Protein AF-K3WS68-F1 (afdb_monomer)

pLDDT: mean 76.58, std 15.99, range [30.11, 94.38]

Mean predicted aligned error: 13.26 Å

Structure (mmCIF, N/CA/C/O backbone):
data_AF-K3WS68-F1
#
_entry.id   AF-K3WS68-F1
#
loop_
_atom_site.group_PDB
_atom_site.id
_atom_site.type_symbol
_atom_site.label_atom_id
_atom_site.label_alt_id
_atom_site.label_comp_id
_atom_site.label_asym_id
_atom_site.label_entity_id
_atom_site.label_seq_id
_atom_site.pdbx_PDB_ins_code
_atom_site.Cartn_x
_atom_site.Cartn_y
_atom_site.Cartn_z
_atom_site.occupancy
_atom_site.B_iso_or_equiv
_atom_site.auth_seq_id
_atom_site.auth_comp_id
_atom_site.auth_asym_id
_atom_site.auth_atom_id
_atom_site.pdbx_PDB_model_num
ATOM 1 N N . MET A 1 1 ? -5.870 -8.074 -9.583 1.00 37.16 1 MET A N 1
ATOM 2 C CA . MET A 1 1 ? -4.848 -7.449 -8.715 1.00 37.16 1 MET A CA 1
ATOM 3 C C . MET A 1 1 ? -4.338 -6.207 -9.434 1.00 37.16 1 MET A C 1
ATOM 5 O O . MET A 1 1 ? -3.743 -6.355 -10.492 1.00 37.16 1 MET A O 1
ATOM 9 N N . PHE A 1 2 ? -4.653 -5.006 -8.940 1.00 44.06 2 PHE A N 1
ATOM 10 C CA . PHE A 1 2 ? -4.086 -3.763 -9.475 1.00 44.06 2 PHE A CA 1
ATOM 11 C C . PHE A 1 2 ? -2.670 -3.628 -8.925 1.00 44.06 2 PHE A C 1
ATOM 13 O O . PHE A 1 2 ? -2.483 -3.604 -7.710 1.00 44.06 2 PHE A O 1
ATOM 20 N N . ALA A 1 3 ? -1.675 -3.610 -9.802 1.00 52.62 3 ALA A N 1
ATOM 21 C CA . ALA A 1 3 ? -0.307 -3.339 -9.399 1.00 52.62 3 ALA A CA 1
ATOM 22 C C . ALA A 1 3 ? -0.098 -1.827 -9.492 1.00 52.62 3 ALA A C 1
ATOM 24 O O . ALA A 1 3 ? 0.071 -1.280 -10.582 1.00 52.62 3 ALA A O 1
ATOM 25 N N . THR A 1 4 ? -0.181 -1.165 -8.338 1.00 63.59 4 THR A N 1
ATOM 26 C CA . THR A 1 4 ? 0.080 0.269 -8.224 1.00 63.59 4 THR A CA 1
ATOM 27 C C . THR A 1 4 ? 1.484 0.472 -7.676 1.00 63.59 4 THR A C 1
ATOM 29 O O . THR A 1 4 ? 1.759 0.124 -6.527 1.00 63.59 4 THR A O 1
ATOM 32 N N . GLN A 1 5 ? 2.376 1.030 -8.487 1.00 73.75 5 GLN A N 1
ATOM 33 C CA . GLN A 1 5 ? 3.670 1.523 -8.017 1.00 73.75 5 GLN A CA 1
ATOM 34 C C . GLN A 1 5 ? 3.455 2.919 -7.423 1.00 73.75 5 GLN A C 1
ATOM 36 O O . GLN A 1 5 ? 2.676 3.701 -7.965 1.00 73.75 5 GLN A O 1
ATOM 41 N N . ILE A 1 6 ? 4.115 3.239 -6.310 1.00 73.00 6 ILE A N 1
ATOM 42 C CA . ILE A 1 6 ? 4.054 4.579 -5.715 1.00 73.00 6 ILE A CA 1
ATOM 43 C C . ILE A 1 6 ? 5.477 5.108 -5.612 1.00 73.00 6 ILE A C 1
ATOM 45 O O . ILE A 1 6 ? 6.272 4.570 -4.843 1.00 73.00 6 ILE A O 1
ATOM 49 N N . LEU A 1 7 ? 5.789 6.143 -6.381 1.00 70.38 7 LEU A N 1
ATOM 50 C CA . LEU A 1 7 ? 7.114 6.754 -6.446 1.00 70.38 7 LEU A CA 1
ATOM 51 C C . LEU A 1 7 ? 7.110 8.150 -5.846 1.00 70.38 7 LEU A C 1
ATOM 53 O O . LEU A 1 7 ? 6.064 8.784 -5.750 1.00 70.38 7 LEU A O 1
ATOM 57 N N . LEU A 1 8 ? 8.298 8.626 -5.497 1.00 68.38 8 LEU A N 1
ATOM 58 C CA . LEU A 1 8 ? 8.531 10.004 -5.096 1.00 68.38 8 LEU A CA 1
ATOM 59 C C . LEU A 1 8 ? 8.994 10.777 -6.332 1.00 68.38 8 LEU A C 1
ATOM 61 O O . LEU A 1 8 ? 9.987 10.416 -6.965 1.00 68.38 8 LEU A O 1
ATOM 65 N N . GLY A 1 9 ? 8.223 11.788 -6.714 1.00 58.88 9 GLY A N 1
ATOM 66 C CA . GLY A 1 9 ? 8.662 12.808 -7.655 1.00 58.88 9 GLY A CA 1
ATOM 67 C C . GLY A 1 9 ? 9.441 13.865 -6.889 1.00 58.88 9 GLY A C 1
ATOM 68 O O . GLY A 1 9 ? 9.140 14.099 -5.721 1.00 58.88 9 GLY A O 1
ATOM 69 N N . GLY A 1 10 ? 10.437 14.475 -7.533 1.00 62.03 10 GLY A N 1
ATOM 70 C CA . GLY A 1 10 ? 11.243 15.542 -6.936 1.00 62.03 10 GLY A CA 1
ATOM 71 C C . GLY A 1 10 ? 10.425 16.677 -6.300 1.00 62.03 10 GLY A C 1
ATOM 72 O O . GLY A 1 10 ? 9.201 16.746 -6.425 1.00 62.03 10 GLY A O 1
ATOM 73 N N . GLN A 1 11 ? 11.123 17.570 -5.599 1.00 59.84 11 GLN A N 1
ATOM 74 C CA . GLN A 1 11 ? 10.493 18.688 -4.897 1.00 59.84 11 GLN A CA 1
ATOM 75 C C . GLN A 1 11 ? 9.782 19.618 -5.887 1.00 59.84 11 GLN A C 1
ATOM 77 O O . GLN A 1 11 ? 10.331 19.950 -6.930 1.00 59.84 11 GLN A O 1
ATOM 82 N N . GLU A 1 12 ? 8.581 20.072 -5.545 1.00 55.69 12 GLU A N 1
ATOM 83 C CA . GLU A 1 12 ? 7.895 21.177 -6.222 1.00 55.69 12 GLU A CA 1
ATOM 84 C C . GLU A 1 12 ? 7.383 22.158 -5.168 1.00 55.69 12 GLU A C 1
ATOM 86 O O . GLU A 1 12 ? 7.020 21.749 -4.071 1.00 55.69 12 GLU A O 1
ATOM 91 N N . GLY A 1 13 ? 7.292 23.450 -5.501 1.00 45.94 13 GLY A N 1
ATOM 92 C CA . GLY A 1 13 ? 6.734 24.461 -4.591 1.00 45.94 13 GLY A CA 1
ATOM 93 C C . GLY A 1 13 ? 5.248 24.256 -4.244 1.00 45.94 13 GLY A C 1
ATOM 94 O O . GLY A 1 13 ? 4.726 24.953 -3.379 1.00 45.94 13 GLY A O 1
ATOM 95 N N . ILE A 1 14 ? 4.561 23.320 -4.915 1.00 51.06 14 ILE A N 1
ATOM 96 C CA . ILE A 1 14 ? 3.153 22.962 -4.703 1.00 51.06 14 ILE A CA 1
ATOM 97 C C . ILE A 1 14 ? 3.016 21.435 -4.830 1.00 51.06 14 ILE A C 1
ATOM 99 O O . ILE A 1 14 ? 3.461 20.854 -5.818 1.00 51.06 14 ILE A O 1
ATOM 103 N N . SER A 1 15 ? 2.378 20.774 -3.859 1.00 56.78 15 SER A N 1
ATOM 104 C CA . SER A 1 15 ? 2.188 19.315 -3.833 1.00 56.78 15 SER A CA 1
ATOM 105 C C . SER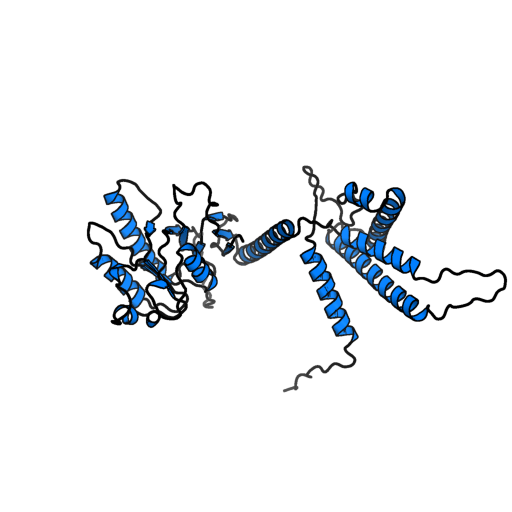 A 1 15 ? 1.276 18.846 -4.985 1.00 56.78 15 SER A C 1
ATOM 107 O O . SER A 1 15 ? 0.052 18.820 -4.852 1.00 56.78 15 SER A O 1
ATOM 109 N N . SER A 1 16 ? 1.854 18.476 -6.137 1.00 66.62 16 SER A N 1
ATOM 110 C CA . SER A 1 16 ? 1.117 18.032 -7.332 1.00 66.62 16 SER A CA 1
ATOM 111 C C . SER A 1 16 ? 1.351 16.538 -7.637 1.00 66.62 16 SER A C 1
ATOM 113 O O . SER A 1 16 ? 2.186 16.127 -8.438 1.00 66.62 16 SER A O 1
ATOM 115 N N . SER A 1 17 ? 0.625 15.655 -6.945 1.00 75.94 17 SER A N 1
ATOM 116 C CA . SER A 1 17 ? 0.714 14.212 -7.230 1.00 75.94 17 SER A CA 1
ATOM 117 C C . SER A 1 17 ? 0.011 13.865 -8.549 1.00 75.94 17 SER A C 1
ATOM 119 O O . SER A 1 17 ? -1.086 14.353 -8.820 1.00 75.94 17 SER A O 1
ATOM 121 N N . CYS A 1 18 ? 0.609 12.993 -9.361 1.00 82.88 18 CYS A N 1
ATOM 122 C CA . CYS A 1 18 ? 0.101 12.622 -10.685 1.00 82.88 18 CYS A CA 1
ATOM 123 C C . CYS A 1 18 ? 0.060 11.101 -10.885 1.00 82.88 18 CYS A C 1
ATOM 125 O O . CYS A 1 18 ? 0.855 10.351 -10.322 1.00 82.88 18 CYS A O 1
ATOM 127 N N . VAL A 1 19 ? -0.903 10.629 -11.682 1.00 86.00 19 VAL A N 1
ATOM 128 C CA . VAL A 1 19 ? -1.087 9.202 -11.985 1.00 86.00 19 VAL A CA 1
ATOM 129 C C . VAL A 1 19 ? -0.712 8.943 -13.436 1.00 86.00 19 VAL A C 1
ATOM 131 O O . VAL A 1 19 ? -1.253 9.569 -14.345 1.00 86.00 19 VAL A O 1
ATOM 134 N N . PHE A 1 20 ? 0.168 7.974 -13.647 1.00 86.19 20 PHE A N 1
ATOM 135 C CA . PHE A 1 20 ? 0.628 7.527 -14.953 1.00 86.19 20 PHE A CA 1
ATOM 136 C C . PHE A 1 20 ? 0.116 6.119 -15.245 1.00 86.19 20 PHE A C 1
ATOM 138 O O . PHE A 1 20 ? 0.034 5.271 -14.356 1.00 86.19 20 PHE A O 1
ATOM 145 N N . ASP A 1 21 ? -0.204 5.854 -16.508 1.00 86.62 21 ASP A N 1
ATOM 146 C CA . ASP A 1 21 ? -0.466 4.492 -16.972 1.00 86.62 21 ASP A CA 1
ATOM 147 C C . ASP A 1 21 ? 0.852 3.737 -17.182 1.00 86.62 21 ASP A C 1
ATOM 149 O O . ASP A 1 21 ? 1.782 4.259 -17.796 1.00 86.62 21 ASP A O 1
ATOM 153 N N . GLY A 1 22 ? 0.914 2.488 -16.734 1.00 86.75 22 GLY A N 1
ATOM 154 C CA . GLY A 1 22 ? 2.111 1.655 -16.802 1.00 86.75 22 GLY A CA 1
ATOM 155 C C . GLY A 1 22 ? 3.005 1.797 -15.572 1.00 86.75 22 GLY A C 1
ATOM 156 O O . GLY A 1 22 ? 2.519 2.070 -14.477 1.00 86.75 22 GLY A O 1
ATOM 157 N N . THR A 1 23 ? 4.297 1.559 -15.775 1.00 89.25 23 THR A N 1
ATOM 158 C CA . THR A 1 23 ? 5.371 1.638 -14.779 1.00 89.25 23 THR A CA 1
ATOM 159 C C . THR A 1 23 ? 6.251 2.845 -15.090 1.00 89.25 23 THR A C 1
ATOM 161 O O . THR A 1 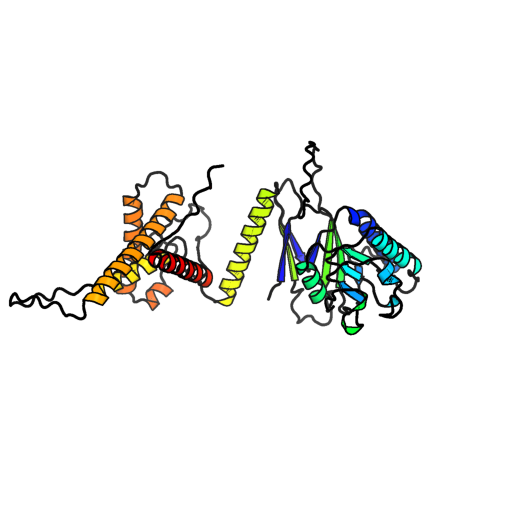23 ? 6.549 3.105 -16.256 1.00 89.25 23 THR A O 1
ATOM 164 N N . LEU A 1 24 ? 6.680 3.574 -14.061 1.00 89.06 24 LEU A N 1
ATOM 165 C CA . LEU A 1 24 ? 7.717 4.598 -14.180 1.00 89.06 24 LEU A CA 1
ATOM 166 C C . LEU A 1 24 ? 9.016 4.049 -13.601 1.00 89.06 24 LEU A C 1
ATOM 168 O O . LEU A 1 24 ? 9.012 3.465 -12.520 1.00 89.06 24 LEU A O 1
ATOM 172 N N . ILE A 1 25 ? 10.116 4.259 -14.309 1.00 89.38 25 ILE A N 1
ATOM 173 C CA . ILE A 1 25 ? 11.450 3.842 -13.881 1.00 89.38 25 ILE A CA 1
ATOM 174 C C . ILE A 1 25 ? 12.256 5.116 -13.618 1.00 89.38 25 ILE A C 1
ATOM 176 O O . ILE A 1 25 ? 12.418 5.913 -14.549 1.00 89.38 25 ILE A O 1
ATOM 180 N N . PRO A 1 26 ? 12.732 5.355 -12.385 1.00 87.00 26 PRO A N 1
ATOM 181 C CA . PRO A 1 26 ? 13.629 6.467 -12.100 1.00 87.00 26 PRO A CA 1
ATOM 182 C C . PRO A 1 26 ? 14.943 6.264 -12.848 1.00 87.00 26 PRO A C 1
ATOM 184 O O . PRO A 1 26 ? 15.580 5.222 -12.702 1.00 87.00 26 PRO A O 1
ATOM 187 N N . ILE A 1 27 ? 15.373 7.261 -13.617 1.00 85.75 27 ILE A N 1
ATOM 188 C CA . ILE A 1 27 ? 16.669 7.201 -14.291 1.00 85.75 27 ILE A CA 1
ATOM 189 C C . ILE A 1 27 ? 17.728 7.820 -13.378 1.00 85.75 27 ILE A C 1
ATOM 191 O O . ILE A 1 27 ? 17.552 8.945 -12.898 1.00 85.75 27 ILE A O 1
ATOM 195 N N . ALA A 1 28 ? 18.821 7.094 -13.141 1.00 82.62 28 ALA A N 1
ATOM 196 C CA . ALA A 1 28 ? 19.980 7.597 -12.407 1.00 82.62 28 ALA A CA 1
ATOM 197 C C . ALA A 1 28 ? 20.682 8.718 -13.188 1.00 82.62 28 ALA A C 1
ATOM 199 O O . ALA A 1 28 ? 20.805 8.629 -14.411 1.00 82.62 28 ALA A O 1
ATOM 200 N N . SER A 1 29 ? 21.162 9.755 -12.492 1.00 80.50 29 SER A N 1
ATOM 201 C CA . SER A 1 29 ? 21.749 10.960 -13.105 1.00 80.50 29 SER A CA 1
ATOM 202 C C . SER A 1 29 ? 22.878 10.655 -14.094 1.00 80.50 29 SER A C 1
ATOM 204 O O . SER A 1 29 ? 22.953 11.264 -15.157 1.00 80.50 29 SER A O 1
ATOM 206 N N . GLU A 1 30 ? 23.706 9.655 -13.793 1.00 80.69 30 GLU A N 1
ATOM 207 C CA . GLU A 1 30 ? 24.793 9.165 -14.655 1.00 80.69 30 GLU A CA 1
ATOM 208 C C . GLU A 1 30 ? 24.321 8.608 -16.008 1.00 80.69 30 GLU A C 1
ATOM 210 O O . GLU A 1 30 ? 25.048 8.669 -16.995 1.00 80.69 30 GLU A O 1
ATOM 215 N N . SER A 1 31 ? 23.079 8.124 -16.087 1.00 81.56 31 SER A N 1
ATOM 216 C CA . SER A 1 31 ? 22.480 7.574 -17.309 1.00 81.56 31 SER A CA 1
ATOM 217 C C . SER A 1 31 ? 21.611 8.581 -18.077 1.00 81.56 31 SER A C 1
ATOM 219 O O . SER A 1 31 ? 21.130 8.263 -19.168 1.00 81.56 31 SER A O 1
ATOM 221 N N . HIS A 1 32 ? 21.392 9.797 -17.549 1.00 84.56 32 HIS A N 1
ATOM 222 C CA . HIS A 1 32 ? 20.471 10.788 -18.137 1.00 84.56 32 HIS A CA 1
ATOM 223 C C . HIS A 1 32 ? 20.852 11.175 -19.565 1.00 84.56 32 HIS A C 1
ATOM 225 O O . HIS A 1 32 ? 20.001 11.147 -20.454 1.00 84.56 32 HIS A O 1
ATOM 231 N N . SER A 1 33 ? 22.115 11.542 -19.791 1.00 83.06 33 SER A N 1
ATOM 232 C CA . SER A 1 33 ? 22.595 12.034 -21.089 1.00 83.06 33 SER A CA 1
ATOM 233 C C . SER A 1 33 ? 22.521 10.954 -22.168 1.00 83.06 33 SER A C 1
ATOM 235 O O . SER A 1 33 ? 22.021 11.212 -23.265 1.00 83.06 33 SER A O 1
ATOM 237 N N . CYS A 1 34 ? 22.955 9.733 -21.845 1.00 82.44 34 CYS A N 1
ATOM 238 C CA . CYS A 1 34 ? 22.950 8.608 -22.772 1.00 82.44 34 CYS A CA 1
ATOM 239 C C . CYS A 1 34 ? 21.520 8.224 -23.172 1.00 82.44 34 CYS A C 1
ATOM 241 O O . CYS A 1 34 ? 21.208 8.183 -24.365 1.00 82.44 34 CYS A O 1
ATOM 243 N N . ILE A 1 35 ? 20.621 8.049 -22.196 1.00 83.94 35 ILE A N 1
ATOM 244 C CA . ILE A 1 35 ? 19.230 7.671 -22.471 1.00 83.94 35 ILE A CA 1
ATOM 245 C C . ILE A 1 35 ? 18.496 8.784 -23.232 1.00 83.94 35 ILE A C 1
ATOM 247 O O . ILE A 1 35 ? 17.834 8.489 -24.229 1.00 83.94 35 ILE A O 1
ATOM 251 N N . ARG A 1 36 ? 18.644 10.061 -22.839 1.00 85.50 36 ARG A N 1
ATOM 252 C CA . ARG A 1 36 ? 18.051 11.197 -23.573 1.00 85.50 36 ARG A CA 1
ATOM 253 C C . ARG A 1 36 ? 18.511 11.233 -25.025 1.00 85.50 36 ARG A C 1
ATOM 255 O O . ARG A 1 36 ? 17.670 11.344 -25.913 1.00 85.50 36 ARG A O 1
ATOM 262 N N . ARG A 1 37 ? 19.818 11.098 -25.273 1.00 83.69 37 ARG A N 1
ATOM 263 C CA . ARG A 1 37 ? 20.399 11.101 -26.623 1.00 83.69 37 ARG A CA 1
ATOM 264 C C . ARG A 1 37 ? 19.786 10.006 -27.496 1.00 83.69 37 ARG A C 1
ATOM 266 O O . ARG A 1 37 ? 19.328 10.303 -28.596 1.00 83.69 37 ARG A O 1
ATOM 273 N N . VAL A 1 38 ? 19.732 8.766 -27.003 1.00 80.12 38 VAL A N 1
ATOM 274 C CA . VAL A 1 38 ? 19.183 7.632 -27.768 1.00 80.12 38 VAL A CA 1
ATOM 275 C C . VAL A 1 38 ? 17.688 7.822 -28.044 1.00 80.12 38 VAL A C 1
ATOM 277 O O . VAL A 1 38 ? 17.249 7.610 -29.175 1.00 80.12 38 VAL A O 1
ATOM 280 N N . PHE A 1 39 ? 16.906 8.277 -27.057 1.00 83.06 39 PHE A N 1
ATOM 281 C CA . PHE A 1 39 ? 15.477 8.560 -27.241 1.00 83.06 39 PHE A CA 1
ATOM 282 C C . PHE A 1 39 ? 15.225 9.685 -28.246 1.00 83.06 39 PHE A C 1
ATOM 284 O O . PHE A 1 39 ? 14.412 9.517 -29.152 1.00 83.06 39 PHE A O 1
ATOM 291 N N . GLN A 1 40 ? 15.925 10.814 -28.124 1.00 82.62 40 GLN A N 1
ATOM 292 C CA . GLN A 1 40 ? 15.767 11.956 -29.029 1.00 82.62 40 GLN A CA 1
ATOM 293 C C . GLN A 1 40 ? 16.101 11.582 -30.476 1.00 82.62 40 GLN A C 1
ATOM 295 O O . GLN A 1 40 ? 15.359 11.953 -31.381 1.00 82.62 40 GLN A O 1
ATOM 300 N N . GLN A 1 41 ? 17.163 10.803 -30.697 1.00 79.62 41 GLN A N 1
ATOM 301 C CA . GLN A 1 41 ? 17.526 10.314 -32.030 1.00 79.62 41 GLN A CA 1
ATOM 302 C C . GLN A 1 41 ? 16.411 9.462 -32.654 1.00 79.62 41 GLN A C 1
ATOM 304 O O . GLN A 1 41 ? 16.047 9.671 -33.812 1.00 79.62 41 GLN A O 1
ATOM 309 N N . HIS A 1 42 ? 15.825 8.543 -31.883 1.00 77.62 42 HIS A N 1
ATOM 310 C CA . HIS A 1 42 ? 14.731 7.698 -32.366 1.00 77.62 42 HIS A CA 1
ATOM 311 C C . HIS A 1 42 ? 13.458 8.495 -32.646 1.00 77.62 42 HIS A C 1
ATOM 313 O O . HIS A 1 42 ? 12.832 8.299 -33.686 1.00 77.62 42 HIS A O 1
ATOM 319 N N . LEU A 1 43 ? 13.099 9.428 -31.762 1.00 78.75 43 LEU A N 1
ATOM 320 C CA . LEU A 1 43 ? 11.937 10.293 -31.957 1.00 78.75 43 LEU A CA 1
ATOM 321 C C . LEU A 1 43 ? 12.092 11.185 -33.194 1.00 78.75 43 LEU A C 1
ATOM 323 O O . LEU A 1 43 ? 11.152 11.312 -33.972 1.00 78.75 43 LEU A O 1
ATOM 327 N N . GLN A 1 44 ? 13.282 11.746 -33.432 1.00 79.38 44 GLN A N 1
ATOM 328 C CA . GLN A 1 44 ? 13.568 12.519 -34.647 1.00 79.38 44 GLN A CA 1
ATOM 329 C C . GLN A 1 44 ? 13.453 11.665 -35.915 1.00 79.38 44 GLN A C 1
ATOM 331 O O . GLN A 1 44 ? 12.953 12.138 -36.936 1.00 79.38 44 GLN A O 1
ATOM 336 N N . HIS A 1 45 ? 13.906 10.411 -35.872 1.00 76.12 45 HIS A N 1
ATOM 337 C CA . HIS A 1 45 ? 13.788 9.492 -37.001 1.00 76.12 45 HIS A CA 1
ATOM 338 C C . HIS A 1 45 ? 12.325 9.112 -37.289 1.00 76.12 45 HIS A C 1
ATOM 340 O O . HIS A 1 45 ? 11.887 9.164 -38.439 1.00 76.12 45 HIS A O 1
ATOM 346 N N . GLU A 1 46 ? 11.541 8.796 -36.257 1.00 72.88 46 GLU A N 1
ATOM 347 C CA . GLU A 1 46 ? 10.101 8.532 -36.386 1.00 72.88 46 GLU A CA 1
ATOM 348 C C . GLU A 1 46 ? 9.335 9.764 -36.885 1.00 72.88 46 GLU A C 1
ATOM 350 O O . GLU A 1 46 ? 8.491 9.646 -37.772 1.00 72.88 46 GLU A O 1
ATOM 355 N N . GLN A 1 47 ? 9.687 10.963 -36.412 1.00 76.00 47 GLN A N 1
ATOM 356 C CA . GLN A 1 47 ? 9.103 12.216 -36.892 1.00 76.00 47 GLN A CA 1
ATOM 357 C C . GLN A 1 47 ? 9.367 12.429 -38.390 1.00 76.00 47 GLN A C 1
ATOM 359 O O . GLN A 1 47 ? 8.458 12.824 -39.120 1.00 76.00 47 GLN A O 1
ATOM 364 N N . LYS A 1 48 ? 10.581 12.122 -38.870 1.00 75.81 48 LYS A N 1
ATOM 365 C CA . LYS A 1 48 ? 10.912 12.166 -40.306 1.00 75.81 48 LYS A CA 1
ATOM 366 C C . LYS A 1 48 ? 10.115 11.143 -41.121 1.00 75.81 48 LYS A C 1
ATOM 368 O O . LYS A 1 48 ? 9.746 11.443 -42.251 1.00 75.81 48 LYS A O 1
ATOM 373 N N . ARG A 1 49 ? 9.841 9.955 -40.569 1.00 70.94 49 ARG A N 1
ATOM 374 C CA . ARG A 1 49 ? 9.102 8.881 -41.260 1.00 70.94 49 ARG A CA 1
ATOM 375 C C . ARG A 1 49 ? 7.593 9.087 -41.288 1.00 70.94 49 ARG A C 1
ATOM 377 O O . ARG A 1 49 ? 6.973 8.812 -42.309 1.00 70.94 49 ARG A O 1
ATOM 384 N N . MET A 1 50 ? 6.995 9.506 -40.175 1.00 66.69 50 MET A N 1
ATOM 385 C CA . MET A 1 50 ? 5.537 9.569 -40.023 1.00 66.69 50 MET A CA 1
ATOM 386 C C . MET A 1 50 ? 4.962 10.980 -40.167 1.00 66.69 50 MET A C 1
ATOM 388 O O . MET A 1 50 ? 3.745 11.132 -40.211 1.00 66.69 50 MET A O 1
ATOM 392 N N . GLY A 1 51 ? 5.800 12.022 -40.225 1.00 66.50 51 GLY A N 1
ATOM 393 C CA . GLY A 1 51 ? 5.348 13.415 -40.328 1.00 66.50 51 GLY A CA 1
ATOM 394 C C . GLY A 1 51 ? 4.591 13.923 -39.092 1.00 66.50 51 GLY A C 1
ATOM 395 O O . GLY A 1 51 ? 4.067 15.033 -39.109 1.00 66.50 51 GLY A O 1
ATOM 396 N N . SER A 1 52 ? 4.536 13.132 -38.016 1.00 68.69 52 SER A N 1
ATOM 397 C CA . SER A 1 52 ? 3.861 13.453 -36.759 1.00 68.69 52 SER A CA 1
ATOM 398 C C . SER A 1 52 ? 4.842 13.421 -35.592 1.00 68.69 52 SER A C 1
ATOM 400 O O . SER A 1 52 ? 5.647 12.498 -35.482 1.00 68.69 52 SER A O 1
ATOM 402 N N . THR A 1 53 ? 4.734 14.381 -34.677 1.00 68.69 53 THR A N 1
ATOM 403 C CA . THR A 1 53 ? 5.432 14.354 -33.387 1.00 68.69 53 THR A CA 1
ATOM 404 C C . THR A 1 53 ? 4.767 13.342 -32.456 1.00 68.69 53 THR A C 1
ATOM 406 O O . THR A 1 53 ? 3.706 13.619 -31.895 1.00 68.69 53 THR A O 1
ATOM 409 N N . THR A 1 54 ? 5.368 12.164 -32.288 1.00 72.25 54 THR A N 1
ATOM 410 C CA . THR A 1 54 ? 4.955 11.188 -31.270 1.00 72.25 54 THR A CA 1
ATOM 411 C C . THR A 1 54 ? 5.826 11.341 -30.027 1.00 72.25 54 THR A C 1
ATOM 413 O O . THR A 1 54 ? 7.043 11.409 -30.124 1.00 72.25 54 THR A O 1
ATOM 416 N N . GLU A 1 55 ? 5.224 11.379 -28.837 1.00 81.06 55 GLU A N 1
ATOM 417 C CA . GLU A 1 55 ? 5.987 11.364 -27.572 1.00 81.06 55 GLU A CA 1
ATOM 418 C C . GLU A 1 55 ? 6.409 9.949 -27.155 1.00 81.06 55 GLU A C 1
ATOM 420 O O . GLU A 1 55 ? 7.294 9.775 -26.320 1.00 81.06 55 GLU A O 1
ATOM 425 N N . PHE A 1 56 ? 5.739 8.934 -27.703 1.00 84.44 56 PHE A N 1
ATOM 426 C CA . PHE A 1 56 ? 5.968 7.533 -27.381 1.00 84.44 56 PHE A CA 1
ATOM 427 C C . PHE A 1 56 ? 6.722 6.828 -28.498 1.00 84.44 56 PHE A C 1
ATOM 429 O O . PHE A 1 56 ? 6.466 7.036 -29.683 1.00 84.44 56 PHE A O 1
ATOM 436 N N . LEU A 1 57 ? 7.596 5.928 -28.071 1.00 85.38 57 LEU A N 1
ATOM 437 C CA . LEU A 1 57 ? 8.307 4.971 -28.889 1.00 85.38 57 LEU A CA 1
ATOM 438 C C . LEU A 1 57 ? 7.601 3.615 -28.794 1.00 85.38 57 LEU A C 1
ATOM 440 O O . LEU A 1 57 ? 7.491 3.043 -27.704 1.00 85.38 57 LEU A O 1
ATOM 444 N N . ASP A 1 58 ? 7.112 3.106 -29.922 1.00 85.31 58 ASP A N 1
ATOM 445 C CA . ASP A 1 58 ? 6.472 1.793 -30.005 1.00 85.31 58 ASP A CA 1
ATOM 446 C C . ASP A 1 58 ? 7.522 0.687 -30.181 1.00 85.31 58 ASP A C 1
ATOM 448 O O . ASP A 1 58 ? 8.144 0.554 -31.234 1.00 85.31 58 ASP A O 1
ATOM 452 N N . VAL A 1 59 ? 7.681 -0.166 -29.167 1.00 86.38 59 VAL A N 1
ATOM 453 C CA . VAL A 1 59 ? 8.624 -1.291 -29.184 1.00 86.38 59 VAL A CA 1
ATOM 454 C C . VAL A 1 59 ? 7.861 -2.599 -29.362 1.00 86.38 59 VAL A C 1
ATOM 456 O O . VAL A 1 59 ? 7.146 -3.065 -28.470 1.00 86.38 59 VAL A O 1
ATOM 459 N N . ARG A 1 60 ? 8.011 -3.207 -30.543 1.00 83.25 60 ARG A N 1
ATOM 460 C CA . ARG A 1 60 ? 7.317 -4.439 -30.959 1.00 83.25 60 ARG A CA 1
ATOM 461 C C . ARG A 1 60 ? 8.088 -5.697 -30.533 1.00 83.25 60 ARG A C 1
ATOM 463 O O . ARG A 1 60 ? 8.524 -6.476 -31.376 1.00 83.25 60 ARG A O 1
ATOM 470 N N . GLY A 1 61 ? 8.257 -5.874 -29.222 1.00 84.44 61 GLY A N 1
ATOM 471 C CA . GLY A 1 61 ? 8.969 -7.011 -28.621 1.00 84.44 61 GLY A CA 1
ATOM 472 C C . GLY A 1 61 ? 10.489 -6.833 -28.572 1.00 84.44 61 GLY A C 1
ATOM 473 O O . GLY A 1 61 ? 10.990 -5.732 -28.794 1.00 84.44 61 GLY A O 1
ATOM 474 N N . GLY A 1 62 ? 11.215 -7.909 -28.258 1.00 88.31 62 GLY A N 1
ATOM 475 C CA . GLY A 1 62 ? 12.673 -7.867 -28.101 1.00 88.31 62 GLY A CA 1
ATOM 476 C C . GLY A 1 62 ? 13.107 -7.299 -26.753 1.00 88.31 62 GLY A C 1
ATOM 477 O O . GLY A 1 62 ? 14.075 -6.548 -26.683 1.00 88.31 62 GLY A O 1
ATOM 478 N N . ILE A 1 63 ? 12.342 -7.567 -25.694 1.00 92.19 63 ILE A N 1
ATOM 479 C CA . ILE A 1 63 ? 12.544 -6.949 -24.379 1.00 92.19 63 ILE A CA 1
ATOM 480 C C . ILE A 1 63 ? 13.183 -7.965 -23.438 1.00 92.19 63 ILE A C 1
ATOM 482 O O . ILE A 1 63 ? 12.637 -9.045 -23.238 1.00 92.19 63 ILE A O 1
ATOM 486 N N . VAL A 1 64 ? 14.305 -7.612 -22.829 1.00 92.25 64 VAL A N 1
ATOM 487 C CA . VAL A 1 64 ? 15.064 -8.464 -21.911 1.00 92.25 64 VAL A CA 1
ATOM 488 C C . VAL A 1 64 ? 15.042 -7.853 -20.512 1.00 92.25 64 VAL A C 1
ATOM 490 O O . VAL A 1 64 ? 15.125 -6.633 -20.366 1.00 92.25 64 VAL A O 1
ATOM 493 N N . ALA A 1 65 ? 14.909 -8.697 -19.487 1.00 94.12 65 ALA A N 1
ATOM 494 C CA . ALA A 1 65 ? 14.918 -8.302 -18.081 1.00 94.12 65 ALA A CA 1
ATOM 495 C C . ALA A 1 65 ? 15.982 -9.108 -17.316 1.00 94.12 65 ALA A C 1
ATOM 497 O O . ALA A 1 65 ? 15.858 -10.327 -17.206 1.00 94.12 65 ALA A O 1
ATOM 498 N N . ILE A 1 66 ? 17.007 -8.431 -16.792 1.00 93.19 66 ILE A N 1
ATOM 499 C CA . ILE A 1 66 ? 18.169 -9.047 -16.136 1.00 93.19 66 ILE A CA 1
ATOM 500 C C . ILE A 1 66 ? 18.238 -8.606 -14.675 1.00 93.19 66 ILE A C 1
ATOM 502 O O . ILE A 1 66 ? 18.377 -7.422 -14.371 1.00 93.19 66 ILE A O 1
ATOM 506 N N . ASP A 1 67 ? 18.155 -9.568 -13.770 1.00 93.00 67 ASP A N 1
ATOM 507 C CA . ASP A 1 67 ? 18.323 -9.393 -12.331 1.00 93.00 67 ASP A CA 1
ATOM 508 C C . ASP A 1 67 ? 19.757 -9.753 -11.919 1.00 93.00 67 ASP A C 1
ATOM 510 O O . ASP A 1 67 ? 20.014 -10.752 -11.252 1.00 93.00 67 ASP A O 1
ATOM 514 N N . GLY A 1 68 ? 20.707 -8.959 -12.408 1.00 87.62 68 GLY A N 1
ATOM 515 C CA . GLY A 1 68 ? 22.137 -9.160 -12.206 1.00 87.62 68 GLY A CA 1
ATOM 516 C C . GLY A 1 68 ? 22.955 -8.075 -12.897 1.00 87.62 68 GLY A C 1
ATOM 517 O O . GLY A 1 68 ? 22.399 -7.203 -13.565 1.00 87.62 68 GLY A O 1
ATOM 518 N N . GLY A 1 69 ? 24.274 -8.101 -12.705 1.00 84.69 69 GLY A N 1
ATOM 519 C CA . GLY A 1 69 ? 25.181 -7.174 -13.383 1.00 84.69 69 GLY A CA 1
ATOM 520 C C . GLY A 1 69 ? 25.259 -7.458 -14.883 1.00 84.69 69 GLY A C 1
ATOM 521 O O . GLY A 1 69 ? 25.123 -8.606 -15.312 1.00 84.69 69 GLY A O 1
ATOM 522 N N . PHE A 1 70 ? 25.497 -6.417 -15.675 1.00 84.56 70 PHE A N 1
ATOM 523 C CA . PHE A 1 70 ? 25.543 -6.523 -17.129 1.00 84.56 70 PHE A CA 1
ATOM 524 C C . PHE A 1 70 ? 26.671 -5.674 -17.711 1.00 84.56 70 PHE A C 1
ATOM 526 O O . PHE A 1 70 ? 26.768 -4.478 -17.424 1.00 84.56 70 PHE A O 1
ATOM 533 N N . LYS A 1 71 ? 27.537 -6.302 -18.514 1.00 85.19 71 LYS A N 1
ATOM 534 C CA . LYS A 1 71 ? 28.764 -5.691 -19.037 1.00 85.19 71 LYS A CA 1
ATOM 535 C C . LYS A 1 71 ? 28.840 -5.765 -20.557 1.00 85.19 71 LYS A C 1
ATOM 537 O O . LYS A 1 71 ? 28.247 -6.629 -21.194 1.00 85.19 71 LYS A O 1
ATOM 542 N N . SER A 1 72 ? 29.658 -4.902 -21.149 1.00 76.56 72 SER A N 1
ATOM 543 C CA . SER A 1 72 ? 29.878 -4.830 -22.597 1.00 76.56 72 SER A CA 1
ATOM 544 C C . SER A 1 72 ? 30.368 -6.158 -23.176 1.00 76.56 72 SER A C 1
ATOM 546 O O . SER A 1 72 ? 29.898 -6.567 -24.230 1.00 76.56 72 SER A O 1
ATOM 548 N N . ALA A 1 73 ? 31.226 -6.881 -22.450 1.00 76.38 73 ALA A N 1
ATOM 549 C CA . ALA A 1 73 ? 31.712 -8.204 -22.842 1.00 76.38 73 ALA A CA 1
ATOM 550 C C . ALA A 1 73 ? 30.595 -9.256 -22.977 1.00 76.38 73 ALA A C 1
ATOM 552 O O . ALA A 1 73 ? 30.754 -10.224 -23.720 1.00 76.38 73 ALA A O 1
ATOM 553 N N . ASP A 1 74 ? 29.459 -9.073 -22.296 1.00 75.75 74 ASP A N 1
ATOM 554 C CA . ASP A 1 74 ? 28.321 -9.986 -22.410 1.00 75.75 74 ASP A CA 1
ATOM 555 C C . ASP A 1 74 ? 27.638 -9.871 -23.784 1.00 75.75 74 ASP A C 1
ATOM 557 O O . ASP A 1 74 ? 27.108 -10.859 -24.285 1.00 75.75 74 ASP A O 1
ATOM 561 N N . LEU A 1 75 ? 27.721 -8.710 -24.450 1.00 69.75 75 LEU A N 1
ATOM 562 C CA . LEU A 1 75 ? 27.210 -8.519 -25.816 1.00 69.75 75 LEU A CA 1
ATOM 563 C C . LEU A 1 75 ? 27.975 -9.327 -26.862 1.00 69.75 75 LEU A C 1
ATOM 565 O O . LEU A 1 75 ? 27.398 -9.727 -27.871 1.00 69.75 75 LEU A O 1
ATOM 569 N N . ASP A 1 76 ? 29.280 -9.479 -26.659 1.00 67.75 76 ASP A N 1
ATOM 570 C CA . ASP A 1 76 ? 30.180 -10.098 -27.631 1.00 67.75 76 ASP A CA 1
ATOM 571 C C . ASP A 1 76 ? 30.336 -11.607 -27.370 1.00 67.75 76 ASP A C 1
ATOM 573 O O . ASP A 1 76 ? 30.926 -12.331 -28.174 1.00 67.75 76 ASP A O 1
ATOM 577 N N . ALA A 1 77 ? 29.763 -12.109 -26.268 1.00 6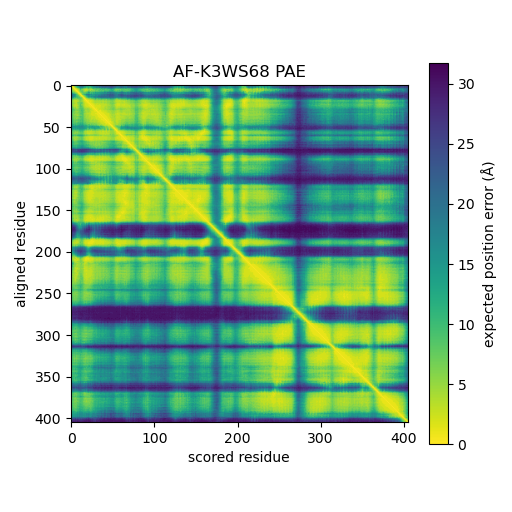2.47 77 ALA A N 1
ATOM 578 C CA . ALA A 1 77 ? 29.742 -13.522 -25.930 1.00 62.47 77 ALA A CA 1
ATOM 579 C C . ALA A 1 77 ? 28.913 -14.317 -26.959 1.00 62.47 77 ALA A C 1
ATOM 581 O O . ALA A 1 77 ? 27.681 -14.325 -26.957 1.00 62.47 77 ALA A O 1
ATOM 582 N N . HIS A 1 78 ? 29.617 -15.002 -27.860 1.00 48.75 78 HIS A N 1
ATOM 583 C CA . HIS A 1 78 ? 29.040 -15.874 -28.876 1.00 48.75 78 HIS A CA 1
ATOM 584 C C . HIS A 1 78 ? 28.237 -17.023 -28.251 1.00 48.75 78 HIS A C 1
ATOM 586 O O . HIS A 1 78 ? 28.782 -17.836 -27.509 1.00 48.75 78 HIS A O 1
ATOM 592 N N . GLY A 1 79 ? 26.954 -17.135 -28.609 1.00 53.72 79 GLY A N 1
ATOM 593 C CA . GLY A 1 79 ? 26.187 -18.366 -28.386 1.00 53.72 79 GLY A CA 1
ATOM 594 C C . GLY A 1 79 ? 24.704 -18.194 -28.086 1.00 53.72 79 GLY A C 1
ATOM 595 O O . GLY A 1 79 ? 23.963 -19.167 -28.184 1.00 53.72 79 GLY A O 1
ATOM 596 N N . VAL A 1 80 ? 24.236 -16.992 -27.748 1.00 50.22 80 VAL A N 1
ATOM 597 C CA . VAL A 1 80 ? 22.883 -16.844 -27.209 1.00 50.22 80 VAL A CA 1
ATOM 598 C C . VAL A 1 80 ? 22.171 -15.651 -27.840 1.00 50.22 80 VAL A C 1
ATOM 600 O O . VAL A 1 80 ? 22.502 -14.502 -27.585 1.00 50.22 80 VAL A O 1
ATOM 603 N N . THR A 1 81 ? 21.156 -15.958 -28.654 1.00 55.47 81 THR A N 1
ATOM 604 C CA . THR A 1 81 ? 20.175 -15.042 -29.272 1.00 55.47 81 THR A CA 1
ATOM 605 C C . THR A 1 81 ? 20.718 -14.015 -30.275 1.00 55.47 81 THR A C 1
ATOM 607 O O . THR A 1 81 ? 21.683 -13.296 -30.055 1.00 55.47 81 THR A O 1
ATOM 610 N N . ASN A 1 82 ? 20.064 -13.938 -31.436 1.00 61.97 82 ASN A N 1
ATOM 611 C CA . ASN A 1 82 ? 20.396 -12.976 -32.478 1.00 61.97 82 ASN A CA 1
ATOM 612 C C . ASN A 1 82 ? 20.113 -11.565 -31.931 1.00 61.97 82 ASN A C 1
ATOM 614 O O . ASN A 1 82 ? 18.942 -11.193 -31.833 1.00 61.97 82 ASN A O 1
ATOM 618 N N . LEU A 1 83 ? 21.152 -10.794 -31.569 1.00 64.06 83 LEU A N 1
ATOM 619 C CA . LEU A 1 83 ? 21.056 -9.403 -31.074 1.00 64.06 83 LEU A CA 1
ATOM 620 C C . LEU A 1 83 ? 20.132 -8.538 -31.946 1.00 64.06 83 LEU A C 1
ATOM 622 O O . LEU A 1 83 ? 19.496 -7.612 -31.460 1.00 64.06 83 LEU A O 1
ATOM 626 N N . ALA A 1 84 ? 19.990 -8.900 -33.223 1.00 65.31 84 ALA A N 1
ATOM 627 C CA . ALA A 1 84 ? 19.043 -8.319 -34.165 1.00 65.31 84 ALA A CA 1
ATOM 628 C C . ALA A 1 84 ? 17.565 -8.340 -33.720 1.00 65.31 84 ALA A C 1
ATOM 630 O O . ALA A 1 84 ? 16.758 -7.606 -34.286 1.00 65.31 84 ALA A O 1
ATOM 631 N N . THR A 1 85 ? 17.203 -9.195 -32.763 1.00 75.69 85 THR A N 1
ATOM 632 C CA . THR A 1 85 ? 15.839 -9.349 -32.231 1.00 75.69 85 THR A CA 1
ATOM 633 C C . THR A 1 85 ? 15.624 -8.634 -30.900 1.00 75.69 85 THR A C 1
ATOM 635 O O . THR A 1 85 ? 14.487 -8.565 -30.437 1.00 75.69 85 THR A O 1
ATOM 638 N N . ILE A 1 86 ? 16.690 -8.106 -30.292 1.00 82.69 86 ILE A N 1
ATOM 639 C CA . ILE A 1 86 ? 16.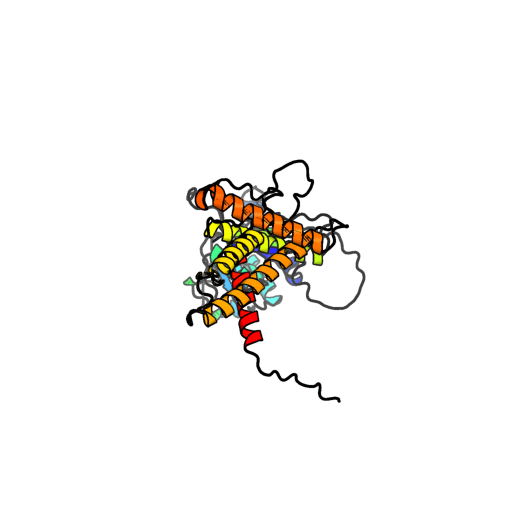655 -7.426 -28.999 1.00 82.69 86 ILE A CA 1
ATOM 640 C C . ILE A 1 86 ? 16.617 -5.921 -29.241 1.00 82.69 86 ILE A C 1
ATOM 642 O O . ILE A 1 86 ? 17.379 -5.370 -30.033 1.00 82.69 86 ILE A O 1
ATOM 646 N N . HIS A 1 87 ? 15.708 -5.263 -28.539 1.00 85.06 87 HIS A N 1
ATOM 647 C CA . HIS A 1 87 ? 15.519 -3.826 -28.573 1.00 85.06 87 HIS A CA 1
ATOM 648 C C . HIS A 1 87 ? 15.831 -3.243 -27.185 1.00 85.06 87 HIS A C 1
ATOM 650 O O . HIS A 1 87 ? 16.785 -2.496 -27.000 1.00 85.06 87 HIS A O 1
ATOM 656 N N . LEU A 1 88 ? 15.108 -3.650 -26.146 1.00 89.62 88 LEU A N 1
ATOM 657 C CA . LEU A 1 88 ? 15.291 -3.070 -24.814 1.00 89.62 88 LEU A CA 1
ATOM 658 C C . LEU A 1 88 ? 15.874 -4.084 -23.842 1.00 89.62 88 LEU A C 1
ATOM 660 O O . LEU A 1 88 ? 15.365 -5.196 -23.739 1.00 89.62 88 LEU A O 1
ATOM 664 N N . VAL A 1 89 ? 16.890 -3.675 -23.087 1.00 90.88 89 VAL A N 1
ATOM 665 C CA . VAL A 1 89 ? 17.473 -4.455 -21.994 1.00 90.88 89 VAL A CA 1
ATOM 666 C C . VAL A 1 89 ? 17.301 -3.669 -20.701 1.00 90.88 89 VAL A C 1
ATOM 668 O O . VAL A 1 89 ? 17.854 -2.586 -20.549 1.00 90.88 89 VAL A O 1
ATOM 671 N N . PHE A 1 90 ? 16.515 -4.204 -19.773 1.00 93.19 90 PHE A N 1
ATOM 672 C CA . PHE A 1 90 ? 16.321 -3.639 -18.441 1.00 93.19 90 PHE A CA 1
ATOM 673 C C . PHE A 1 90 ? 17.140 -4.433 -17.429 1.00 93.19 90 PHE A C 1
ATOM 675 O O . PHE A 1 90 ? 17.045 -5.661 -17.405 1.00 93.19 90 PHE A O 1
ATOM 682 N N . VAL A 1 91 ? 17.920 -3.750 -16.593 1.00 92.69 91 VAL A N 1
ATOM 683 C CA . VAL A 1 91 ? 18.895 -4.392 -15.698 1.00 92.69 91 VAL A CA 1
ATOM 684 C C . VAL A 1 91 ? 18.727 -3.876 -14.272 1.00 92.69 91 VAL A C 1
ATOM 686 O O . VAL A 1 91 ? 18.814 -2.674 -14.065 1.00 92.69 91 VAL A O 1
ATOM 689 N N . SER A 1 92 ? 18.488 -4.752 -13.289 1.00 90.44 92 SER A N 1
ATOM 690 C CA . SER A 1 92 ? 18.365 -4.357 -11.869 1.00 90.44 92 SER A CA 1
ATOM 691 C C . SER A 1 92 ? 19.693 -4.364 -11.092 1.00 90.44 92 SER A C 1
ATOM 693 O O . SER A 1 92 ? 19.699 -4.016 -9.910 1.00 90.44 92 SER A O 1
ATOM 695 N N . GLY A 1 93 ? 20.794 -4.784 -11.720 1.00 84.12 93 GLY A N 1
ATOM 696 C CA . GLY A 1 93 ? 22.145 -4.765 -11.153 1.00 84.12 93 GLY A CA 1
ATOM 697 C C . GLY A 1 93 ? 23.051 -3.705 -11.783 1.00 84.12 93 GLY A C 1
ATOM 698 O O . GLY A 1 93 ? 22.592 -2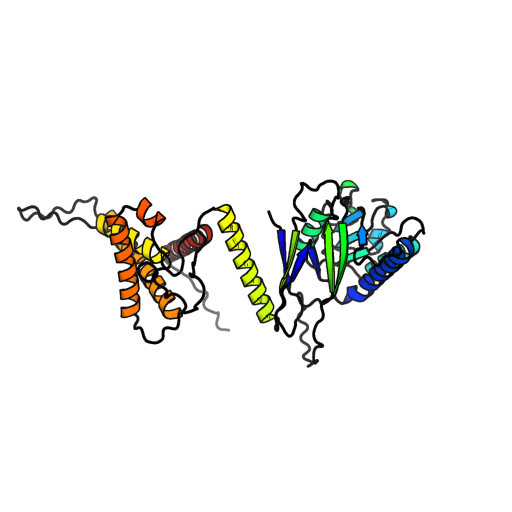.825 -12.512 1.00 84.12 93 GLY A O 1
ATOM 699 N N . ASP A 1 94 ? 24.349 -3.806 -11.501 1.00 83.88 94 ASP A N 1
ATOM 700 C CA . ASP A 1 94 ? 25.339 -2.837 -11.972 1.00 83.88 94 ASP A CA 1
ATOM 701 C C . ASP A 1 94 ? 25.481 -2.873 -13.500 1.00 83.88 94 ASP A C 1
ATOM 703 O O . ASP A 1 94 ? 25.734 -3.925 -14.097 1.00 83.88 94 ASP A O 1
ATOM 707 N N . VAL A 1 95 ? 25.363 -1.697 -14.117 1.00 85.19 95 VAL A N 1
ATOM 708 C CA . VAL A 1 95 ? 25.658 -1.462 -15.532 1.00 85.19 95 VAL A CA 1
ATOM 709 C C . VAL A 1 95 ? 26.704 -0.362 -15.602 1.00 85.19 95 VAL A C 1
ATOM 711 O O . VAL A 1 95 ? 26.462 0.754 -15.147 1.00 85.19 95 VAL A O 1
ATOM 714 N N . ASP A 1 96 ? 27.871 -0.662 -16.165 1.00 81.62 96 ASP A N 1
ATOM 715 C CA . ASP A 1 96 ? 28.910 0.352 -16.324 1.00 81.62 96 ASP A CA 1
ATOM 716 C C . ASP A 1 96 ? 28.604 1.315 -17.493 1.00 81.62 96 ASP A C 1
ATOM 718 O O . ASP A 1 96 ? 27.863 1.011 -18.435 1.00 81.62 96 ASP A O 1
ATOM 722 N N . ALA A 1 97 ? 29.190 2.515 -17.436 1.00 79.56 97 ALA A N 1
ATOM 723 C CA . ALA A 1 97 ? 28.988 3.542 -18.459 1.00 79.56 97 ALA A CA 1
ATOM 724 C C . ALA A 1 97 ? 29.456 3.083 -19.854 1.00 79.56 97 ALA A C 1
ATOM 726 O O . ALA A 1 97 ? 28.819 3.398 -20.859 1.00 79.56 97 ALA A O 1
ATOM 727 N N . GLN A 1 98 ? 30.523 2.276 -19.918 1.00 82.31 98 GLN A N 1
ATOM 728 C CA . GLN A 1 98 ? 31.052 1.741 -21.177 1.00 82.31 98 GLN A CA 1
ATOM 729 C C . GLN A 1 98 ? 30.046 0.820 -21.875 1.00 82.31 98 GLN A C 1
ATOM 731 O O . GLN A 1 98 ? 29.926 0.845 -23.101 1.00 82.31 98 GLN A O 1
ATOM 736 N N . THR A 1 99 ? 29.294 0.029 -21.113 1.00 82.62 99 THR A N 1
ATOM 737 C CA . THR A 1 99 ? 28.233 -0.856 -21.602 1.00 82.62 99 THR A CA 1
ATOM 738 C C . THR A 1 99 ? 27.084 -0.039 -22.167 1.00 82.62 99 THR A C 1
ATOM 740 O O . THR A 1 99 ? 26.648 -0.292 -23.289 1.00 82.62 99 THR A O 1
ATOM 743 N N . MET A 1 100 ? 26.649 0.995 -21.445 1.00 80.69 100 MET A N 1
ATOM 744 C CA . MET A 1 100 ? 25.607 1.918 -21.903 1.00 80.69 100 MET A CA 1
ATOM 745 C C . MET A 1 100 ? 25.991 2.617 -23.214 1.00 80.69 100 MET A C 1
ATOM 747 O O . MET A 1 100 ? 25.193 2.656 -24.153 1.00 80.69 100 MET A O 1
ATOM 751 N N . ASP A 1 101 ? 27.222 3.122 -23.313 1.00 77.88 101 ASP A N 1
ATOM 752 C CA . ASP A 1 101 ? 27.722 3.769 -24.528 1.00 77.88 101 ASP A CA 1
ATOM 753 C C . ASP A 1 101 ? 27.904 2.782 -25.685 1.00 77.88 101 ASP A C 1
ATOM 755 O O . ASP A 1 101 ? 27.566 3.100 -26.826 1.00 77.88 101 ASP A O 1
ATOM 759 N N . SER A 1 102 ? 28.362 1.560 -25.410 1.00 79.12 102 SER A N 1
ATOM 760 C CA . SER A 1 102 ? 28.475 0.501 -26.421 1.00 79.12 102 SER A CA 1
ATOM 761 C C . SER A 1 102 ? 27.109 0.135 -27.008 1.00 79.12 102 SER A C 1
ATOM 763 O O . SER A 1 102 ? 26.987 -0.019 -28.224 1.00 79.12 102 SER A O 1
ATOM 765 N N . PHE A 1 103 ? 26.068 0.059 -26.171 1.00 76.19 103 PHE A N 1
ATOM 766 C CA . PHE A 1 103 ? 24.680 -0.123 -26.609 1.00 76.19 103 PHE A CA 1
ATOM 767 C C . PHE A 1 103 ? 24.204 1.036 -27.486 1.00 76.19 103 PHE A C 1
ATOM 769 O O . PHE A 1 103 ? 23.685 0.804 -28.577 1.00 76.19 103 PHE A O 1
ATOM 776 N N . ALA A 1 104 ? 24.429 2.278 -27.047 1.00 73.31 104 ALA A N 1
ATOM 777 C CA . ALA A 1 104 ? 24.042 3.469 -27.799 1.00 73.31 104 ALA A CA 1
ATOM 778 C C . ALA A 1 104 ? 24.753 3.561 -29.163 1.00 73.31 104 ALA A C 1
ATOM 780 O O . ALA A 1 104 ? 24.130 3.916 -30.162 1.00 73.31 104 ALA A O 1
ATOM 781 N N . ASN A 1 105 ? 26.035 3.195 -29.233 1.00 75.31 105 ASN A N 1
ATOM 782 C CA . ASN A 1 105 ? 26.813 3.200 -30.472 1.00 75.31 105 ASN A CA 1
ATOM 783 C C . ASN A 1 105 ? 26.393 2.065 -31.422 1.00 75.31 105 ASN A C 1
ATOM 785 O O . ASN A 1 105 ? 26.228 2.295 -32.620 1.00 75.31 105 ASN A O 1
ATOM 789 N N . LYS A 1 106 ? 26.145 0.849 -30.908 1.00 73.69 106 LYS A N 1
ATOM 790 C CA . LYS A 1 106 ? 25.609 -0.268 -31.710 1.00 73.69 106 LYS A CA 1
ATOM 791 C C . LYS A 1 106 ? 24.198 0.040 -32.239 1.00 73.69 106 LYS A C 1
ATOM 793 O O . LYS A 1 106 ? 23.880 -0.346 -33.363 1.00 73.69 106 LYS A O 1
ATOM 798 N N . ALA A 1 107 ? 23.383 0.791 -31.490 1.00 66.06 107 ALA A N 1
ATOM 799 C CA . ALA A 1 107 ? 22.092 1.297 -31.966 1.00 66.06 107 ALA A CA 1
ATOM 800 C C . ALA A 1 107 ? 22.244 2.198 -33.206 1.00 66.06 107 ALA A C 1
ATOM 802 O O . ALA A 1 107 ? 21.457 2.098 -34.144 1.00 66.06 107 ALA A O 1
ATOM 803 N N . GLN A 1 108 ? 23.283 3.041 -33.247 1.00 64.69 108 GLN A N 1
ATOM 804 C CA . GLN A 1 108 ? 23.554 3.924 -34.388 1.00 64.69 108 GLN A CA 1
ATOM 805 C C . GLN A 1 108 ? 23.996 3.152 -35.634 1.00 64.69 108 GLN A C 1
ATOM 807 O O . GLN A 1 108 ? 23.568 3.480 -36.736 1.00 64.69 108 GLN A O 1
ATOM 812 N N . GLN A 1 109 ? 24.818 2.114 -35.465 1.00 64.00 109 GLN A N 1
ATOM 813 C CA . GLN A 1 109 ? 25.335 1.310 -36.578 1.00 64.00 109 GLN A CA 1
ATOM 814 C C . GLN A 1 109 ? 24.266 0.425 -37.238 1.00 64.00 109 GLN A C 1
ATOM 816 O O . GLN A 1 109 ? 24.386 0.098 -38.415 1.00 64.00 109 GLN A O 1
ATOM 821 N N . HIS A 1 110 ? 23.217 0.046 -36.501 1.00 58.47 110 HIS A N 1
ATOM 822 C CA . HIS A 1 110 ? 22.132 -0.816 -36.986 1.00 58.47 110 HIS A CA 1
ATOM 823 C C . HIS A 1 110 ? 20.834 -0.073 -37.344 1.00 58.47 110 HIS A C 1
ATOM 825 O O . HIS A 1 110 ? 19.814 -0.724 -37.588 1.00 58.47 110 HIS A O 1
ATOM 831 N N . ASN A 1 111 ? 20.858 1.262 -37.405 1.00 55.41 111 ASN A N 1
ATOM 832 C CA . ASN A 1 111 ? 19.751 2.063 -37.929 1.00 55.41 111 ASN A CA 1
ATOM 833 C C . ASN A 1 111 ? 19.694 1.965 -39.460 1.00 55.41 111 ASN A C 1
ATOM 835 O O . ASN A 1 111 ? 20.077 2.877 -40.183 1.00 55.41 111 ASN A O 1
ATOM 839 N N . ASP A 1 112 ? 19.218 0.822 -39.938 1.00 55.19 112 ASP A N 1
ATOM 840 C CA . ASP A 1 112 ? 18.885 0.594 -41.338 1.00 55.19 112 ASP A CA 1
ATOM 841 C C . ASP A 1 112 ? 17.559 1.316 -41.663 1.00 55.19 112 ASP A C 1
ATOM 843 O O . ASP A 1 112 ? 16.597 1.228 -40.888 1.00 55.19 112 ASP A O 1
ATOM 847 N N . GLU A 1 113 ? 17.479 2.027 -42.795 1.00 52.78 113 GLU A N 1
ATOM 848 C CA . GLU A 1 113 ? 16.390 2.978 -43.132 1.00 52.78 113 GLU A CA 1
ATOM 849 C C . GLU A 1 113 ? 14.976 2.358 -43.060 1.00 52.78 113 GLU A C 1
ATOM 851 O O . GLU A 1 113 ? 13.963 3.036 -42.847 1.00 52.78 113 GLU A O 1
ATOM 856 N N . THR A 1 114 ? 14.888 1.033 -43.182 1.00 48.84 114 THR A N 1
ATOM 857 C CA . THR A 1 114 ? 13.627 0.294 -43.234 1.00 48.84 114 THR A CA 1
ATOM 858 C C . THR A 1 114 ? 13.025 -0.017 -41.856 1.00 48.84 114 THR A C 1
ATOM 860 O O . THR A 1 114 ? 11.791 -0.022 -41.739 1.00 48.84 114 THR A O 1
ATOM 863 N N . ARG A 1 115 ? 13.816 -0.178 -40.779 1.00 53.94 115 ARG A N 1
ATOM 864 C CA . ARG A 1 115 ? 13.325 -0.405 -39.396 1.00 53.94 115 ARG A CA 1
ATOM 865 C C . ARG A 1 115 ? 14.316 0.122 -38.338 1.00 53.94 115 ARG A C 1
ATOM 867 O O . ARG A 1 115 ? 15.259 -0.600 -38.016 1.00 53.94 115 ARG A O 1
ATOM 874 N N . PRO A 1 116 ? 14.081 1.305 -37.736 1.00 54.69 116 PRO A N 1
ATOM 875 C CA . PRO A 1 116 ? 14.931 1.797 -36.654 1.00 54.69 116 PRO A CA 1
ATOM 876 C C . PRO A 1 116 ? 14.854 0.840 -35.460 1.00 54.69 116 PRO A C 1
ATOM 878 O O . PRO A 1 116 ? 13.764 0.497 -34.989 1.00 54.69 116 PRO A O 1
ATOM 881 N N . ARG A 1 117 ? 16.012 0.368 -34.996 1.00 63.12 117 ARG A N 1
ATOM 882 C CA . ARG A 1 117 ? 16.110 -0.535 -33.848 1.00 63.12 117 ARG A CA 1
ATOM 883 C C . ARG A 1 117 ? 16.433 0.282 -32.615 1.00 63.12 117 ARG A C 1
ATOM 885 O O . ARG A 1 117 ? 17.543 0.779 -32.465 1.00 63.12 117 ARG A O 1
ATOM 892 N N . VAL A 1 118 ? 15.479 0.329 -31.695 1.00 61.59 118 VAL A N 1
ATOM 893 C CA . VAL A 1 118 ? 15.699 0.906 -30.372 1.00 61.59 118 VAL A CA 1
ATOM 894 C C . VAL A 1 118 ? 16.557 -0.065 -29.591 1.00 61.59 118 VAL A C 1
ATOM 896 O O . VAL A 1 118 ? 15.992 -0.901 -28.911 1.00 61.59 118 VAL A O 1
ATOM 899 N N . LEU A 1 119 ? 17.882 -0.008 -29.719 1.00 72.12 119 LEU A N 1
ATOM 900 C CA . LEU A 1 119 ? 18.785 -0.778 -28.869 1.00 72.12 119 LEU A CA 1
ATOM 901 C C . LEU A 1 119 ? 19.163 0.082 -27.655 1.00 72.12 119 LEU A C 1
ATOM 903 O O . LEU A 1 119 ? 19.975 0.998 -27.767 1.00 72.12 119 LEU A O 1
ATOM 907 N N . LEU A 1 120 ? 18.544 -0.176 -26.502 1.00 81.50 120 LEU A N 1
ATOM 908 C CA . LEU A 1 120 ? 18.775 0.596 -25.278 1.00 81.50 120 LEU A CA 1
ATOM 909 C C . LEU A 1 120 ? 18.937 -0.321 -24.068 1.00 81.50 120 LEU A C 1
ATOM 911 O O . LEU A 1 120 ? 18.079 -1.159 -23.791 1.00 81.50 120 LEU A O 1
ATOM 915 N N . CYS A 1 121 ? 20.014 -0.096 -23.320 1.00 87.31 121 CYS A N 1
ATOM 916 C CA . CYS A 1 121 ? 20.187 -0.633 -21.979 1.00 87.31 121 CYS A CA 1
ATOM 917 C C . CYS A 1 121 ? 19.659 0.391 -20.964 1.00 87.31 121 CYS A C 1
ATOM 919 O O . CYS A 1 121 ? 19.934 1.583 -21.086 1.00 87.31 121 CYS A O 1
ATOM 921 N N . VAL A 1 122 ? 18.859 -0.052 -19.997 1.00 89.44 122 VAL A N 1
ATOM 922 C CA . VAL A 1 122 ? 18.227 0.797 -18.982 1.00 89.44 122 VAL A CA 1
ATOM 923 C C . VAL A 1 122 ? 18.492 0.196 -17.603 1.00 89.44 122 VAL A C 1
ATOM 925 O O . VAL A 1 122 ? 17.914 -0.847 -17.278 1.00 89.44 122 VAL A O 1
ATOM 928 N N . PRO A 1 123 ? 19.320 0.850 -16.772 1.00 89.56 123 PRO A N 1
ATOM 929 C CA . PRO A 1 123 ? 19.445 0.502 -15.365 1.00 89.56 123 PRO A CA 1
ATOM 930 C C . PRO A 1 123 ? 18.117 0.745 -14.638 1.00 89.56 123 PRO A C 1
ATOM 932 O O . PRO A 1 123 ? 17.459 1.768 -14.836 1.00 89.56 123 PRO A O 1
ATOM 935 N N . VAL A 1 124 ? 17.722 -0.203 -13.798 1.00 89.38 124 VAL A N 1
ATOM 936 C CA . VAL A 1 124 ? 16.483 -0.205 -13.023 1.00 89.38 124 VAL A CA 1
ATOM 937 C C . VAL A 1 124 ? 16.856 -0.268 -11.540 1.00 89.38 124 VAL A C 1
ATOM 939 O O . VAL A 1 124 ? 17.569 -1.176 -11.128 1.00 89.38 124 VAL A O 1
ATOM 942 N N . PRO A 1 125 ? 16.379 0.653 -10.692 1.00 84.25 125 PRO A N 1
ATOM 943 C CA . PRO A 1 125 ? 16.839 0.752 -9.307 1.00 84.25 125 PRO A CA 1
ATOM 944 C C . PRO A 1 125 ? 16.307 -0.347 -8.378 1.00 84.25 125 PRO A C 1
ATOM 946 O O . PRO A 1 125 ? 16.746 -0.437 -7.229 1.00 84.25 125 PRO A O 1
ATOM 949 N N . SER A 1 126 ? 15.326 -1.150 -8.808 1.00 84.19 126 SER A N 1
ATOM 950 C CA . SER A 1 126 ? 14.789 -2.224 -7.973 1.00 84.19 126 SER A CA 1
ATOM 951 C C . SER A 1 126 ? 14.245 -3.421 -8.749 1.00 84.19 126 SER A C 1
ATOM 953 O O . SER A 1 126 ? 13.603 -3.291 -9.795 1.00 84.19 126 SER A O 1
ATOM 955 N N . TYR A 1 127 ? 14.363 -4.590 -8.117 1.00 87.44 127 TYR A N 1
ATOM 956 C CA . TYR A 1 127 ? 13.749 -5.837 -8.565 1.00 87.44 127 TYR A CA 1
ATOM 957 C C . TYR A 1 127 ? 12.242 -5.696 -8.838 1.00 87.44 127 TYR A C 1
ATOM 959 O O . TYR A 1 127 ? 11.717 -6.252 -9.798 1.00 87.44 127 TYR A O 1
ATOM 967 N N . GLN A 1 128 ? 11.514 -4.941 -8.004 1.00 85.38 128 GLN A N 1
ATOM 968 C CA . GLN A 1 128 ? 10.059 -4.791 -8.142 1.00 85.38 128 GLN A CA 1
ATOM 969 C C . GLN A 1 128 ? 9.663 -4.065 -9.433 1.00 85.38 128 GLN A C 1
ATOM 971 O O . GLN A 1 128 ? 8.644 -4.398 -10.051 1.00 85.38 128 GLN A O 1
ATOM 976 N N . GLU A 1 129 ? 10.461 -3.084 -9.847 1.00 86.56 129 GLU A N 1
ATOM 977 C CA . GLU A 1 129 ? 10.280 -2.374 -11.111 1.00 86.56 129 GLU A CA 1
ATOM 978 C C . GLU A 1 129 ? 10.603 -3.284 -12.289 1.00 86.56 129 GLU A C 1
ATOM 980 O O . GLU A 1 129 ? 9.776 -3.417 -13.194 1.00 86.56 129 GLU A O 1
ATOM 985 N N . LEU A 1 130 ? 11.718 -4.015 -12.217 1.00 91.12 130 LEU A N 1
ATOM 986 C CA . LEU A 1 130 ? 12.095 -5.003 -13.225 1.00 91.12 130 LEU A CA 1
ATOM 987 C C . LEU A 1 130 ? 11.013 -6.081 -13.400 1.00 91.12 130 LEU A C 1
ATOM 989 O O . LEU A 1 130 ? 10.588 -6.370 -14.519 1.00 91.12 130 LEU A O 1
ATOM 993 N N . ALA A 1 131 ? 10.465 -6.592 -12.298 1.00 89.81 131 ALA A N 1
ATOM 994 C CA . ALA A 1 131 ? 9.364 -7.552 -12.297 1.00 89.81 131 ALA A CA 1
ATOM 995 C C . ALA A 1 131 ? 8.058 -6.977 -12.868 1.00 89.81 131 ALA A C 1
ATOM 997 O O . ALA A 1 131 ? 7.210 -7.715 -13.377 1.00 89.81 131 ALA A O 1
ATOM 998 N N . SER A 1 132 ? 7.840 -5.666 -12.762 1.00 87.38 132 SER A N 1
ATOM 999 C CA . SER A 1 132 ? 6.679 -5.001 -13.368 1.00 87.38 132 SER A CA 1
ATOM 1000 C C . SER A 1 132 ? 6.855 -4.868 -14.881 1.00 87.38 132 SER A C 1
ATOM 1002 O O . SER A 1 132 ? 5.931 -5.182 -15.633 1.00 87.38 132 SER A O 1
ATOM 1004 N N . ILE A 1 133 ? 8.061 -4.520 -15.332 1.00 90.00 133 ILE A N 1
ATOM 1005 C CA . ILE A 1 133 ? 8.428 -4.463 -16.752 1.00 90.00 133 ILE A CA 1
ATOM 1006 C C . ILE A 1 133 ? 8.311 -5.845 -17.394 1.00 90.00 133 ILE A C 1
ATOM 1008 O O . ILE A 1 133 ? 7.646 -5.974 -18.419 1.00 90.00 133 ILE A O 1
ATOM 1012 N N . ALA A 1 134 ? 8.868 -6.882 -16.761 1.00 91.31 134 ALA A N 1
ATOM 1013 C CA . ALA A 1 134 ? 8.773 -8.268 -17.217 1.00 91.31 134 ALA A CA 1
ATOM 1014 C C . ALA A 1 134 ? 7.309 -8.707 -17.405 1.00 91.31 134 ALA A C 1
ATOM 1016 O O . ALA A 1 134 ? 6.936 -9.266 -18.435 1.00 91.31 134 ALA A O 1
ATOM 1017 N N . ARG A 1 135 ? 6.419 -8.348 -16.467 1.00 88.69 135 ARG A N 1
ATOM 1018 C CA . ARG A 1 135 ? 4.974 -8.610 -16.593 1.00 88.69 135 ARG A CA 1
ATOM 1019 C C . ARG A 1 135 ? 4.321 -7.847 -17.754 1.00 88.69 135 ARG A C 1
ATOM 1021 O O . ARG A 1 135 ? 3.484 -8.424 -18.459 1.00 88.69 135 ARG A O 1
ATOM 1028 N N . LEU A 1 136 ? 4.688 -6.580 -17.963 1.00 87.69 136 LEU A N 1
ATOM 1029 C CA . LEU A 1 136 ? 4.178 -5.739 -19.055 1.00 87.69 136 LEU A CA 1
ATOM 1030 C C . LEU A 1 136 ? 4.611 -6.256 -20.436 1.00 87.69 136 LEU A C 1
ATOM 1032 O O . LEU A 1 136 ? 3.770 -6.371 -21.330 1.00 87.69 136 LEU A O 1
ATOM 1036 N N . SER A 1 137 ? 5.888 -6.605 -20.592 1.00 89.12 137 SER A N 1
ATOM 1037 C CA . SER A 1 137 ? 6.492 -7.083 -21.844 1.00 89.12 137 SER A CA 1
ATOM 1038 C C . SER A 1 137 ? 6.290 -8.580 -22.100 1.00 89.12 137 SER A C 1
ATOM 1040 O O . SER A 1 137 ? 6.423 -9.045 -23.232 1.00 89.12 137 SER A O 1
ATOM 1042 N N . GLY A 1 138 ? 5.935 -9.343 -21.063 1.00 88.81 138 GLY A N 1
ATOM 1043 C CA . GLY A 1 138 ? 5.902 -10.803 -21.110 1.00 88.81 138 GLY A CA 1
ATOM 1044 C C . GLY A 1 138 ? 7.290 -11.447 -21.121 1.00 88.81 138 GLY A C 1
ATOM 1045 O O . GLY A 1 138 ? 7.376 -12.608 -21.499 1.00 88.81 138 GLY A O 1
ATOM 1046 N N . ALA A 1 139 ? 8.340 -10.708 -20.756 1.00 92.44 139 ALA A N 1
ATOM 1047 C CA . ALA A 1 139 ? 9.678 -11.261 -20.577 1.00 92.44 139 ALA A CA 1
ATOM 1048 C C . ALA A 1 139 ? 9.751 -12.115 -19.302 1.00 92.44 139 ALA A C 1
ATOM 1050 O O . ALA A 1 139 ? 9.037 -11.853 -18.329 1.00 92.44 139 ALA A O 1
ATOM 1051 N N . TYR A 1 140 ? 10.657 -13.090 -19.290 1.00 93.75 140 TYR A N 1
ATOM 1052 C CA . TYR A 1 140 ? 11.086 -13.755 -18.063 1.00 93.75 140 TYR A CA 1
ATOM 1053 C C . TYR A 1 140 ? 12.349 -13.077 -17.541 1.00 93.75 140 TYR A C 1
ATOM 1055 O O . TYR A 1 140 ? 13.219 -12.683 -18.314 1.00 93.75 140 TYR A O 1
ATOM 1063 N N . MET A 1 141 ? 12.429 -12.923 -16.222 1.00 93.88 141 MET A N 1
ATOM 1064 C CA . MET A 1 141 ? 13.617 -12.375 -15.577 1.00 93.88 141 MET A CA 1
ATOM 1065 C C . MET A 1 141 ? 14.703 -13.449 -15.521 1.00 93.88 141 MET A C 1
ATOM 1067 O O . MET A 1 141 ? 14.433 -14.560 -15.063 1.00 93.88 141 MET A O 1
ATOM 1071 N N . VAL A 1 142 ? 15.908 -13.110 -15.968 1.00 92.56 142 VAL A N 1
ATOM 1072 C CA . VAL A 1 142 ? 17.099 -13.976 -15.916 1.00 92.56 142 VAL A CA 1
ATOM 1073 C C . VAL A 1 142 ? 18.152 -13.368 -14.996 1.00 92.56 142 VAL A C 1
ATOM 1075 O O . VAL A 1 142 ? 18.163 -12.153 -14.817 1.00 92.56 142 VAL A O 1
ATOM 1078 N N . GLN A 1 143 ? 19.038 -14.176 -14.412 1.00 90.62 143 GLN A N 1
ATOM 1079 C CA . GLN A 1 143 ? 20.082 -13.662 -13.510 1.00 90.62 143 GLN A CA 1
ATOM 1080 C C . GLN A 1 143 ? 21.291 -13.112 -14.269 1.00 90.62 143 GLN A C 1
ATOM 1082 O O . GLN A 1 143 ? 21.985 -12.220 -13.787 1.00 90.62 143 GLN A O 1
ATOM 1087 N N . SER A 1 144 ? 21.549 -13.624 -15.472 1.00 88.50 144 SER A N 1
ATOM 1088 C CA . SER A 1 144 ? 22.682 -13.209 -16.292 1.00 88.50 144 SER A CA 1
ATOM 1089 C C . SER A 1 144 ? 22.355 -13.269 -17.783 1.00 88.50 144 SER A C 1
ATOM 1091 O O . SER A 1 144 ? 21.476 -14.013 -18.217 1.00 88.50 144 SER A O 1
ATOM 1093 N N . TRP A 1 145 ? 23.097 -12.509 -18.594 1.00 86.00 145 TRP A N 1
ATOM 1094 C CA . TRP A 1 145 ? 22.961 -12.546 -20.056 1.00 86.00 145 TRP A CA 1
ATOM 1095 C C . TRP A 1 145 ? 23.232 -13.938 -20.644 1.00 86.00 145 TRP A C 1
ATOM 1097 O O . TRP A 1 145 ? 22.614 -14.346 -21.621 1.00 86.00 145 TRP A O 1
ATOM 1107 N N . ARG A 1 146 ? 24.128 -14.704 -20.015 1.00 84.06 146 ARG A N 1
ATOM 1108 C CA . ARG A 1 146 ? 24.505 -16.055 -20.459 1.00 84.06 146 ARG A CA 1
ATOM 1109 C C . ARG A 1 146 ? 23.361 -17.062 -20.336 1.00 84.06 146 ARG A C 1
ATOM 1111 O O . ARG A 1 146 ? 23.343 -18.050 -21.061 1.00 84.06 146 ARG A O 1
ATOM 1118 N N . GLU A 1 147 ? 22.411 -16.804 -19.444 1.00 84.81 147 GLU A N 1
ATOM 1119 C CA . GLU A 1 147 ? 21.215 -17.626 -19.229 1.00 84.81 147 GLU A CA 1
ATOM 1120 C C . GLU A 1 147 ? 20.036 -17.217 -20.127 1.00 84.81 147 GLU A C 1
ATOM 1122 O O . GLU A 1 147 ? 18.947 -17.784 -20.016 1.00 84.81 147 GLU A O 1
ATOM 1127 N N . LEU A 1 148 ? 20.215 -16.225 -21.008 1.00 86.31 148 LEU A N 1
ATOM 1128 C CA . LEU A 1 148 ? 19.130 -15.654 -21.802 1.00 86.31 148 LEU A CA 1
ATOM 1129 C C . LEU A 1 148 ? 18.607 -16.630 -22.864 1.00 86.31 148 LEU A C 1
ATOM 1131 O O . LEU A 1 148 ? 19.033 -16.642 -24.010 1.00 86.31 148 LEU A O 1
ATOM 1135 N N . LEU A 1 149 ? 17.604 -17.430 -22.535 1.00 86.50 149 LEU A N 1
ATOM 1136 C CA . LEU A 1 149 ? 16.950 -18.262 -23.543 1.00 86.50 149 LEU A CA 1
ATOM 1137 C C . LEU A 1 149 ? 16.048 -17.412 -24.462 1.00 86.50 149 LEU A C 1
ATOM 1139 O O . LEU A 1 149 ? 15.454 -16.437 -23.998 1.00 86.50 149 LEU A O 1
ATOM 1143 N N . PRO A 1 150 ? 15.840 -17.797 -25.739 1.00 85.44 150 PRO A N 1
ATOM 1144 C CA . PRO A 1 150 ? 14.902 -17.101 -26.627 1.00 85.44 150 PRO A CA 1
ATOM 1145 C C . PRO A 1 150 ? 13.489 -16.965 -26.040 1.00 85.44 150 PRO A C 1
ATOM 1147 O O . PRO A 1 150 ? 12.809 -15.974 -26.276 1.00 85.44 150 PRO A O 1
ATOM 1150 N N . THR A 1 151 ? 13.061 -17.941 -25.235 1.00 87.19 151 THR A N 1
ATOM 1151 C CA . THR A 1 151 ? 11.767 -17.947 -24.537 1.00 87.19 151 THR A CA 1
ATOM 1152 C C . THR A 1 151 ? 11.671 -16.923 -23.408 1.00 87.19 151 THR A C 1
ATOM 1154 O O . THR A 1 151 ? 10.561 -16.587 -22.999 1.00 87.19 151 THR A O 1
ATOM 1157 N N . ALA A 1 152 ? 12.802 -16.424 -22.900 1.00 89.81 152 ALA A N 1
ATOM 1158 C CA . ALA A 1 152 ? 12.840 -15.389 -21.875 1.00 89.81 152 ALA A CA 1
ATOM 1159 C C . ALA A 1 152 ? 12.624 -13.978 -22.446 1.00 89.81 152 ALA A C 1
ATOM 1161 O O . ALA A 1 152 ? 12.305 -13.055 -21.694 1.00 89.81 152 ALA A O 1
ATOM 1162 N N . ILE A 1 153 ? 12.742 -13.806 -23.767 1.00 90.94 153 ILE A N 1
ATOM 1163 C CA . ILE A 1 153 ? 12.563 -12.518 -24.436 1.00 90.94 153 ILE A CA 1
ATOM 1164 C C . ILE A 1 153 ? 11.076 -12.140 -24.458 1.00 90.94 153 ILE A C 1
ATOM 1166 O O . ILE A 1 153 ? 10.208 -12.881 -24.913 1.00 90.94 153 ILE A O 1
ATOM 1170 N N . GLY A 1 154 ? 10.770 -10.934 -23.987 1.00 90.38 154 GLY A N 1
ATOM 1171 C CA . GLY A 1 154 ? 9.436 -10.356 -24.034 1.00 90.38 154 GLY A CA 1
ATOM 1172 C C . GLY A 1 154 ? 9.047 -9.949 -25.452 1.00 90.38 154 GLY A C 1
ATOM 1173 O O . GLY A 1 154 ? 9.734 -9.155 -26.100 1.00 90.38 154 GLY A O 1
ATOM 1174 N N . HIS A 1 155 ? 7.907 -10.455 -25.918 1.00 89.50 155 HIS A N 1
ATOM 1175 C CA . HIS A 1 155 ? 7.378 -10.191 -27.261 1.00 89.50 155 HIS A CA 1
ATOM 1176 C C . HIS A 1 155 ? 6.134 -9.294 -27.274 1.00 89.50 155 HIS A C 1
ATOM 1178 O O . HIS A 1 155 ? 5.659 -8.922 -28.347 1.00 89.50 155 HIS A O 1
ATOM 1184 N N . LYS A 1 156 ? 5.580 -8.932 -26.108 1.00 88.00 156 LYS A N 1
ATOM 1185 C CA . LYS A 1 156 ? 4.413 -8.041 -26.059 1.00 88.00 156 LYS A CA 1
ATOM 1186 C C . LYS A 1 156 ? 4.834 -6.626 -26.439 1.00 88.00 156 LYS A C 1
ATOM 1188 O O . LYS A 1 156 ? 5.858 -6.133 -25.971 1.00 88.00 156 LYS A O 1
ATOM 1193 N N . GLN A 1 157 ? 4.011 -5.964 -27.250 1.00 88.19 157 GLN A N 1
ATOM 1194 C CA . GLN A 1 157 ? 4.262 -4.584 -27.645 1.00 88.19 157 GLN A CA 1
ATOM 1195 C C . GLN A 1 157 ? 4.124 -3.641 -26.442 1.00 88.19 157 GLN A C 1
ATOM 1197 O O . GLN A 1 157 ? 3.102 -3.633 -25.743 1.00 88.19 157 GLN A O 1
ATOM 1202 N N . ILE A 1 158 ? 5.152 -2.825 -26.227 1.00 89.25 158 ILE A N 1
ATOM 1203 C CA . ILE A 1 158 ? 5.176 -1.785 -25.199 1.00 89.25 158 ILE A CA 1
ATOM 1204 C C . ILE A 1 158 ? 5.402 -0.419 -25.838 1.00 89.25 158 ILE A C 1
ATOM 1206 O O . ILE A 1 158 ? 5.976 -0.301 -26.916 1.00 89.25 158 ILE A O 1
ATOM 1210 N N . GLN A 1 159 ? 4.939 0.608 -25.145 1.00 89.44 159 GLN A N 1
ATOM 1211 C CA . GLN A 1 159 ? 5.180 2.005 -25.450 1.00 89.44 159 GLN A CA 1
ATOM 1212 C C . GLN A 1 159 ? 6.065 2.593 -24.373 1.00 89.44 159 GLN A C 1
ATOM 1214 O O . GLN A 1 159 ? 5.790 2.416 -23.181 1.00 89.44 159 GLN A O 1
ATOM 1219 N N . VAL A 1 160 ? 7.096 3.309 -24.802 1.00 90.44 160 VAL A N 1
ATOM 1220 C CA . VAL A 1 160 ? 8.058 3.921 -23.896 1.00 90.44 160 VAL A CA 1
ATOM 1221 C C . VAL A 1 160 ? 8.176 5.410 -24.181 1.00 90.44 160 VAL A C 1
ATOM 1223 O O . VAL A 1 160 ? 8.239 5.807 -25.340 1.00 90.44 160 VAL A O 1
ATOM 1226 N N . ARG A 1 161 ? 8.199 6.243 -23.142 1.00 91.12 161 ARG A N 1
ATOM 1227 C CA . ARG A 1 161 ? 8.522 7.671 -23.271 1.00 91.12 161 ARG A CA 1
ATOM 1228 C C . ARG A 1 161 ? 9.369 8.161 -22.113 1.00 91.12 161 ARG A C 1
ATOM 1230 O O . ARG A 1 161 ? 9.304 7.602 -21.018 1.00 91.12 161 ARG A O 1
ATOM 1237 N N . LEU A 1 162 ? 10.097 9.243 -22.348 1.00 90.75 162 LEU A N 1
ATOM 1238 C CA . LEU A 1 162 ? 10.730 10.000 -21.278 1.00 90.75 162 LEU A CA 1
ATOM 1239 C C . LEU A 1 162 ? 9.716 10.954 -20.650 1.00 90.75 162 LEU A C 1
ATOM 1241 O O . LEU A 1 162 ? 8.929 11.592 -21.346 1.00 90.75 162 LEU A O 1
ATOM 1245 N N . VAL A 1 163 ? 9.727 11.019 -19.325 1.00 88.50 163 VAL A N 1
ATOM 1246 C CA . VAL A 1 163 ? 8.918 11.936 -18.528 1.00 88.50 163 VAL A CA 1
ATOM 1247 C C . VAL A 1 163 ? 9.872 12.781 -17.707 1.00 88.50 163 VAL A C 1
ATOM 1249 O O . VAL A 1 163 ? 10.568 12.277 -16.826 1.00 88.50 163 VAL A O 1
ATOM 1252 N N . GLU A 1 164 ? 9.893 14.069 -18.018 1.00 85.31 164 GLU A N 1
ATOM 1253 C CA . GLU A 1 164 ? 10.689 15.053 -17.303 1.00 85.31 164 GLU A CA 1
ATOM 1254 C C . GLU A 1 164 ? 9.836 15.783 -16.284 1.00 85.31 164 GLU A C 1
ATOM 1256 O O . GLU A 1 164 ? 8.686 16.150 -16.524 1.00 85.31 164 GLU A O 1
ATOM 1261 N N . ILE A 1 165 ? 10.421 15.944 -15.111 1.00 77.38 165 ILE A N 1
ATOM 1262 C CA . ILE A 1 165 ? 9.790 16.486 -13.931 1.00 77.38 165 ILE A CA 1
ATOM 1263 C C . ILE A 1 165 ? 10.641 17.659 -13.501 1.00 77.38 165 ILE A C 1
ATOM 1265 O O . ILE A 1 165 ? 11.760 17.489 -13.020 1.00 77.38 165 ILE A O 1
ATOM 1269 N N . SER A 1 166 ? 10.098 18.850 -13.714 1.00 62.84 166 SER A N 1
ATOM 1270 C CA . SER A 1 166 ? 10.682 20.102 -13.262 1.00 62.84 166 SER A CA 1
ATOM 1271 C C . SER A 1 166 ? 10.920 20.053 -11.753 1.00 62.84 166 SER A C 1
ATOM 1273 O O . SER A 1 166 ? 9.981 19.881 -10.981 1.00 62.84 166 SER A O 1
ATOM 1275 N N . SER A 1 167 ? 12.180 20.209 -11.347 1.00 57.09 167 SER A N 1
ATOM 1276 C CA . SER A 1 167 ? 12.549 20.609 -9.989 1.00 57.09 167 SER A CA 1
ATOM 1277 C C . SER A 1 167 ? 12.758 22.122 -10.013 1.00 57.09 167 SER A C 1
ATOM 1279 O O . SER A 1 167 ? 13.403 22.598 -10.951 1.00 57.09 167 SER A O 1
ATOM 1281 N N . PRO A 1 168 ? 12.284 22.895 -9.020 1.00 49.53 168 PRO A N 1
ATOM 1282 C CA . PRO A 1 168 ? 12.816 24.230 -8.816 1.00 49.53 168 PRO A CA 1
ATOM 1283 C C . PRO A 1 168 ? 14.326 24.094 -8.576 1.00 49.53 168 PRO A C 1
ATOM 1285 O O . PRO A 1 168 ? 14.777 23.138 -7.932 1.00 49.53 168 PRO A O 1
ATOM 1288 N N . GLU A 1 169 ? 15.103 24.989 -9.182 1.00 41.09 169 GLU A N 1
ATOM 1289 C CA . GLU A 1 169 ? 16.558 25.032 -9.054 1.00 41.09 169 GLU A CA 1
ATOM 1290 C C . GLU A 1 169 ? 16.939 25.039 -7.569 1.00 41.09 169 GLU A C 1
ATOM 1292 O O . GLU A 1 169 ? 16.456 25.860 -6.788 1.00 41.09 169 GLU A O 1
ATOM 1297 N N . ARG A 1 170 ? 17.773 24.078 -7.156 1.00 44.50 170 ARG A N 1
ATOM 1298 C CA . ARG A 1 170 ? 18.345 24.075 -5.809 1.00 44.50 170 ARG A CA 1
ATOM 1299 C C . ARG A 1 170 ? 19.234 25.309 -5.683 1.00 44.50 170 ARG A C 1
ATOM 1301 O O . ARG A 1 170 ? 20.238 25.396 -6.383 1.00 44.50 170 ARG A O 1
ATOM 1308 N N . ILE A 1 171 ? 18.902 26.208 -4.759 1.00 35.75 171 ILE A N 1
ATOM 1309 C CA . ILE A 1 171 ? 19.907 27.077 -4.143 1.00 35.75 171 ILE A CA 1
ATOM 1310 C C . ILE A 1 171 ? 20.851 26.117 -3.414 1.00 35.75 171 ILE A C 1
ATOM 1312 O O . ILE A 1 171 ? 20.456 25.422 -2.479 1.00 35.75 171 ILE A O 1
ATOM 1316 N N . SER A 1 172 ? 22.040 25.956 -3.978 1.00 35.69 172 SER A N 1
ATOM 1317 C CA . SER A 1 172 ? 23.098 25.093 -3.483 1.00 35.69 172 SER A CA 1
ATOM 1318 C C . SER A 1 172 ? 23.703 25.704 -2.227 1.00 35.69 172 SER A C 1
ATOM 1320 O O . SER A 1 172 ? 24.491 26.635 -2.352 1.00 35.69 172 SER A O 1
ATOM 1322 N N . ASP A 1 173 ? 23.379 25.146 -1.064 1.00 33.38 173 ASP A N 1
ATOM 1323 C CA . ASP A 1 173 ? 24.268 25.226 0.088 1.00 33.38 173 ASP A CA 1
ATOM 1324 C C . ASP A 1 173 ? 24.900 23.849 0.303 1.00 33.38 173 ASP A C 1
ATOM 1326 O O . ASP A 1 173 ? 24.240 22.809 0.386 1.00 33.38 173 ASP A O 1
ATOM 1330 N N . ASP A 1 174 ? 26.219 23.907 0.228 1.00 45.47 174 ASP A N 1
ATOM 1331 C CA . ASP A 1 174 ? 27.227 22.875 0.347 1.00 45.47 174 ASP A CA 1
ATOM 1332 C C . ASP A 1 174 ? 27.216 22.273 1.756 1.00 45.47 174 ASP A C 1
ATOM 1334 O O . ASP A 1 174 ? 27.363 23.004 2.726 1.00 45.47 174 ASP A O 1
ATOM 1338 N N . ASP A 1 175 ? 27.047 20.954 1.857 1.00 32.59 175 ASP A N 1
ATOM 1339 C CA . ASP A 1 175 ? 27.507 20.159 2.997 1.00 32.59 175 ASP A CA 1
ATOM 1340 C C . ASP A 1 175 ? 27.729 18.718 2.515 1.00 32.59 175 ASP A C 1
ATOM 1342 O O . ASP A 1 175 ? 26.796 17.948 2.256 1.00 32.59 175 ASP A O 1
ATOM 1346 N N . GLY A 1 176 ? 29.006 18.373 2.337 1.00 31.72 176 GLY A N 1
ATOM 1347 C CA . GLY A 1 176 ? 29.529 17.133 1.763 1.00 31.72 176 GLY A CA 1
ATOM 1348 C C . GLY A 1 176 ? 29.261 15.856 2.566 1.00 31.72 176 GLY A C 1
ATOM 1349 O O . GLY A 1 176 ? 30.193 15.150 2.942 1.00 31.72 176 GLY A O 1
ATOM 1350 N N . MET A 1 177 ? 27.993 15.499 2.761 1.00 30.61 177 MET A N 1
ATOM 1351 C CA . MET A 1 177 ? 27.573 14.173 3.213 1.00 30.61 177 MET A CA 1
ATOM 1352 C C . MET A 1 177 ? 26.799 13.483 2.092 1.00 30.61 177 MET A C 1
ATOM 1354 O O . MET A 1 177 ? 25.595 13.665 1.918 1.00 30.61 177 MET A O 1
ATOM 1358 N N . GLY A 1 178 ? 27.527 12.676 1.316 1.00 30.11 178 GLY A N 1
ATOM 1359 C CA . GLY A 1 178 ? 27.007 11.825 0.249 1.00 30.11 178 GLY A CA 1
ATOM 1360 C C . GLY A 1 178 ? 26.044 10.760 0.771 1.00 30.11 178 GLY A C 1
ATOM 1361 O O . GLY A 1 178 ? 26.387 9.586 0.873 1.00 30.11 178 GLY A O 1
ATOM 1362 N N . VAL A 1 179 ? 24.812 11.155 1.078 1.00 30.61 179 VAL A N 1
ATOM 1363 C CA . VAL A 1 179 ? 23.693 10.231 1.231 1.00 30.61 179 VAL A CA 1
ATOM 1364 C C . VAL A 1 179 ? 23.089 10.049 -0.155 1.00 30.61 179 VAL A C 1
ATOM 1366 O O . VAL A 1 179 ? 22.533 10.979 -0.735 1.00 30.61 179 VAL A O 1
ATOM 1369 N N . CYS A 1 180 ? 23.232 8.844 -0.708 1.00 31.80 180 CYS A N 1
ATOM 1370 C CA . CYS A 1 180 ? 22.600 8.425 -1.956 1.00 31.80 180 CYS A CA 1
ATOM 1371 C C . CYS A 1 180 ? 21.101 8.779 -1.944 1.00 31.80 180 CYS A C 1
ATOM 1373 O O . CYS A 1 180 ? 20.289 8.079 -1.335 1.00 31.80 180 CYS A O 1
ATOM 1375 N N . ASN A 1 181 ? 20.730 9.859 -2.635 1.00 41.06 181 ASN A N 1
ATOM 1376 C CA . ASN A 1 181 ? 19.350 10.296 -2.827 1.00 41.06 181 ASN A CA 1
ATOM 1377 C C . ASN A 1 181 ? 18.623 9.306 -3.751 1.00 41.06 181 ASN A C 1
ATOM 1379 O O . ASN A 1 181 ? 18.435 9.568 -4.936 1.00 41.06 181 ASN A O 1
ATOM 1383 N N . LYS A 1 182 ? 18.194 8.157 -3.217 1.00 43.28 182 LYS A N 1
ATOM 1384 C CA . LYS A 1 182 ? 17.484 7.112 -3.979 1.00 43.28 182 LYS A CA 1
ATOM 1385 C C . LYS A 1 182 ? 16.134 7.562 -4.570 1.00 43.28 182 LYS A C 1
ATOM 1387 O O . LYS A 1 182 ? 15.555 6.813 -5.345 1.00 43.28 182 LYS A O 1
ATOM 1392 N N . TYR A 1 183 ? 15.623 8.756 -4.243 1.00 49.97 183 TYR A N 1
ATOM 1393 C CA . TYR A 1 183 ? 14.232 9.135 -4.537 1.00 49.97 183 TYR A CA 1
ATOM 1394 C C . TYR A 1 183 ? 14.009 10.611 -4.917 1.00 49.97 183 TYR A C 1
ATOM 1396 O O . TYR A 1 183 ? 12.976 11.184 -4.586 1.00 49.97 183 TYR A O 1
ATOM 1404 N N . GLY A 1 184 ? 14.961 11.218 -5.632 1.00 57.69 184 GLY A N 1
ATOM 1405 C CA . GLY A 1 184 ? 14.858 12.594 -6.143 1.00 57.69 184 GLY A CA 1
ATOM 1406 C C . GLY A 1 184 ? 15.072 12.719 -7.653 1.00 57.69 184 GLY A C 1
ATOM 1407 O O . GLY A 1 184 ? 15.566 13.750 -8.100 1.00 57.69 184 GLY A O 1
ATOM 1408 N N . SER A 1 185 ? 14.788 11.671 -8.438 1.00 69.19 185 SER A N 1
ATOM 1409 C CA . SER A 1 185 ? 14.998 11.747 -9.888 1.00 69.19 185 SER A CA 1
ATOM 1410 C C . SER A 1 185 ? 14.019 12.732 -10.531 1.00 69.19 185 SER A C 1
ATOM 1412 O O . SER A 1 185 ? 12.837 12.779 -10.187 1.00 69.19 185 SER A O 1
ATOM 1414 N N . THR A 1 186 ? 14.528 13.529 -11.463 1.00 76.56 186 THR A N 1
ATOM 1415 C CA . THR A 1 186 ? 13.766 14.467 -12.297 1.00 76.56 186 THR A CA 1
ATOM 1416 C C . THR A 1 186 ? 13.460 13.886 -13.676 1.00 76.56 186 THR A C 1
ATOM 1418 O O . THR A 1 186 ? 12.692 14.472 -14.433 1.00 76.56 186 THR A O 1
ATOM 1421 N N . LEU A 1 187 ? 14.028 12.723 -14.008 1.00 85.38 187 LEU A N 1
ATOM 1422 C CA . LEU A 1 187 ? 13.849 12.056 -15.292 1.00 85.38 187 LEU A CA 1
ATOM 1423 C C . LEU A 1 187 ? 13.393 10.616 -15.068 1.00 85.38 187 LEU A C 1
ATOM 1425 O O . LEU A 1 187 ? 14.060 9.820 -14.403 1.00 85.38 187 LEU A O 1
ATOM 1429 N N . PHE A 1 188 ? 12.264 10.273 -15.672 1.00 89.19 188 PHE A N 1
ATOM 1430 C CA . PHE A 1 188 ? 11.668 8.949 -15.583 1.00 89.19 188 PHE A CA 1
ATOM 1431 C C . PHE A 1 188 ? 11.485 8.352 -16.970 1.00 89.19 188 PHE A C 1
ATOM 1433 O O . PHE A 1 188 ? 11.172 9.051 -17.934 1.00 89.19 188 PHE A O 1
ATOM 1440 N N . LEU A 1 189 ? 11.610 7.033 -17.055 1.00 91.31 189 LEU A N 1
ATOM 1441 C CA . LEU A 1 189 ? 11.202 6.264 -18.218 1.00 91.31 189 LEU A CA 1
ATOM 1442 C C . LEU A 1 189 ? 9.824 5.658 -17.952 1.00 91.31 189 LEU A C 1
ATOM 1444 O O . LEU A 1 189 ? 9.677 4.786 -17.095 1.00 91.31 189 LEU A O 1
ATOM 1448 N N . GLN A 1 190 ? 8.803 6.113 -18.673 1.00 91.62 190 GLN A N 1
ATOM 1449 C CA . GLN A 1 190 ? 7.472 5.522 -18.598 1.00 91.62 190 GLN A CA 1
ATOM 1450 C C . GLN A 1 190 ? 7.366 4.354 -19.566 1.00 91.62 190 GLN A C 1
ATOM 1452 O O . GLN A 1 190 ? 7.483 4.548 -20.772 1.00 91.62 190 GLN A O 1
ATOM 1457 N N . VAL A 1 191 ? 7.066 3.168 -19.041 1.00 90.62 191 VAL A N 1
ATOM 1458 C CA . VAL A 1 191 ? 6.825 1.942 -19.803 1.00 90.62 191 VAL A CA 1
ATOM 1459 C C . VAL A 1 191 ? 5.373 1.520 -19.615 1.00 90.62 191 VAL A C 1
ATOM 1461 O O . VAL A 1 191 ? 4.939 1.224 -18.503 1.00 90.62 191 VAL A O 1
ATOM 1464 N N . ARG A 1 192 ? 4.603 1.446 -20.700 1.00 89.44 192 ARG A N 1
ATOM 1465 C CA . ARG A 1 192 ? 3.214 0.962 -20.674 1.00 89.44 192 ARG A CA 1
ATOM 1466 C C . ARG A 1 192 ? 2.968 -0.057 -21.774 1.00 89.44 192 ARG A C 1
ATOM 1468 O O . ARG A 1 192 ? 3.672 -0.083 -22.776 1.00 89.44 192 ARG A O 1
ATOM 1475 N N . ARG A 1 193 ? 1.944 -0.893 -21.617 1.00 85.44 193 ARG A N 1
ATOM 1476 C CA . ARG A 1 193 ? 1.533 -1.810 -22.687 1.00 85.44 193 ARG A CA 1
ATOM 1477 C C . ARG A 1 193 ? 0.864 -1.015 -23.810 1.00 85.44 193 ARG A C 1
ATOM 1479 O O . ARG A 1 193 ? 0.019 -0.168 -23.518 1.00 85.44 193 ARG A O 1
ATOM 1486 N N . ALA A 1 194 ? 1.226 -1.284 -25.065 1.00 79.56 194 ALA A N 1
ATOM 1487 C CA . ALA A 1 194 ? 0.518 -0.696 -26.198 1.00 79.56 194 ALA A CA 1
ATOM 1488 C C . ALA A 1 194 ? -0.942 -1.181 -26.195 1.00 79.56 194 ALA A C 1
ATOM 1490 O O . ALA A 1 194 ? -1.222 -2.330 -25.841 1.00 79.56 194 ALA A O 1
ATOM 1491 N N . GLN A 1 195 ? -1.883 -0.296 -26.527 1.00 70.44 195 GLN A N 1
ATOM 1492 C CA . GLN A 1 195 ? -3.295 -0.666 -26.590 1.00 70.44 195 GLN A CA 1
ATOM 1493 C C . GLN A 1 195 ? -3.538 -1.508 -27.845 1.00 70.44 195 GLN A C 1
ATOM 1495 O O . GLN A 1 195 ? -3.356 -1.026 -28.961 1.00 70.44 195 GLN A O 1
ATOM 1500 N N . ASP A 1 196 ? -3.971 -2.755 -27.665 1.00 56.03 196 ASP A N 1
ATOM 1501 C CA . ASP A 1 196 ? -4.469 -3.563 -28.774 1.00 56.03 196 ASP A CA 1
ATOM 1502 C C . ASP A 1 196 ? -5.833 -3.012 -29.203 1.00 56.03 196 ASP A C 1
ATOM 1504 O O . ASP A 1 196 ? -6.842 -3.212 -28.525 1.00 56.03 196 ASP A O 1
ATOM 1508 N N . VAL A 1 197 ? -5.876 -2.331 -30.351 1.00 52.69 197 VAL A N 1
ATOM 1509 C CA . VAL A 1 197 ? -7.099 -1.741 -30.935 1.00 52.69 197 VAL A CA 1
ATOM 1510 C C . VAL A 1 197 ? -8.201 -2.796 -31.152 1.00 52.69 197 VAL A C 1
ATOM 1512 O O . VAL A 1 197 ? -9.383 -2.467 -31.187 1.00 52.69 197 VAL A O 1
ATOM 1515 N N . LYS A 1 198 ? -7.839 -4.084 -31.236 1.00 48.34 198 LYS A N 1
ATOM 1516 C CA . LYS A 1 198 ? -8.774 -5.208 -31.418 1.00 48.34 198 LYS A CA 1
ATOM 1517 C C . LYS A 1 198 ? -9.326 -5.803 -30.115 1.00 48.34 198 LYS A C 1
ATOM 1519 O O . LYS A 1 198 ? -10.265 -6.588 -30.173 1.00 48.34 198 LYS A O 1
ATOM 1524 N N . ALA A 1 199 ? -8.790 -5.435 -28.951 1.00 49.03 199 ALA A N 1
ATOM 1525 C CA . ALA A 1 199 ? -9.191 -5.975 -27.651 1.00 49.03 199 ALA A CA 1
ATOM 1526 C C . ALA A 1 199 ? -9.899 -4.912 -26.795 1.00 49.03 199 ALA A C 1
ATOM 1528 O O . ALA A 1 199 ? -9.540 -4.680 -25.643 1.00 49.03 199 ALA A O 1
ATOM 1529 N N . ALA A 1 200 ? -10.933 -4.269 -27.348 1.00 47.53 200 ALA A N 1
ATOM 1530 C CA . ALA A 1 200 ? -11.753 -3.276 -26.644 1.00 47.53 200 ALA A CA 1
ATOM 1531 C C . ALA A 1 200 ? -12.482 -3.826 -25.392 1.00 47.53 200 ALA A C 1
ATOM 1533 O O . ALA A 1 200 ? -13.044 -3.052 -24.621 1.00 47.53 200 ALA A O 1
ATOM 1534 N N . SER A 1 201 ? -12.464 -5.147 -25.172 1.00 46.50 201 SER A N 1
ATOM 1535 C CA . SER A 1 201 ? -13.070 -5.828 -24.021 1.00 46.50 201 SER A CA 1
ATOM 1536 C C . SER A 1 201 ? -12.093 -6.180 -22.892 1.00 46.50 201 SER A C 1
ATOM 1538 O O . SER A 1 201 ? -12.542 -6.583 -21.819 1.00 46.50 201 SER A O 1
ATOM 1540 N N . MET A 1 202 ? -10.776 -6.034 -23.085 1.00 42.78 202 MET A N 1
ATOM 1541 C CA . MET A 1 202 ? -9.795 -6.299 -22.027 1.00 42.78 202 MET A CA 1
ATOM 1542 C C . MET A 1 202 ? -9.490 -5.013 -21.248 1.00 42.78 202 MET A C 1
ATOM 1544 O O . MET A 1 202 ? -9.305 -3.956 -21.856 1.00 42.78 202 MET A O 1
ATOM 1548 N N . PRO A 1 203 ? -9.438 -5.064 -19.904 1.00 50.62 203 PRO A N 1
ATOM 1549 C CA . PRO A 1 203 ? -9.289 -3.870 -19.085 1.00 50.62 203 PRO A CA 1
ATOM 1550 C C . PRO A 1 203 ? -8.036 -3.077 -19.473 1.00 50.62 203 PRO A C 1
ATOM 1552 O O . PRO A 1 203 ? -6.938 -3.628 -19.603 1.00 50.62 203 PRO A O 1
ATOM 1555 N N . ARG A 1 204 ? -8.235 -1.760 -19.635 1.00 55.72 204 ARG A N 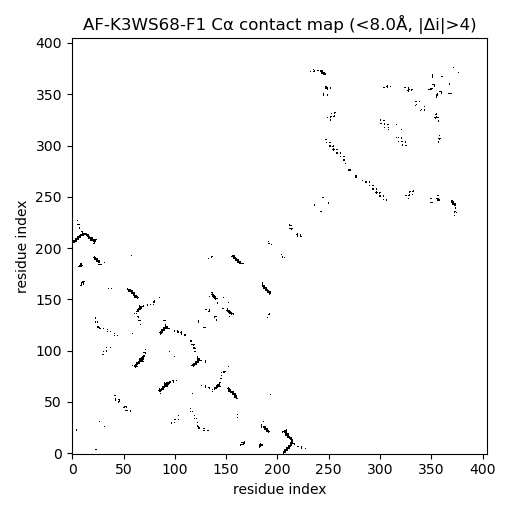1
ATOM 1556 C CA . ARG A 1 204 ? -7.193 -0.731 -19.791 1.00 55.72 204 ARG A CA 1
ATOM 1557 C C . ARG A 1 204 ? -6.042 -1.014 -18.817 1.00 55.72 204 ARG A C 1
ATOM 1559 O O . ARG A 1 204 ? -6.314 -1.373 -17.677 1.00 55.72 204 ARG A O 1
ATOM 1566 N N . CYS A 1 205 ? -4.797 -0.864 -19.286 1.00 54.16 205 CYS A N 1
ATOM 1567 C CA . CYS A 1 205 ? -3.530 -1.079 -18.564 1.00 54.16 205 CYS A CA 1
ATOM 1568 C C . CYS A 1 205 ? -3.681 -1.366 -17.051 1.00 54.16 205 CYS A C 1
ATOM 1570 O O . CYS A 1 205 ? -3.959 -0.462 -16.266 1.00 54.16 205 CYS A O 1
ATOM 1572 N N . LEU A 1 206 ? -3.468 -2.625 -16.641 1.00 66.38 206 LEU A N 1
ATOM 1573 C CA . LEU A 1 206 ? -3.621 -3.084 -15.245 1.00 66.38 206 LEU A CA 1
ATOM 1574 C C . LEU A 1 206 ? -2.580 -2.502 -14.269 1.00 66.38 206 LEU A C 1
ATOM 1576 O O . LEU A 1 206 ? -2.703 -2.681 -13.055 1.00 66.38 206 LEU A O 1
ATOM 1580 N N . PHE A 1 207 ? -1.560 -1.831 -14.802 1.00 75.75 207 PHE A N 1
ATOM 1581 C CA . PHE A 1 207 ? -0.483 -1.206 -14.049 1.00 75.75 207 PHE A CA 1
ATOM 1582 C C . PHE A 1 207 ? -0.645 0.306 -14.129 1.00 75.75 207 PHE A C 1
ATOM 1584 O O . PHE A 1 207 ? -0.791 0.857 -15.223 1.00 75.75 207 PHE A O 1
ATOM 1591 N N . LYS A 1 208 ? -0.629 0.964 -12.975 1.00 84.44 208 LYS A N 1
ATOM 1592 C CA . LYS A 1 208 ? -0.564 2.421 -12.869 1.00 84.44 208 LYS A CA 1
ATOM 1593 C C . LYS A 1 208 ? 0.537 2.781 -11.887 1.00 84.44 208 LYS A C 1
ATOM 1595 O O . LYS A 1 208 ? 0.709 2.099 -10.876 1.00 84.44 208 LYS A O 1
ATOM 1600 N N . THR A 1 209 ? 1.212 3.889 -12.134 1.00 86.56 209 THR A N 1
ATOM 1601 C CA . THR A 1 209 ? 2.149 4.465 -11.176 1.00 86.56 209 THR A CA 1
ATOM 1602 C C . THR A 1 209 ? 1.576 5.762 -10.646 1.00 86.56 209 THR A C 1
ATOM 1604 O O . THR A 1 209 ? 1.235 6.659 -11.413 1.00 86.56 209 THR A O 1
ATOM 1607 N N . LEU A 1 210 ? 1.464 5.868 -9.327 1.00 87.25 210 LEU A N 1
ATOM 1608 C CA . LEU A 1 210 ? 1.223 7.135 -8.661 1.00 87.25 210 LEU A CA 1
ATOM 1609 C C . LEU A 1 210 ? 2.574 7.767 -8.340 1.00 87.25 210 LEU A C 1
ATOM 1611 O O . LEU A 1 210 ? 3.354 7.220 -7.562 1.00 87.25 210 LEU A O 1
ATOM 1615 N N . LEU A 1 211 ? 2.830 8.927 -8.919 1.00 85.56 211 LEU A N 1
ATOM 1616 C CA . LEU A 1 211 ? 3.944 9.764 -8.533 1.00 85.56 211 LEU A CA 1
ATOM 1617 C C . LEU A 1 211 ? 3.477 10.751 -7.464 1.00 85.56 211 LEU A C 1
ATOM 1619 O O . LEU A 1 211 ? 2.623 11.602 -7.714 1.00 85.56 211 LEU A O 1
ATOM 1623 N N . VAL A 1 212 ? 4.040 10.614 -6.272 1.00 82.06 212 VAL A N 1
ATOM 1624 C CA . VAL A 1 212 ? 3.757 11.448 -5.110 1.00 82.06 212 VAL A CA 1
ATOM 1625 C C . VAL A 1 212 ? 4.805 12.543 -5.017 1.00 82.06 212 VAL A C 1
ATOM 1627 O O . VAL A 1 212 ? 5.999 12.261 -5.056 1.00 82.06 212 VAL A O 1
ATOM 1630 N N . ARG A 1 213 ? 4.355 13.788 -4.885 1.00 77.31 213 ARG A N 1
ATOM 1631 C CA . ARG A 1 213 ? 5.209 14.974 -4.762 1.00 77.31 213 ARG A CA 1
ATOM 1632 C C . ARG A 1 213 ? 4.817 15.774 -3.528 1.00 77.31 213 ARG A C 1
ATOM 1634 O O . ARG A 1 213 ? 3.634 15.838 -3.194 1.00 77.31 213 ARG A O 1
ATOM 1641 N N . GLY A 1 214 ? 5.806 16.390 -2.895 1.00 72.56 214 GLY A N 1
ATOM 1642 C CA . GLY A 1 214 ? 5.649 17.310 -1.769 1.00 72.56 214 GLY A CA 1
ATOM 1643 C C . GLY A 1 214 ? 6.686 18.428 -1.853 1.00 72.56 214 GLY A C 1
ATOM 1644 O O . GLY A 1 214 ? 7.645 18.327 -2.625 1.00 72.56 214 GLY A O 1
ATOM 1645 N N . ALA A 1 215 ? 6.511 19.482 -1.057 1.00 74.75 215 ALA A N 1
ATOM 1646 C CA . ALA A 1 215 ? 7.460 20.593 -1.013 1.00 74.75 215 ALA A CA 1
ATOM 1647 C C . ALA A 1 215 ? 8.805 20.163 -0.411 1.00 74.75 215 ALA A C 1
ATOM 1649 O O . ALA A 1 215 ? 9.877 20.614 -0.823 1.00 74.75 215 ALA A O 1
ATOM 1650 N N . THR A 1 216 ? 8.765 19.222 0.533 1.00 75.12 216 THR A N 1
ATOM 1651 C CA . THR A 1 216 ? 9.956 18.608 1.129 1.00 75.12 216 THR A CA 1
ATOM 1652 C C . THR A 1 216 ? 9.979 17.100 0.912 1.00 75.12 216 THR A C 1
ATOM 1654 O O . THR A 1 216 ? 8.942 16.457 0.743 1.00 75.12 216 THR A O 1
ATOM 1657 N N . GLN A 1 217 ? 11.175 16.508 0.980 1.00 74.06 217 GLN A N 1
ATOM 1658 C CA . GLN A 1 217 ? 11.331 15.052 0.934 1.00 74.06 217 GLN A CA 1
ATOM 1659 C C . GLN A 1 217 ? 10.555 14.354 2.062 1.00 74.06 217 GLN A C 1
ATOM 1661 O O . GLN A 1 217 ? 9.969 13.295 1.847 1.00 74.06 217 GLN A O 1
ATOM 1666 N N . SER A 1 218 ? 10.544 14.946 3.262 1.00 79.50 218 SER A N 1
ATOM 1667 C CA . SER A 1 218 ? 9.824 14.402 4.419 1.00 79.50 218 SER A CA 1
ATOM 1668 C C . SER A 1 218 ? 8.314 14.369 4.172 1.00 79.50 218 SER A C 1
ATOM 1670 O O . SER A 1 218 ? 7.687 13.323 4.334 1.00 79.50 218 SER A O 1
ATOM 1672 N N . GLU A 1 219 ? 7.750 15.475 3.677 1.00 80.81 219 GLU A N 1
ATOM 1673 C CA . GLU A 1 219 ? 6.332 15.564 3.312 1.00 80.81 219 GLU A CA 1
ATOM 1674 C C . GLU A 1 219 ? 5.971 14.548 2.220 1.00 80.81 219 GLU A C 1
ATOM 1676 O O . GLU A 1 219 ? 4.979 13.830 2.341 1.00 80.81 219 GLU A O 1
ATOM 1681 N N . ALA A 1 220 ? 6.798 14.431 1.175 1.00 77.69 220 ALA A N 1
ATOM 1682 C CA . ALA A 1 220 ? 6.568 13.480 0.092 1.00 77.69 220 ALA A CA 1
ATOM 1683 C C . ALA A 1 220 ? 6.599 12.023 0.593 1.00 77.69 220 ALA A C 1
ATOM 1685 O O . ALA A 1 220 ? 5.731 11.228 0.226 1.00 77.69 220 ALA A O 1
ATOM 1686 N N . ASN A 1 221 ? 7.547 11.678 1.472 1.00 81.19 221 ASN A N 1
ATOM 1687 C CA . ASN A 1 221 ? 7.631 10.359 2.107 1.00 81.19 221 ASN A CA 1
ATOM 1688 C C . ASN A 1 221 ? 6.389 10.062 2.959 1.00 81.19 221 ASN A C 1
ATOM 1690 O O . ASN A 1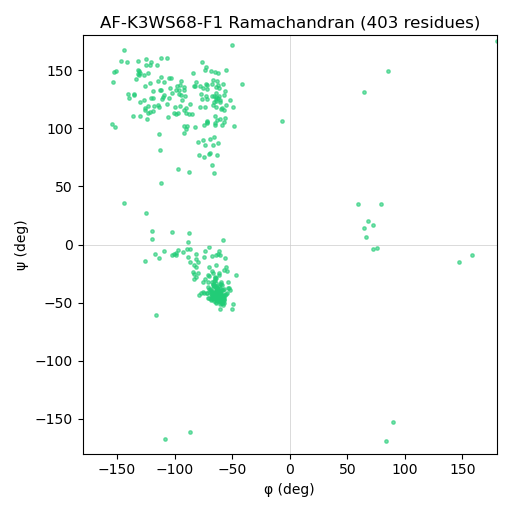 221 ? 5.828 8.964 2.890 1.00 81.19 221 ASN A O 1
ATOM 1694 N N . GLU A 1 222 ? 5.942 11.029 3.760 1.00 84.38 222 GLU A N 1
ATOM 1695 C CA . GLU A 1 222 ? 4.747 10.873 4.584 1.00 84.38 222 GLU A CA 1
ATOM 1696 C C . GLU A 1 222 ? 3.503 10.684 3.708 1.00 84.38 222 GLU A C 1
ATOM 1698 O O . GLU A 1 222 ? 2.748 9.724 3.900 1.00 84.38 222 GLU A O 1
ATOM 1703 N N . LEU A 1 223 ? 3.331 11.524 2.685 1.00 83.88 223 LEU A N 1
ATOM 1704 C CA . LEU A 1 223 ? 2.225 11.435 1.737 1.00 83.88 223 LEU A CA 1
ATOM 1705 C C . LEU A 1 223 ? 2.234 10.092 0.995 1.00 83.88 223 LEU A C 1
ATOM 1707 O O . LEU A 1 223 ? 1.190 9.454 0.858 1.00 83.88 223 LEU A O 1
ATOM 1711 N N . GLN A 1 224 ? 3.405 9.596 0.587 1.00 84.12 224 GLN A N 1
ATOM 1712 C CA . GLN A 1 224 ? 3.554 8.284 -0.046 1.00 84.12 224 GLN A CA 1
ATOM 1713 C C . GLN A 1 224 ? 3.037 7.167 0.868 1.00 84.12 224 GLN A C 1
ATOM 1715 O O . GLN A 1 224 ? 2.268 6.301 0.433 1.00 84.12 224 GLN A O 1
ATOM 1720 N N . GLN A 1 225 ? 3.411 7.190 2.150 1.00 85.62 225 GLN A N 1
ATOM 1721 C CA . GLN A 1 225 ? 2.925 6.221 3.130 1.00 85.62 225 GLN A CA 1
ATOM 1722 C C . GLN A 1 225 ? 1.421 6.356 3.377 1.00 85.62 225 GLN A C 1
ATOM 1724 O O . GLN A 1 225 ? 0.724 5.341 3.466 1.00 85.62 225 GLN A O 1
ATOM 1729 N N . GLN A 1 226 ? 0.904 7.581 3.480 1.00 86.06 226 GLN A N 1
ATOM 1730 C CA . GLN A 1 226 ? -0.522 7.841 3.668 1.00 86.06 226 GLN A CA 1
ATOM 1731 C C . GLN A 1 226 ? -1.341 7.313 2.485 1.00 86.06 226 GLN A C 1
ATOM 1733 O O . GLN A 1 226 ? -2.319 6.591 2.695 1.00 86.06 226 GLN A O 1
ATOM 1738 N N . VAL A 1 227 ? -0.908 7.568 1.246 1.00 87.50 227 VAL A N 1
ATOM 1739 C CA . VAL A 1 227 ? -1.582 7.046 0.051 1.00 87.50 227 VAL A CA 1
ATOM 1740 C C . VAL A 1 227 ? -1.484 5.526 -0.016 1.00 87.50 227 VAL A C 1
ATOM 1742 O O . VAL A 1 227 ? -2.485 4.859 -0.286 1.00 87.50 227 VAL A O 1
ATOM 1745 N N . ARG A 1 228 ? -0.325 4.939 0.307 1.00 86.44 228 ARG A N 1
ATOM 1746 C CA . ARG A 1 228 ? -0.180 3.479 0.378 1.00 86.44 228 ARG A CA 1
ATOM 1747 C C . ARG A 1 228 ? -1.176 2.871 1.365 1.00 86.44 228 ARG A C 1
ATOM 1749 O O . ARG A 1 228 ? -1.845 1.897 1.019 1.00 86.44 228 ARG A O 1
ATOM 1756 N N . LYS A 1 229 ? -1.300 3.449 2.564 1.00 86.62 229 LYS A N 1
ATOM 1757 C CA . LYS A 1 229 ? -2.266 3.025 3.591 1.00 86.62 229 LYS A CA 1
ATOM 1758 C C . LYS A 1 229 ? -3.704 3.175 3.091 1.00 86.62 229 LYS A C 1
ATOM 1760 O O . LYS A 1 229 ? -4.492 2.248 3.258 1.00 86.62 229 LYS A O 1
ATOM 1765 N N . ALA A 1 230 ? -4.040 4.292 2.449 1.00 87.19 230 ALA A N 1
ATOM 1766 C CA . ALA A 1 230 ? -5.370 4.531 1.892 1.00 87.19 230 ALA A CA 1
ATOM 1767 C C . ALA A 1 230 ? -5.734 3.503 0.808 1.00 87.19 230 ALA A C 1
ATOM 1769 O O . ALA A 1 230 ? -6.803 2.902 0.875 1.00 87.19 230 ALA A O 1
ATOM 1770 N N . LEU A 1 231 ? -4.827 3.227 -0.133 1.00 87.56 231 LEU A N 1
ATOM 1771 C CA . LEU A 1 231 ? -5.035 2.221 -1.179 1.00 87.56 231 LEU A CA 1
ATOM 1772 C C . LEU A 1 231 ? -5.206 0.814 -0.601 1.00 87.56 231 LEU A C 1
ATOM 1774 O O . LEU A 1 231 ? -6.106 0.096 -1.024 1.00 87.56 231 LEU A O 1
ATOM 1778 N N . HIS A 1 232 ? -4.400 0.428 0.394 1.00 84.94 232 HIS A N 1
ATOM 1779 C CA . HIS A 1 232 ? -4.574 -0.863 1.070 1.00 84.94 232 HIS A CA 1
ATOM 1780 C C . HIS A 1 232 ? -5.929 -0.954 1.776 1.00 84.94 232 HIS A C 1
ATOM 1782 O O . HIS A 1 232 ? -6.577 -1.994 1.710 1.00 84.94 232 HIS A O 1
ATOM 1788 N N . ARG A 1 233 ? -6.389 0.130 2.415 1.00 86.12 233 ARG A N 1
ATOM 1789 C CA . ARG A 1 233 ? -7.716 0.169 3.043 1.00 86.12 233 ARG A CA 1
ATOM 1790 C C . ARG A 1 233 ? -8.826 -0.011 2.011 1.00 86.12 233 ARG A C 1
ATOM 1792 O O . ARG A 1 233 ? -9.675 -0.868 2.210 1.00 86.12 233 ARG A O 1
ATOM 1799 N N . ILE A 1 234 ? -8.770 0.719 0.895 1.00 87.94 234 ILE A N 1
ATOM 1800 C CA . ILE A 1 234 ? -9.739 0.594 -0.205 1.00 87.94 234 ILE A CA 1
ATOM 1801 C C . ILE A 1 234 ? -9.757 -0.838 -0.746 1.00 87.94 234 ILE A C 1
ATOM 1803 O O . ILE A 1 234 ? -10.823 -1.432 -0.868 1.00 87.94 234 ILE A O 1
ATOM 1807 N N . LEU A 1 235 ? -8.587 -1.411 -1.038 1.00 85.94 235 LEU A N 1
ATOM 1808 C CA . LEU A 1 235 ? -8.482 -2.773 -1.562 1.00 85.94 235 LEU A CA 1
ATOM 1809 C C . LEU A 1 235 ? -9.059 -3.803 -0.590 1.00 85.94 235 LEU A C 1
ATOM 1811 O O . LEU A 1 235 ? -9.852 -4.642 -1.005 1.00 85.94 235 LEU A O 1
ATOM 1815 N N . ASN A 1 236 ? -8.711 -3.712 0.692 1.00 85.88 236 ASN A N 1
ATOM 1816 C CA . ASN A 1 236 ? -9.223 -4.629 1.704 1.00 85.88 236 ASN A CA 1
ATOM 1817 C C . ASN A 1 236 ? -10.743 -4.496 1.868 1.00 85.88 236 ASN A C 1
ATOM 1819 O O . ASN A 1 236 ? -11.424 -5.511 1.923 1.00 85.88 236 ASN A O 1
ATOM 1823 N N . THR A 1 237 ? -11.289 -3.276 1.886 1.00 88.25 237 THR A N 1
ATOM 1824 C CA . THR A 1 237 ? -12.745 -3.052 1.919 1.00 88.25 237 THR A CA 1
ATOM 1825 C C . THR A 1 237 ? -13.444 -3.673 0.713 1.00 88.25 237 THR A C 1
ATOM 1827 O O . THR A 1 237 ? -14.483 -4.306 0.867 1.00 88.25 237 THR A O 1
ATOM 1830 N N . LEU A 1 238 ? -12.883 -3.516 -0.490 1.00 89.00 238 LEU A N 1
ATOM 1831 C CA . LEU A 1 238 ? -13.451 -4.110 -1.703 1.00 89.00 238 LEU A CA 1
ATOM 1832 C C . LEU A 1 238 ? -13.400 -5.642 -1.677 1.00 89.00 238 LEU A C 1
ATOM 1834 O O . LEU A 1 238 ? -14.276 -6.285 -2.243 1.00 89.00 238 LEU A O 1
ATOM 1838 N N . GLN A 1 239 ? -12.387 -6.223 -1.033 1.00 86.69 239 GLN A N 1
ATOM 1839 C CA . GLN A 1 239 ? -12.255 -7.672 -0.885 1.00 86.69 239 GLN A CA 1
ATOM 1840 C C . GLN A 1 239 ? -13.221 -8.249 0.151 1.00 86.69 239 GLN A C 1
ATOM 1842 O O . GLN A 1 239 ? -13.769 -9.322 -0.076 1.00 86.69 239 GLN A O 1
ATOM 1847 N N . THR A 1 240 ? -13.418 -7.569 1.282 1.00 87.31 240 THR A N 1
ATOM 1848 C CA . THR A 1 240 ? -14.293 -8.058 2.357 1.00 87.31 240 THR A CA 1
ATOM 1849 C C . THR A 1 240 ? -15.761 -7.726 2.121 1.00 87.31 240 THR A C 1
ATOM 1851 O O . THR A 1 240 ? -16.625 -8.393 2.680 1.00 87.31 240 THR A O 1
ATOM 1854 N N . GLY A 1 241 ? -16.061 -6.676 1.349 1.00 88.50 241 GLY A N 1
ATOM 1855 C CA . GLY A 1 241 ? -17.423 -6.158 1.187 1.00 88.50 241 GLY A CA 1
ATOM 1856 C C . GLY A 1 241 ? -18.019 -5.594 2.483 1.00 88.50 241 GLY A C 1
ATOM 1857 O O . GLY A 1 241 ? -19.225 -5.386 2.563 1.00 88.50 241 GLY A O 1
ATOM 1858 N N . GLN A 1 242 ? -17.190 -5.365 3.506 1.00 87.25 242 GLN A N 1
ATOM 1859 C CA . GLN A 1 242 ? -17.613 -5.004 4.857 1.00 87.25 242 GLN A CA 1
ATOM 1860 C C . GLN A 1 242 ? -16.862 -3.774 5.369 1.00 87.25 242 GLN A C 1
ATOM 1862 O O . GLN A 1 242 ? -15.683 -3.560 5.067 1.00 87.25 242 GLN A O 1
ATOM 1867 N N . LEU A 1 243 ? -17.550 -2.989 6.195 1.00 88.31 243 LEU A N 1
ATOM 1868 C CA . LEU A 1 243 ? -17.042 -1.790 6.851 1.00 88.31 243 LEU A CA 1
ATOM 1869 C C . LEU A 1 243 ? -17.434 -1.815 8.325 1.00 88.31 243 LEU A C 1
ATOM 1871 O O . LEU A 1 243 ? -18.541 -2.224 8.664 1.00 88.31 243 LEU A O 1
ATOM 1875 N N . LEU A 1 244 ? -16.537 -1.345 9.189 1.00 88.06 244 LEU A N 1
ATOM 1876 C CA . LEU A 1 244 ? -16.823 -1.153 10.608 1.00 88.06 244 LEU A CA 1
ATOM 1877 C C . LEU A 1 244 ? -17.046 0.331 10.903 1.00 88.06 244 LEU A C 1
ATOM 1879 O O . LEU A 1 244 ? -16.349 1.173 10.330 1.00 88.06 244 LEU A O 1
ATOM 1883 N N . PRO A 1 245 ? -17.974 0.685 11.804 1.00 87.25 245 PRO A N 1
ATOM 1884 C CA . PRO A 1 245 ? -18.163 2.071 12.209 1.00 87.25 245 PRO A CA 1
ATOM 1885 C C . PRO A 1 245 ? -16.924 2.580 12.965 1.00 87.25 245 PRO A C 1
ATOM 1887 O O . PRO A 1 245 ? -16.508 2.005 13.967 1.00 87.25 245 PRO A O 1
ATOM 1890 N N . SER A 1 246 ? -16.308 3.659 12.478 1.00 84.62 246 SER A N 1
ATOM 1891 C CA . SER A 1 246 ? -15.057 4.188 13.044 1.00 84.62 246 SER A CA 1
ATOM 1892 C C . SER A 1 246 ? -15.313 5.165 14.200 1.00 84.62 246 SER A C 1
ATOM 1894 O O . SER A 1 246 ? -16.393 5.204 14.782 1.00 84.62 246 SER A O 1
ATOM 1896 N N . SER A 1 247 ? -14.320 5.990 14.547 1.00 81.62 247 SER A N 1
ATOM 1897 C CA . SER A 1 247 ? -14.422 7.042 15.568 1.00 81.62 247 SER A CA 1
ATOM 1898 C C . SER A 1 247 ? -14.786 6.525 16.966 1.00 81.62 247 SER A C 1
ATOM 1900 O O . SER A 1 247 ? -15.507 7.176 17.723 1.00 81.62 247 SER A O 1
ATOM 1902 N N . GLY A 1 248 ? -14.303 5.332 17.304 1.00 84.81 248 GLY A N 1
ATOM 1903 C CA . GLY A 1 248 ? -14.592 4.682 18.580 1.00 84.81 248 GLY A CA 1
ATOM 1904 C C . GLY A 1 248 ? -15.991 4.069 18.674 1.00 84.81 248 GLY A C 1
ATOM 1905 O O . GLY A 1 248 ? -16.265 3.406 19.662 1.00 84.81 248 GLY A O 1
ATOM 1906 N N . ALA A 1 249 ? -16.856 4.210 17.662 1.00 87.94 249 ALA A N 1
ATOM 1907 C CA . ALA A 1 249 ? -18.185 3.597 17.650 1.00 87.94 249 ALA A CA 1
ATOM 1908 C C . ALA A 1 249 ? -18.106 2.065 17.765 1.00 87.94 249 ALA A C 1
ATOM 1910 O O . ALA A 1 249 ? -18.711 1.485 18.663 1.00 87.94 249 ALA A O 1
ATOM 1911 N N . PHE A 1 250 ? -17.283 1.420 16.928 1.00 89.62 250 PHE A N 1
ATOM 1912 C CA . PHE A 1 250 ? -17.042 -0.023 17.015 1.00 89.62 250 PHE A CA 1
ATOM 1913 C C . PHE A 1 250 ? -16.444 -0.442 18.365 1.00 89.62 250 PHE A C 1
ATOM 1915 O O . PHE A 1 250 ? -16.892 -1.419 18.950 1.00 89.62 250 PHE A O 1
ATOM 1922 N N . LEU A 1 251 ? -15.477 0.315 18.897 1.00 90.31 251 LEU A N 1
ATOM 1923 C CA . LEU A 1 251 ? -14.860 0.009 20.195 1.00 90.31 251 LEU A CA 1
ATOM 1924 C C . LEU A 1 251 ? -15.871 0.107 21.345 1.00 90.31 251 LEU A C 1
ATOM 1926 O O . LEU A 1 251 ? -15.886 -0.759 22.217 1.00 90.31 251 LEU A O 1
ATOM 1930 N N . CYS A 1 252 ? -16.736 1.124 21.328 1.00 91.25 252 CYS A N 1
ATOM 1931 C CA . CYS A 1 252 ? -17.830 1.262 22.283 1.00 91.25 252 CYS A CA 1
ATOM 1932 C C . CYS A 1 252 ? -18.834 0.112 22.162 1.00 91.25 252 CYS A C 1
ATOM 1934 O O . CYS A 1 252 ? -19.233 -0.427 23.187 1.00 91.25 252 CYS A O 1
ATOM 1936 N N . ALA A 1 253 ? -19.206 -0.287 20.943 1.00 90.25 253 ALA A N 1
ATOM 1937 C CA . ALA A 1 253 ? -20.095 -1.426 20.726 1.00 90.25 253 ALA A CA 1
ATOM 1938 C C . ALA A 1 253 ? -19.479 -2.731 21.262 1.00 90.25 253 ALA A C 1
ATOM 1940 O O . ALA A 1 253 ? -20.134 -3.449 22.008 1.00 90.25 253 ALA A O 1
ATOM 1941 N N . CYS A 1 254 ? -18.196 -2.999 20.987 1.00 91.50 254 CYS A N 1
ATOM 1942 C CA . CYS A 1 254 ? -17.492 -4.155 21.552 1.00 91.50 254 CYS A CA 1
ATOM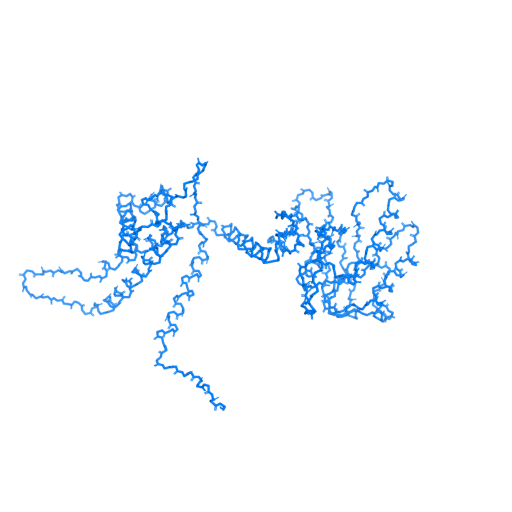 1943 C C . CYS A 1 254 ? -17.446 -4.117 23.083 1.00 91.50 254 CYS A C 1
ATOM 1945 O O . CYS A 1 254 ? -17.681 -5.132 23.728 1.00 91.50 254 CYS A O 1
ATOM 1947 N N . ALA A 1 255 ? -17.147 -2.960 23.676 1.00 93.19 255 ALA A N 1
ATOM 1948 C CA . ALA A 1 255 ? -17.122 -2.807 25.127 1.00 93.19 255 ALA A CA 1
ATOM 1949 C C . ALA A 1 255 ? -18.508 -3.032 25.758 1.00 93.19 255 ALA A C 1
ATOM 1951 O O . ALA A 1 255 ? -18.596 -3.635 26.823 1.00 93.19 255 ALA A O 1
ATOM 1952 N N . ALA A 1 256 ? -19.575 -2.572 25.099 1.00 91.81 256 ALA A N 1
ATOM 1953 C CA . ALA A 1 256 ? -20.954 -2.776 25.530 1.00 91.81 256 ALA A CA 1
ATOM 1954 C C . ALA A 1 256 ? -21.360 -4.259 25.477 1.00 91.81 256 ALA A C 1
ATOM 1956 O O . ALA A 1 256 ? -21.835 -4.790 26.476 1.00 91.81 256 ALA A O 1
ATOM 1957 N N . GLU A 1 257 ? -21.094 -4.943 24.362 1.00 90.81 257 GLU A N 1
ATOM 1958 C CA . GLU A 1 257 ? -21.365 -6.381 24.203 1.00 90.81 257 GLU A CA 1
ATOM 1959 C C . GLU A 1 257 ? -20.583 -7.228 25.218 1.00 90.81 257 GLU A C 1
ATOM 1961 O O . GLU A 1 257 ? -21.135 -8.099 25.889 1.00 90.81 257 GLU A O 1
ATOM 1966 N N . LEU A 1 258 ? -19.294 -6.932 25.414 1.00 91.12 258 LEU A N 1
ATOM 1967 C CA . LEU A 1 258 ? -18.486 -7.617 26.423 1.00 91.12 258 LEU A CA 1
ATOM 1968 C C . LEU A 1 258 ? -18.997 -7.357 27.844 1.00 91.12 258 LEU A C 1
ATOM 1970 O O . LEU A 1 258 ? -18.972 -8.272 28.662 1.00 91.12 258 LEU A O 1
ATOM 1974 N N . ARG A 1 259 ? -19.490 -6.149 28.147 1.00 90.50 259 ARG A N 1
ATOM 1975 C CA . ARG A 1 259 ? -20.109 -5.851 29.447 1.00 90.50 259 ARG A CA 1
ATOM 1976 C C . ARG A 1 259 ? -21.378 -6.677 29.650 1.00 90.50 259 ARG A C 1
ATOM 1978 O O . ARG A 1 259 ? -21.512 -7.286 30.701 1.00 90.50 259 ARG A O 1
ATOM 1985 N N . MET A 1 260 ? -22.240 -6.787 28.637 1.00 86.31 260 MET A N 1
ATOM 1986 C CA . MET A 1 260 ? -23.424 -7.652 28.702 1.00 86.31 260 MET A CA 1
ATOM 1987 C C . MET A 1 260 ? -23.053 -9.117 28.965 1.00 86.31 260 MET A C 1
ATOM 1989 O O . MET A 1 260 ? -23.724 -9.788 29.744 1.00 86.31 260 MET A O 1
ATOM 1993 N N . HIS A 1 261 ? -21.967 -9.613 28.365 1.00 85.31 261 HIS A N 1
ATOM 1994 C CA . HIS A 1 261 ? -21.450 -10.951 28.659 1.00 85.31 261 HIS A CA 1
ATOM 1995 C C . HIS A 1 261 ? -20.890 -11.084 30.080 1.00 85.31 261 HIS A C 1
ATOM 1997 O O . HIS A 1 261 ? -21.121 -12.104 30.723 1.00 85.31 261 HIS A O 1
ATOM 2003 N N . VAL A 1 262 ? -20.184 -10.073 30.595 1.00 85.56 262 VAL A N 1
ATOM 2004 C CA . VAL A 1 262 ? -19.730 -10.050 31.998 1.00 85.56 262 VAL A CA 1
ATOM 2005 C C . VAL A 1 262 ? -20.925 -10.130 32.945 1.00 85.56 262 VAL A C 1
ATOM 2007 O O . VAL A 1 262 ? -20.916 -10.954 33.855 1.00 85.56 262 VAL A O 1
ATOM 2010 N N . ASP A 1 263 ? -21.971 -9.344 32.696 1.00 83.12 263 ASP A N 1
ATOM 2011 C CA . ASP A 1 263 ? -23.177 -9.309 33.529 1.00 83.12 263 ASP A CA 1
ATOM 2012 C C . ASP A 1 263 ? -23.933 -10.655 33.510 1.00 83.12 263 ASP A C 1
ATOM 2014 O O . ASP A 1 263 ? -24.565 -11.026 34.495 1.00 83.12 263 ASP A O 1
ATOM 2018 N N . GLN A 1 264 ? -23.831 -11.423 32.416 1.00 80.25 264 GLN A N 1
ATOM 2019 C CA . GLN A 1 264 ? -24.359 -12.793 32.319 1.00 80.25 264 GLN A CA 1
ATOM 2020 C C . GLN A 1 264 ? -23.511 -13.828 33.077 1.00 80.25 264 GLN A C 1
ATOM 2022 O O . GLN A 1 264 ? -24.050 -14.828 33.548 1.00 80.25 264 GLN A O 1
ATOM 2027 N N . LEU A 1 265 ? -22.192 -13.621 33.156 1.00 74.94 265 LEU A N 1
ATOM 2028 C CA . LEU A 1 265 ? -21.247 -14.522 33.828 1.00 74.94 265 LEU A CA 1
ATOM 2029 C C . LEU A 1 265 ? -21.163 -14.281 35.338 1.00 74.94 265 LEU A C 1
ATOM 2031 O O . LEU A 1 265 ? -20.762 -15.185 36.078 1.00 74.94 265 LEU A O 1
ATOM 2035 N N . GLN A 1 266 ? -21.518 -13.081 35.803 1.00 66.75 266 GLN A N 1
ATOM 2036 C CA . GLN A 1 266 ? -21.630 -12.806 37.228 1.00 66.75 266 GLN A CA 1
ATOM 2037 C C . GLN A 1 266 ? -22.747 -13.676 37.824 1.00 66.75 266 GLN A C 1
ATOM 2039 O O . GLN A 1 266 ? -23.851 -13.722 37.278 1.00 66.75 266 GLN A O 1
ATOM 2044 N N . PRO A 1 267 ? -22.489 -14.389 38.936 1.00 58.66 267 PRO A N 1
ATOM 2045 C CA . PRO A 1 267 ? -23.502 -15.233 39.544 1.00 58.66 267 PRO A CA 1
ATOM 2046 C C . PRO A 1 267 ? -24.710 -14.373 39.916 1.00 58.66 267 PRO A C 1
ATOM 2048 O O . PRO A 1 267 ? -24.607 -13.467 40.745 1.00 58.66 267 PRO A O 1
ATOM 2051 N N . GLN A 1 268 ? -25.865 -14.665 39.310 1.00 52.16 268 GLN A N 1
ATOM 2052 C CA . GLN A 1 268 ? -27.132 -14.131 39.788 1.00 52.16 268 GLN A CA 1
ATOM 2053 C C . GLN A 1 268 ? -27.261 -14.562 41.245 1.00 52.16 268 GLN A C 1
ATOM 2055 O O . GLN A 1 268 ? -27.298 -15.754 41.551 1.00 52.16 268 GLN A O 1
ATOM 2060 N N . TYR A 1 269 ? -27.274 -13.590 42.151 1.00 44.75 269 TYR A N 1
ATOM 2061 C CA . TYR A 1 269 ? -27.483 -13.827 43.569 1.00 44.75 269 TYR A CA 1
ATOM 2062 C C . TYR A 1 269 ? -28.919 -14.339 43.745 1.00 44.75 269 TYR A C 1
ATOM 2064 O O . TYR A 1 269 ? -29.847 -13.563 43.969 1.00 44.75 269 TYR A O 1
ATOM 2072 N N . ILE A 1 270 ? -29.145 -15.646 43.595 1.00 45.06 270 ILE A N 1
ATOM 2073 C CA . ILE A 1 270 ? -30.417 -16.251 43.977 1.00 45.06 270 ILE A CA 1
ATOM 2074 C C . ILE A 1 270 ? -30.385 -16.317 45.498 1.00 45.06 270 ILE A C 1
ATOM 2076 O O . ILE A 1 270 ? -29.904 -17.277 46.099 1.00 45.06 270 ILE A O 1
ATOM 2080 N N . ALA A 1 271 ? -30.875 -15.253 46.131 1.00 40.41 271 ALA A N 1
ATOM 2081 C CA . ALA A 1 271 ? -31.219 -15.273 47.538 1.00 40.41 271 ALA A CA 1
ATOM 2082 C C . ALA A 1 271 ? -32.346 -16.298 47.724 1.00 40.41 271 ALA A C 1
ATOM 2084 O O . ALA A 1 271 ? -33.528 -15.974 47.639 1.00 40.41 271 ALA A O 1
ATOM 2085 N N . THR A 1 272 ? -31.994 -17.567 47.933 1.00 45.84 272 THR A N 1
ATOM 2086 C CA . THR A 1 272 ? -32.967 -18.524 48.455 1.00 45.84 272 THR A CA 1
ATOM 2087 C C . THR A 1 272 ? -33.406 -18.025 49.829 1.00 45.84 272 THR A C 1
ATOM 2089 O O . THR A 1 272 ? -32.578 -17.611 50.644 1.00 45.84 272 THR A O 1
ATOM 2092 N N . SER A 1 273 ? -34.711 -18.054 50.090 1.00 46.66 273 SER A N 1
ATOM 2093 C CA . SER A 1 273 ? -35.384 -17.558 51.302 1.00 46.66 273 SER A CA 1
ATOM 2094 C C . SER A 1 273 ? -34.907 -18.181 52.626 1.00 46.66 273 SER A C 1
ATOM 2096 O O . SER A 1 273 ? -35.459 -17.885 53.681 1.00 46.66 273 SER A O 1
ATOM 2098 N N . ASN A 1 274 ? -33.893 -19.047 52.586 1.00 45.53 274 ASN A N 1
ATOM 2099 C CA . ASN A 1 274 ? -33.488 -19.919 53.679 1.00 45.53 274 ASN A CA 1
ATOM 2100 C C . ASN A 1 274 ? -32.039 -19.652 54.138 1.00 45.53 274 ASN A C 1
ATOM 2102 O O . ASN A 1 274 ? -31.480 -20.459 54.873 1.00 45.53 274 ASN A O 1
ATOM 2106 N N . GLY A 1 275 ? -31.404 -18.555 53.705 1.00 46.84 275 GLY A N 1
ATOM 2107 C CA . GLY A 1 275 ? -30.104 -18.102 54.230 1.00 46.84 275 GLY A CA 1
ATOM 2108 C C . GLY A 1 275 ? -28.878 -18.936 53.829 1.00 46.84 275 GLY A C 1
ATOM 2109 O O . GLY A 1 275 ? -27.755 -18.536 54.128 1.00 46.84 275 GLY A O 1
ATOM 2110 N N . ASN A 1 276 ? -29.054 -20.044 53.106 1.00 44.50 276 ASN A N 1
ATOM 2111 C CA . ASN A 1 276 ? -27.949 -20.852 52.599 1.00 44.50 276 ASN A CA 1
ATOM 2112 C C . ASN A 1 276 ? -27.570 -20.394 51.187 1.00 44.50 276 ASN A C 1
ATOM 2114 O O . ASN A 1 276 ? -28.181 -20.792 50.198 1.00 44.50 276 ASN A O 1
ATOM 2118 N N . SER A 1 277 ? -26.556 -19.533 51.107 1.00 45.59 277 SER A N 1
ATOM 2119 C CA . SER A 1 277 ? -25.939 -19.126 49.844 1.00 45.59 277 SER A CA 1
ATOM 2120 C C . SER A 1 277 ? -25.116 -20.290 49.283 1.00 45.59 277 SER A C 1
ATOM 2122 O O . SER A 1 277 ? -24.053 -20.623 49.807 1.00 45.59 277 SER A O 1
ATOM 2124 N N . ALA A 1 278 ? -25.632 -20.956 48.251 1.00 45.78 278 ALA A N 1
ATOM 2125 C CA . ALA A 1 278 ? -24.918 -22.011 47.546 1.00 45.78 278 ALA A CA 1
ATOM 2126 C C . ALA A 1 278 ? -24.109 -21.396 46.395 1.00 45.78 278 ALA A C 1
ATOM 2128 O O . ALA A 1 278 ? -24.650 -21.084 45.336 1.00 45.78 278 ALA A O 1
ATOM 2129 N N . TYR A 1 279 ? -22.800 -21.237 46.599 1.00 49.16 279 TYR A N 1
ATOM 2130 C CA . TYR A 1 279 ? -21.859 -21.051 45.497 1.00 49.16 279 TYR A CA 1
ATOM 2131 C C . TYR A 1 279 ? -21.854 -22.336 44.660 1.00 49.16 279 TYR A C 1
ATOM 2133 O O . TYR A 1 279 ? -21.379 -23.374 45.121 1.00 49.16 279 TYR A O 1
ATOM 2141 N N . LEU A 1 280 ? -22.389 -22.298 43.438 1.00 47.53 280 LEU A N 1
ATOM 2142 C CA . LEU A 1 280 ? -22.197 -23.399 42.497 1.00 47.53 280 LEU A CA 1
ATOM 2143 C C . LEU A 1 280 ? -20.712 -23.445 42.106 1.00 47.53 280 LEU A C 1
ATOM 2145 O O . LEU A 1 280 ? -20.160 -22.481 41.580 1.00 47.53 280 LEU A O 1
ATOM 2149 N N . LEU A 1 281 ? -20.063 -24.577 42.392 1.00 43.19 281 LEU A N 1
ATOM 2150 C CA . LEU A 1 281 ? -18.641 -24.861 42.151 1.00 43.19 281 LEU A CA 1
ATOM 2151 C C . LEU A 1 281 ? -18.215 -24.805 40.668 1.00 43.19 281 LEU A C 1
ATOM 2153 O O . LEU A 1 281 ? -17.020 -24.828 40.389 1.00 43.19 281 LEU A O 1
ATOM 2157 N N . GLU A 1 282 ? -19.147 -24.629 39.728 1.00 46.81 282 GLU A N 1
ATOM 2158 C CA . GLU A 1 282 ? -18.859 -24.263 38.328 1.00 46.81 282 GLU A CA 1
ATOM 2159 C C . GLU A 1 282 ? -18.420 -22.785 38.171 1.00 46.81 282 GLU A C 1
ATOM 2161 O O . GLU A 1 282 ? -17.997 -22.361 37.098 1.00 46.81 282 GLU A O 1
ATOM 2166 N N . GLY A 1 283 ? -18.465 -22.000 39.256 1.00 53.09 283 GLY A N 1
ATOM 2167 C CA . GLY A 1 283 ? -18.260 -20.551 39.255 1.00 53.09 283 GLY A CA 1
ATOM 2168 C C . GLY A 1 283 ? -16.813 -20.039 39.243 1.00 53.09 283 GLY A C 1
ATOM 2169 O O . GLY A 1 283 ? -16.609 -18.856 39.013 1.00 53.09 283 GLY A O 1
ATOM 2170 N N . HIS A 1 284 ? -15.780 -20.855 39.483 1.00 52.47 284 HIS A N 1
ATOM 2171 C CA . HIS A 1 284 ? -14.408 -20.312 39.584 1.00 52.47 284 HIS A CA 1
ATOM 2172 C C . HIS A 1 284 ? -13.860 -19.859 38.222 1.00 52.47 284 HIS A C 1
ATOM 2174 O O . HIS A 1 284 ? -13.369 -18.739 38.096 1.00 52.47 284 HIS A O 1
ATOM 2180 N N . GLN A 1 285 ? -14.029 -20.682 37.180 1.00 56.28 285 GLN A N 1
ATOM 2181 C CA . GLN A 1 285 ? -13.649 -20.299 35.817 1.00 56.28 285 GLN A CA 1
ATOM 2182 C C . GLN A 1 285 ? -14.522 -19.161 35.276 1.00 56.28 285 GLN A C 1
ATOM 2184 O O . GLN A 1 285 ? -14.019 -18.312 34.538 1.00 56.28 285 GLN A O 1
ATOM 2189 N N . SER A 1 286 ? -15.807 -19.102 35.650 1.00 65.56 286 SER A N 1
ATOM 2190 C CA . SER A 1 286 ? -16.685 -18.006 35.229 1.00 65.56 286 SER A CA 1
ATOM 2191 C C . SER A 1 286 ? -16.334 -16.687 35.921 1.00 65.56 286 SER A C 1
ATOM 2193 O O . SER A 1 286 ? -16.355 -15.652 35.261 1.00 65.56 286 SER A O 1
ATOM 2195 N N . ILE A 1 287 ? -15.928 -16.711 37.198 1.00 72.38 287 ILE A N 1
ATOM 2196 C CA . ILE A 1 287 ? -15.483 -15.523 37.944 1.00 72.38 287 ILE A CA 1
ATOM 2197 C C . ILE A 1 287 ? -14.152 -15.000 37.396 1.00 72.38 287 ILE A C 1
ATOM 2199 O O . ILE A 1 287 ? -14.040 -13.806 37.124 1.00 72.38 287 ILE A O 1
ATOM 2203 N N . GLU A 1 288 ? -13.155 -15.863 37.179 1.00 76.62 288 GLU A N 1
ATOM 2204 C CA . GLU A 1 288 ? -11.877 -15.448 36.579 1.00 76.62 288 GLU A CA 1
ATOM 2205 C C . GLU A 1 288 ? -12.084 -14.873 35.171 1.00 76.62 288 GLU A C 1
ATOM 2207 O O . GLU A 1 288 ? -11.559 -13.804 34.850 1.00 76.62 288 GLU A O 1
ATOM 2212 N N . SER A 1 289 ? -12.921 -15.525 34.358 1.00 79.44 289 SER A N 1
ATOM 2213 C CA . SER A 1 289 ? -13.281 -15.031 33.025 1.00 79.44 289 SER A CA 1
ATOM 2214 C C . SER A 1 289 ? -14.008 -13.688 33.091 1.00 79.44 289 SER A C 1
ATOM 2216 O O . SER A 1 289 ? -13.683 -12.787 32.320 1.00 79.44 289 SER A O 1
ATOM 2218 N N . ALA A 1 290 ? -14.944 -13.508 34.029 1.00 82.12 290 ALA A N 1
ATOM 2219 C CA . ALA A 1 290 ? -15.653 -12.246 34.224 1.00 82.12 290 ALA A CA 1
ATOM 2220 C C . ALA A 1 290 ? -14.694 -11.106 34.605 1.00 82.12 290 ALA A C 1
ATOM 2222 O O . ALA A 1 290 ? -14.776 -10.027 34.021 1.00 82.12 290 ALA A O 1
ATOM 2223 N N . ILE A 1 291 ? -13.732 -11.356 35.504 1.00 84.56 291 ILE A N 1
ATOM 2224 C CA . ILE A 1 291 ? -12.703 -10.375 35.886 1.00 84.56 291 ILE A CA 1
ATOM 2225 C C . ILE A 1 291 ? -11.845 -9.989 34.673 1.00 84.56 291 ILE A C 1
ATOM 2227 O O . ILE A 1 291 ? -11.592 -8.805 34.441 1.00 84.56 291 ILE A O 1
ATOM 2231 N N . VAL A 1 292 ? -11.395 -10.966 33.881 1.00 86.38 292 VAL A N 1
ATOM 2232 C CA . VAL A 1 292 ? -10.577 -10.709 32.684 1.00 86.38 292 VAL A CA 1
ATOM 2233 C C . VAL A 1 292 ? -11.357 -9.898 31.650 1.00 86.38 292 VAL A C 1
ATOM 2235 O O . VAL A 1 292 ? -10.843 -8.904 31.131 1.00 86.38 292 VAL A O 1
ATOM 2238 N N . LEU A 1 293 ? -12.601 -10.283 31.367 1.00 89.19 293 LEU A N 1
ATOM 2239 C CA . LEU A 1 293 ? -13.463 -9.573 30.425 1.00 89.19 293 LEU A CA 1
ATOM 2240 C C . LEU A 1 293 ? -13.754 -8.144 30.895 1.00 89.19 293 LEU A C 1
ATOM 2242 O O . LEU A 1 293 ? -13.689 -7.219 30.087 1.00 89.19 293 LEU A O 1
ATOM 2246 N N . GLU A 1 294 ? -13.979 -7.929 32.191 1.00 90.06 294 GLU A N 1
ATOM 2247 C CA . GLU A 1 294 ? -14.166 -6.593 32.756 1.00 90.06 294 GLU A CA 1
ATOM 2248 C C . GLU A 1 294 ? -12.935 -5.699 32.540 1.00 90.06 294 GLU A C 1
ATOM 2250 O O . GLU A 1 294 ? -13.068 -4.548 32.116 1.00 90.06 294 GLU A O 1
ATOM 2255 N N . ARG A 1 295 ? -11.720 -6.239 32.708 1.00 89.94 295 ARG A N 1
ATOM 2256 C CA . ARG A 1 295 ? -10.481 -5.505 32.392 1.00 89.94 295 ARG A CA 1
ATOM 2257 C C . ARG A 1 295 ? -10.369 -5.146 30.913 1.00 89.94 295 ARG A C 1
ATOM 2259 O O . ARG A 1 295 ? -9.899 -4.054 30.591 1.00 89.94 295 ARG A O 1
ATOM 2266 N N . ILE A 1 296 ? -10.813 -6.023 30.014 1.00 91.19 296 ILE A N 1
ATOM 2267 C CA . ILE A 1 296 ? -10.848 -5.737 28.573 1.00 91.19 296 ILE A CA 1
ATOM 2268 C C . ILE A 1 296 ? -11.861 -4.622 28.272 1.00 91.19 296 ILE A C 1
ATOM 2270 O O . ILE A 1 296 ? -11.544 -3.701 27.516 1.00 91.19 296 ILE A O 1
ATOM 2274 N N . VAL A 1 297 ? -13.049 -4.654 28.886 1.00 92.00 297 VAL A N 1
ATOM 2275 C CA . VAL A 1 297 ? -14.067 -3.597 28.747 1.00 92.00 297 VAL A CA 1
ATOM 2276 C C . VAL A 1 297 ? -13.518 -2.244 29.196 1.00 92.00 297 VAL A C 1
ATOM 2278 O O . VAL A 1 297 ? -13.686 -1.239 28.494 1.00 92.00 297 VAL A O 1
ATOM 2281 N N . ASP A 1 298 ? -12.841 -2.203 30.342 1.00 91.19 298 ASP A N 1
ATOM 2282 C CA . ASP A 1 298 ? -12.234 -0.979 30.861 1.00 91.19 298 ASP A CA 1
ATOM 2283 C C . ASP A 1 298 ? -11.148 -0.449 29.915 1.00 91.19 298 ASP A C 1
ATOM 2285 O O . ASP A 1 298 ? -11.147 0.740 29.594 1.00 91.19 298 ASP A O 1
ATOM 2289 N N . ALA A 1 299 ? -10.283 -1.322 29.388 1.00 90.75 299 ALA A N 1
ATOM 2290 C CA . ALA A 1 299 ? -9.246 -0.943 28.428 1.00 90.75 299 ALA A CA 1
ATOM 2291 C C . ALA A 1 299 ? -9.829 -0.376 27.119 1.00 90.75 299 ALA A C 1
ATOM 2293 O O . ALA A 1 299 ? -9.351 0.640 26.612 1.00 90.75 299 ALA A O 1
ATOM 2294 N N . LEU A 1 300 ? -10.897 -0.978 26.583 1.00 91.75 300 LEU A N 1
ATOM 2295 C CA . LEU A 1 300 ? -11.604 -0.470 25.398 1.00 91.75 300 LEU A CA 1
ATOM 2296 C C . LEU A 1 300 ? -12.261 0.893 25.650 1.00 91.75 300 LEU A C 1
ATOM 2298 O O . LEU A 1 300 ? -12.249 1.778 24.784 1.00 91.75 300 LEU A O 1
ATOM 2302 N N . SER A 1 301 ? -12.824 1.069 26.845 1.00 90.12 301 SER A N 1
ATOM 2303 C CA . SER A 1 301 ? -13.446 2.324 27.269 1.00 90.12 301 SER A CA 1
ATOM 2304 C C . SER A 1 301 ? -12.404 3.435 27.405 1.00 90.12 301 SER A C 1
ATOM 2306 O O . SER A 1 301 ? -12.612 4.541 26.907 1.00 90.12 301 SER A O 1
ATOM 2308 N N . GLN A 1 302 ? -11.254 3.125 28.008 1.00 88.25 302 GLN A N 1
ATOM 2309 C CA . GLN A 1 302 ? -10.118 4.040 28.117 1.00 88.25 302 GLN A CA 1
ATOM 2310 C C . GLN A 1 302 ? -9.560 4.411 26.744 1.00 88.25 302 GLN A C 1
ATOM 2312 O O . GLN A 1 302 ? -9.392 5.593 26.473 1.00 88.25 302 GLN A O 1
ATOM 2317 N N . LEU A 1 303 ? -9.365 3.443 25.842 1.00 87.94 303 LEU A N 1
ATOM 2318 C CA . LEU A 1 303 ? -8.909 3.714 24.476 1.00 87.94 303 LEU A CA 1
ATOM 2319 C C . LEU A 1 303 ? -9.847 4.692 23.753 1.00 87.94 303 LEU A C 1
ATOM 2321 O O . LEU A 1 303 ? -9.393 5.633 23.105 1.00 87.94 303 LEU A O 1
ATOM 2325 N N . SER A 1 304 ? -11.159 4.505 23.900 1.00 87.31 304 SER A N 1
ATOM 2326 C CA . SER A 1 304 ? -12.164 5.399 23.311 1.00 87.31 304 SER A CA 1
ATOM 2327 C C . SER A 1 304 ? -12.124 6.805 23.925 1.00 87.31 304 SER A C 1
ATOM 2329 O O . SER A 1 304 ? -12.285 7.791 23.203 1.00 87.31 304 SER A O 1
ATOM 2331 N N . ALA A 1 305 ? -11.851 6.916 25.229 1.00 86.25 305 ALA A N 1
ATOM 2332 C CA . ALA A 1 305 ? -11.660 8.195 25.912 1.00 86.25 305 ALA A CA 1
ATOM 2333 C C . ALA A 1 305 ? -10.364 8.896 25.463 1.00 86.25 305 ALA A C 1
ATOM 2335 O O . ALA A 1 305 ? -10.393 10.077 25.134 1.00 86.25 305 ALA A O 1
ATOM 2336 N N . THR A 1 306 ? -9.252 8.170 25.324 1.00 84.94 306 THR A N 1
ATOM 2337 C CA . THR A 1 306 ? -7.988 8.712 24.797 1.00 84.94 306 THR A CA 1
ATOM 2338 C C . THR A 1 306 ? -8.142 9.218 23.363 1.00 84.94 306 THR A C 1
ATOM 2340 O O . THR A 1 306 ? -7.624 10.278 23.013 1.00 84.94 306 THR A O 1
ATOM 2343 N N . LEU A 1 307 ? -8.891 8.504 22.515 1.00 82.81 307 LEU A N 1
ATOM 2344 C CA . LEU A 1 307 ? -9.196 8.980 21.164 1.00 82.81 307 LEU A CA 1
ATOM 2345 C C . LEU A 1 307 ? -9.968 10.306 21.192 1.00 82.81 307 LEU A C 1
ATOM 2347 O O . LEU A 1 307 ? -9.714 11.165 20.348 1.00 82.81 307 LEU A O 1
ATOM 2351 N N . LEU A 1 308 ? -10.885 10.480 22.149 1.00 80.75 308 LEU A N 1
ATOM 2352 C CA . LEU A 1 308 ? -11.619 11.728 22.348 1.00 80.75 308 LEU A CA 1
ATOM 2353 C C . LEU A 1 308 ? -10.694 12.854 22.823 1.00 80.75 308 LEU A C 1
ATOM 2355 O O . LEU A 1 308 ? -10.745 13.943 22.256 1.00 80.75 308 LEU A O 1
ATOM 2359 N N . GLN A 1 309 ? -9.808 12.586 23.783 1.00 81.31 309 GLN A N 1
ATOM 2360 C CA . GLN A 1 309 ? -8.811 13.549 24.263 1.00 81.31 309 GLN A CA 1
ATOM 2361 C C . GLN A 1 309 ? -7.953 14.109 23.118 1.00 81.31 309 GLN A C 1
ATOM 2363 O O . GLN A 1 309 ? -7.732 15.313 23.024 1.00 81.31 309 GLN A O 1
ATOM 2368 N N . ASN A 1 310 ? -7.548 13.248 22.182 1.00 78.62 310 ASN A N 1
ATOM 2369 C CA . ASN A 1 310 ? -6.716 13.623 21.036 1.00 78.62 310 ASN A CA 1
ATOM 2370 C C . ASN A 1 310 ? -7.431 14.499 19.990 1.00 78.62 310 ASN A C 1
ATOM 2372 O O . ASN A 1 310 ? -6.821 14.883 18.992 1.00 78.62 310 ASN A O 1
ATOM 2376 N N . THR A 1 311 ? -8.718 14.813 20.172 1.00 74.06 311 THR A N 1
ATOM 2377 C CA . THR A 1 311 ? -9.441 15.720 19.266 1.00 74.06 311 THR A CA 1
ATOM 2378 C C . THR A 1 311 ? -9.205 17.200 19.549 1.00 74.06 311 THR A C 1
ATOM 2380 O O . THR A 1 311 ? -9.605 18.019 18.722 1.00 74.06 311 THR A O 1
ATOM 2383 N N . GLY A 1 312 ? -8.533 17.544 20.654 1.00 62.91 312 GLY A N 1
ATOM 2384 C CA . GLY A 1 312 ? -8.226 18.935 21.000 1.00 62.91 312 GLY A CA 1
ATOM 2385 C C . GLY A 1 312 ? -9.463 19.756 21.371 1.00 62.91 312 GLY A C 1
ATOM 2386 O O . GLY A 1 312 ? -9.432 20.980 21.289 1.00 62.91 312 GLY A O 1
ATOM 2387 N N . GLU A 1 313 ? -10.571 19.105 21.751 1.00 63.84 313 GLU A N 1
ATOM 2388 C CA . GLU A 1 313 ? -11.638 19.779 22.497 1.00 63.84 313 GLU A CA 1
ATOM 2389 C C . GLU A 1 313 ? -11.103 20.073 23.911 1.00 63.84 313 GLU A C 1
ATOM 2391 O O . GLU A 1 313 ? -11.352 19.340 24.869 1.00 63.84 313 GLU A O 1
ATOM 2396 N N . ASP A 1 314 ? -10.287 21.126 23.999 1.00 52.56 314 ASP A N 1
ATOM 2397 C CA . ASP A 1 314 ? -9.671 21.643 25.218 1.00 52.56 314 ASP A CA 1
ATOM 2398 C C . ASP A 1 314 ? -10.769 22.027 26.218 1.00 52.56 314 ASP A C 1
ATOM 2400 O O . ASP A 1 314 ? -11.454 23.033 26.034 1.00 52.56 314 ASP A O 1
ATOM 2404 N N . SER A 1 315 ? -10.994 21.178 27.230 1.00 55.38 315 SER A N 1
ATOM 2405 C CA . SER A 1 315 ? -11.621 21.488 28.540 1.00 55.38 315 SER A CA 1
ATOM 2406 C C . SER A 1 315 ? -12.201 20.264 29.260 1.00 55.38 315 SER A C 1
ATOM 2408 O O . SER A 1 315 ? -12.593 20.384 30.419 1.00 55.38 315 SER A O 1
ATOM 2410 N N . MET A 1 316 ? -12.272 19.089 28.628 1.00 63.72 316 MET A N 1
ATOM 2411 C CA . MET A 1 316 ? -12.923 17.935 29.258 1.00 63.72 316 MET A CA 1
ATOM 2412 C C . MET A 1 316 ? -11.952 17.092 30.085 1.00 63.72 316 MET A C 1
ATOM 2414 O O . MET A 1 316 ? -11.081 16.426 29.525 1.00 63.72 316 MET A O 1
ATOM 2418 N N . ASP A 1 317 ? -12.158 17.078 31.406 1.00 77.81 317 ASP A N 1
ATOM 2419 C CA . ASP A 1 317 ? -11.505 16.151 32.337 1.00 77.81 317 ASP A CA 1
ATOM 2420 C C . ASP A 1 317 ? -11.735 14.685 31.914 1.00 77.81 317 ASP A C 1
ATOM 2422 O O . ASP A 1 317 ? -12.767 14.340 31.323 1.00 77.81 317 ASP A O 1
ATOM 2426 N N . LEU A 1 318 ? -10.782 13.804 32.229 1.00 78.25 318 LEU A N 1
ATOM 2427 C CA . LEU A 1 318 ? -10.801 12.379 31.890 1.00 78.25 318 LEU A CA 1
ATOM 2428 C C . LEU A 1 318 ? -12.107 11.712 32.343 1.00 78.25 318 LEU A C 1
ATOM 2430 O O . LEU A 1 318 ? -12.673 10.892 31.618 1.00 78.25 318 LEU A O 1
ATOM 2434 N N . LEU A 1 319 ? -12.632 12.103 33.507 1.00 80.69 319 LEU A N 1
ATOM 2435 C CA . LEU A 1 319 ? -13.895 11.584 34.02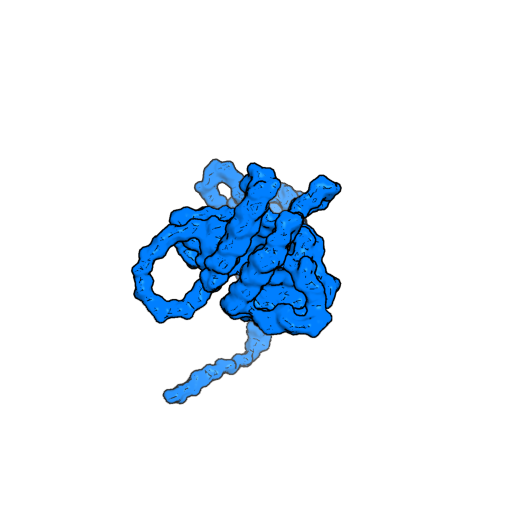8 1.00 80.69 319 LEU A CA 1
ATOM 2436 C C . LEU A 1 319 ? -15.078 11.904 33.101 1.00 80.69 319 LEU A C 1
ATOM 2438 O O . LEU A 1 319 ? -15.928 11.045 32.856 1.00 80.69 319 LEU A O 1
ATOM 2442 N N . HIS A 1 320 ? -15.113 13.113 32.536 1.00 82.31 320 HIS A N 1
ATOM 2443 C CA . HIS A 1 320 ? -16.148 13.518 31.588 1.00 82.31 320 HIS A CA 1
ATOM 2444 C C . HIS A 1 320 ? -16.044 12.730 30.275 1.00 82.31 320 HIS A C 1
ATOM 2446 O O . HIS A 1 320 ? -17.050 12.279 29.724 1.00 82.31 320 HIS A O 1
ATOM 2452 N N . GLN A 1 321 ? -14.821 12.506 29.793 1.00 84.38 321 GLN A N 1
ATOM 2453 C CA . GLN A 1 321 ? -14.573 11.722 28.582 1.00 84.38 321 GLN A CA 1
ATOM 2454 C C . GLN A 1 321 ? -15.040 10.271 28.749 1.00 84.38 321 GLN A C 1
ATOM 2456 O O . GLN A 1 321 ? -15.757 9.743 27.896 1.00 84.38 321 GLN A O 1
ATOM 2461 N N . VAL A 1 322 ? -14.712 9.647 29.883 1.00 85.31 322 VAL A N 1
ATOM 2462 C CA . VAL A 1 322 ? -15.176 8.296 30.227 1.00 85.31 322 VAL A CA 1
ATOM 2463 C C . VAL A 1 322 ? -16.700 8.257 30.372 1.00 85.31 322 VAL A C 1
ATOM 2465 O O . VAL A 1 322 ? -17.333 7.321 29.883 1.00 85.31 322 VAL A O 1
ATOM 2468 N N . ALA A 1 323 ? -17.321 9.273 30.980 1.00 87.06 323 ALA A N 1
ATOM 2469 C CA . ALA A 1 323 ? -18.777 9.354 31.099 1.00 87.06 323 ALA A CA 1
ATOM 2470 C C . ALA A 1 323 ? -19.470 9.411 29.728 1.00 87.06 323 ALA A C 1
ATOM 2472 O O . ALA A 1 323 ? -20.466 8.713 29.519 1.00 87.06 323 ALA A O 1
ATOM 2473 N N . LYS A 1 324 ? -18.915 10.171 28.776 1.00 86.75 324 LYS A N 1
ATOM 2474 C CA . LYS A 1 324 ? -19.406 10.229 27.392 1.00 86.75 324 LYS A CA 1
ATOM 2475 C C . LYS A 1 324 ? -19.281 8.878 26.689 1.00 86.75 324 LYS A C 1
ATOM 2477 O O . LYS A 1 324 ? -20.244 8.420 26.082 1.00 86.75 324 LYS A O 1
ATOM 2482 N N . VAL A 1 325 ? -18.135 8.208 26.813 1.00 90.44 325 VAL A N 1
ATOM 2483 C CA . VAL A 1 325 ? -17.934 6.852 26.269 1.00 90.44 325 VAL A CA 1
ATOM 2484 C C . VAL A 1 325 ? -18.962 5.876 26.849 1.00 90.44 325 VAL A C 1
ATOM 2486 O O . VAL A 1 325 ? -19.626 5.165 26.098 1.00 90.44 325 VAL A O 1
ATOM 2489 N N . ARG A 1 326 ? -19.175 5.900 28.170 1.00 90.44 326 ARG A N 1
ATOM 2490 C CA . ARG A 1 326 ? -20.188 5.073 28.846 1.00 90.44 326 ARG A CA 1
ATOM 2491 C C . ARG A 1 326 ? -21.618 5.417 28.442 1.00 90.44 326 ARG A C 1
ATOM 2493 O O . ARG A 1 326 ? -22.489 4.556 28.508 1.00 90.44 326 ARG A O 1
ATOM 2500 N N . HIS A 1 327 ? -21.902 6.668 28.090 1.00 91.56 327 HIS A N 1
ATOM 2501 C CA . HIS A 1 327 ? -23.209 7.053 27.561 1.00 91.56 327 HIS A CA 1
ATOM 2502 C C . HIS A 1 327 ? -23.438 6.442 26.175 1.00 91.56 327 HIS A C 1
ATOM 2504 O O . HIS A 1 327 ? -24.463 5.806 25.962 1.00 91.56 327 HIS A O 1
ATOM 2510 N N . VAL A 1 328 ? -22.447 6.533 25.284 1.00 91.81 328 VAL A N 1
ATOM 2511 C CA . VAL A 1 328 ? -22.493 5.886 23.963 1.00 91.81 328 VAL A CA 1
ATOM 2512 C C . VAL A 1 328 ? -22.682 4.371 24.096 1.00 91.81 328 VAL A C 1
ATOM 2514 O O . VAL A 1 328 ? -23.524 3.799 23.414 1.00 91.81 328 VAL A O 1
ATOM 2517 N N . GLN A 1 329 ? -21.945 3.719 25.001 1.00 93.69 329 GLN A N 1
ATOM 2518 C CA . GLN A 1 329 ? -22.098 2.286 25.291 1.00 93.69 329 GLN A CA 1
ATOM 2519 C C . GLN A 1 329 ? -23.519 1.927 25.747 1.00 93.69 329 GLN A C 1
ATOM 2521 O O . GLN A 1 329 ? -24.072 0.942 25.273 1.00 93.69 329 GLN A O 1
ATOM 2526 N N . ARG A 1 330 ? -24.133 2.732 26.623 1.00 93.38 330 ARG A N 1
ATOM 2527 C CA . ARG A 1 330 ? -25.521 2.516 27.066 1.00 93.38 330 ARG A CA 1
ATOM 2528 C C . ARG A 1 330 ? -26.518 2.649 25.922 1.00 93.38 330 ARG A C 1
ATOM 2530 O O . ARG A 1 330 ? -27.324 1.750 25.733 1.00 93.38 330 ARG A O 1
ATOM 2537 N N . ASN A 1 331 ? -26.384 3.686 25.095 1.00 92.44 331 ASN A N 1
ATOM 2538 C CA . ASN A 1 331 ? -27.253 3.868 23.931 1.00 92.44 331 ASN A CA 1
ATOM 2539 C C . ASN A 1 331 ? -27.182 2.671 22.968 1.00 92.44 331 ASN A C 1
ATOM 2541 O O . ASN A 1 331 ? -28.193 2.300 22.377 1.00 92.44 331 ASN A O 1
ATOM 2545 N N . TYR A 1 332 ? -26.007 2.044 22.820 1.00 91.38 332 TYR A N 1
ATOM 2546 C CA . TYR A 1 332 ? -25.872 0.799 22.060 1.00 91.38 332 TYR A CA 1
ATOM 2547 C C . TYR A 1 332 ? -26.706 -0.336 22.647 1.00 91.38 332 TYR A C 1
ATOM 2549 O O . TYR A 1 332 ? -27.477 -0.956 21.917 1.00 91.38 332 TYR A O 1
ATOM 2557 N N . VAL A 1 333 ? -26.566 -0.589 23.949 1.00 91.88 333 VAL A N 1
ATOM 2558 C CA . VAL A 1 333 ? -27.315 -1.644 24.644 1.00 91.88 333 VAL A CA 1
ATOM 2559 C C . VAL A 1 333 ? -28.819 -1.392 24.535 1.00 91.88 333 VAL A C 1
ATOM 2561 O O . VAL A 1 333 ? -29.552 -2.270 24.086 1.00 91.88 333 VAL A O 1
ATOM 2564 N N . ASP A 1 334 ? -29.269 -0.178 24.849 1.00 91.50 334 ASP A N 1
ATOM 2565 C CA . ASP A 1 334 ? -30.684 0.208 24.811 1.00 91.50 334 ASP A CA 1
ATOM 2566 C C . ASP A 1 334 ? -31.258 0.098 23.385 1.00 91.50 334 ASP A C 1
ATOM 2568 O O . ASP A 1 334 ? -32.374 -0.385 23.165 1.00 91.50 334 ASP A O 1
ATOM 2572 N N . GLY A 1 335 ? -30.474 0.498 22.381 1.00 90.12 335 GLY A N 1
ATOM 2573 C CA . GLY A 1 335 ? -30.829 0.373 20.971 1.00 90.12 335 GLY A CA 1
ATOM 2574 C C . GLY A 1 335 ? -30.993 -1.084 20.534 1.00 90.12 335 GLY A C 1
ATOM 2575 O O . GLY A 1 335 ? -31.997 -1.439 19.919 1.00 90.12 335 GLY A O 1
ATOM 2576 N N . ILE A 1 336 ? -30.051 -1.955 20.892 1.00 90.50 336 ILE A N 1
ATOM 2577 C CA . ILE A 1 336 ? -30.121 -3.385 20.562 1.00 90.50 336 ILE A CA 1
ATOM 2578 C C . ILE A 1 336 ? -31.291 -4.056 21.289 1.00 90.50 336 ILE A C 1
ATOM 2580 O O . ILE A 1 336 ? -32.021 -4.831 20.672 1.00 90.50 336 ILE A O 1
ATOM 2584 N N . GLN A 1 337 ? -31.515 -3.738 22.566 1.00 89.69 337 GLN A N 1
ATOM 2585 C CA . GLN A 1 337 ? -32.617 -4.299 23.354 1.00 89.69 337 GLN A CA 1
ATOM 2586 C C . GLN A 1 337 ? -33.995 -3.858 22.843 1.00 89.69 337 GLN A C 1
ATOM 2588 O O . GLN A 1 337 ? -34.940 -4.642 22.880 1.00 89.69 337 GLN A O 1
ATOM 2593 N N . SER A 1 338 ? -34.118 -2.625 22.345 1.00 91.25 338 SER A N 1
ATOM 2594 C CA . SER A 1 338 ? -35.404 -2.073 21.901 1.00 91.25 338 SER A CA 1
ATOM 2595 C C . SER A 1 338 ? -35.869 -2.594 20.541 1.00 91.25 338 SER A C 1
ATOM 2597 O O . SER A 1 338 ? -37.056 -2.875 20.375 1.00 91.25 338 SER A O 1
ATOM 2599 N N . VAL A 1 339 ? -34.970 -2.724 19.558 1.00 90.94 339 VAL A N 1
ATOM 2600 C CA . VAL A 1 339 ? -35.351 -3.107 18.180 1.00 90.94 339 VAL A CA 1
ATOM 2601 C C . VAL A 1 339 ? -34.765 -4.437 17.707 1.00 90.94 339 VAL A C 1
ATOM 2603 O O . VAL A 1 339 ? -35.169 -4.938 16.655 1.00 90.94 339 VAL A O 1
ATOM 2606 N N . GLY A 1 340 ? -33.853 -5.031 18.475 1.00 88.19 340 GLY A N 1
ATOM 2607 C CA . GLY A 1 340 ? -33.099 -6.223 18.101 1.00 88.19 340 GLY A CA 1
ATOM 2608 C C . GLY A 1 340 ? -31.849 -5.901 17.276 1.00 88.19 340 GLY A C 1
ATOM 2609 O O . GLY A 1 340 ? -31.818 -4.945 16.498 1.00 88.19 340 GLY A O 1
ATOM 2610 N N . CYS A 1 341 ? -30.825 -6.746 17.421 1.00 85.06 341 CYS A N 1
ATOM 2611 C CA . CYS A 1 341 ? -29.495 -6.587 16.824 1.00 85.06 341 CYS A CA 1
ATOM 2612 C C . CYS A 1 341 ? -29.534 -6.294 15.309 1.00 85.06 341 CYS A C 1
ATOM 2614 O O . CYS A 1 341 ? -29.045 -5.256 14.867 1.00 85.06 341 CYS A O 1
ATOM 2616 N N . GLU A 1 342 ? -30.184 -7.143 14.508 1.00 86.06 342 GLU A N 1
ATOM 2617 C CA . GLU A 1 342 ? -30.200 -6.995 13.043 1.00 86.06 342 GLU A CA 1
ATOM 2618 C C . GLU A 1 342 ? -30.820 -5.669 12.577 1.00 86.06 342 GLU A C 1
ATOM 2620 O O . GLU A 1 342 ? -30.261 -4.973 11.726 1.00 86.06 342 GLU A O 1
ATOM 2625 N N . LYS A 1 343 ? -31.959 -5.283 13.166 1.00 89.56 343 LYS A N 1
ATOM 2626 C CA . LYS A 1 343 ? -32.646 -4.028 12.826 1.00 89.56 343 LYS A CA 1
ATOM 2627 C C . LYS A 1 343 ? -31.860 -2.816 13.306 1.00 89.56 343 LYS A C 1
ATOM 2629 O O . LYS A 1 343 ? -31.800 -1.815 12.593 1.00 89.56 343 LYS A O 1
ATOM 2634 N N . PHE A 1 344 ? -31.242 -2.915 14.482 1.00 89.12 344 PHE A N 1
ATOM 2635 C CA . PHE A 1 344 ? -30.393 -1.866 15.022 1.00 89.12 344 PHE A CA 1
ATOM 2636 C C . PHE A 1 344 ? -29.217 -1.589 14.083 1.00 89.12 344 PHE A C 1
ATOM 2638 O O . PHE A 1 344 ? -29.077 -0.467 13.608 1.00 89.12 344 PHE A O 1
ATOM 2645 N N . TYR A 1 345 ? -28.416 -2.597 13.729 1.00 83.25 345 TYR A N 1
ATOM 2646 C CA . TYR A 1 345 ? -27.245 -2.395 12.867 1.00 83.25 345 TYR A CA 1
ATOM 2647 C C . TYR A 1 345 ? -27.603 -1.937 11.446 1.00 83.25 345 TYR A C 1
ATOM 2649 O O . TYR A 1 345 ? -26.828 -1.197 10.841 1.00 83.25 345 TYR A O 1
ATOM 2657 N N . ALA A 1 346 ? -28.778 -2.310 10.928 1.00 83.12 346 ALA A N 1
ATOM 2658 C CA . ALA A 1 346 ? -29.248 -1.863 9.616 1.00 83.12 346 ALA A CA 1
ATOM 2659 C C . ALA A 1 346 ? -29.643 -0.373 9.575 1.00 83.12 346 ALA A C 1
ATOM 2661 O O . ALA A 1 346 ? -29.490 0.270 8.536 1.00 83.12 346 ALA A O 1
ATOM 2662 N N . ALA A 1 347 ? -30.151 0.179 10.682 1.00 83.50 347 ALA A N 1
ATOM 2663 C CA . ALA A 1 347 ? -30.700 1.538 10.736 1.00 83.50 347 ALA A CA 1
ATOM 2664 C C . ALA A 1 347 ? -29.889 2.515 11.607 1.00 83.50 347 ALA A C 1
ATOM 2666 O O . ALA A 1 347 ? -30.131 3.724 11.556 1.00 83.50 347 ALA A O 1
ATOM 2667 N N . CYS A 1 348 ? -28.941 2.023 12.408 1.00 82.44 348 CYS A N 1
ATOM 2668 C CA . CYS A 1 348 ? -28.232 2.828 13.394 1.00 82.44 348 CYS A CA 1
ATOM 2669 C C . CYS A 1 348 ? -27.395 3.929 12.720 1.00 82.44 348 CYS A C 1
ATOM 2671 O O . CYS A 1 348 ? -26.528 3.653 11.878 1.00 82.44 348 CYS A O 1
ATOM 2673 N N . PRO A 1 349 ? -27.591 5.202 13.106 1.00 82.31 349 PRO A N 1
ATOM 2674 C CA . PRO A 1 349 ? -26.794 6.295 12.591 1.00 82.31 349 PRO A CA 1
ATOM 2675 C C . PRO A 1 349 ? -25.441 6.332 13.313 1.00 82.31 349 PRO A C 1
ATOM 2677 O O . PRO A 1 349 ? -25.196 7.220 14.122 1.00 82.31 349 PRO A O 1
ATOM 2680 N N . PHE A 1 350 ? -24.511 5.441 12.959 1.00 81.56 350 PHE A N 1
ATOM 2681 C CA . PHE A 1 350 ? -23.153 5.349 13.538 1.00 81.56 350 PHE A CA 1
ATOM 2682 C C . PHE A 1 350 ? -22.311 6.635 13.464 1.00 81.56 350 PHE A C 1
ATOM 2684 O O . PHE A 1 350 ? -21.256 6.739 14.082 1.00 81.56 350 PHE A O 1
ATOM 2691 N N . SER A 1 351 ? -22.756 7.630 12.697 1.00 76.06 351 SER A N 1
ATOM 2692 C CA . SER A 1 351 ? -22.139 8.958 12.662 1.00 76.06 351 SER A CA 1
ATOM 2693 C C . SER A 1 351 ? -22.668 9.912 13.744 1.00 76.06 351 SER A C 1
ATOM 2695 O O . SER A 1 351 ? -22.065 10.962 13.956 1.00 76.06 351 SER A O 1
ATOM 2697 N N . SER A 1 352 ? -23.799 9.603 14.385 1.00 80.69 352 SER A N 1
ATOM 2698 C CA . SER A 1 352 ? -24.454 10.390 15.438 1.00 80.69 352 SER A CA 1
ATOM 2699 C C . SER A 1 352 ? -23.589 10.482 16.694 1.00 80.69 352 SER A C 1
ATOM 2701 O O . SER A 1 352 ? -22.881 9.538 17.030 1.00 80.69 352 SER A O 1
ATOM 2703 N N . ALA A 1 353 ? -23.696 11.596 17.422 1.00 78.38 353 ALA A N 1
ATOM 2704 C CA . ALA A 1 353 ? -23.050 11.759 18.726 1.00 78.38 353 ALA A CA 1
ATOM 2705 C C . ALA A 1 353 ? -23.582 10.773 19.786 1.00 78.38 353 ALA A C 1
ATOM 2707 O O . ALA A 1 353 ? -22.915 10.543 20.788 1.00 78.38 353 ALA A O 1
ATOM 2708 N N . GLU A 1 354 ? -24.753 10.177 19.553 1.00 84.19 354 GLU A N 1
ATOM 2709 C CA . GLU A 1 354 ? -25.361 9.172 20.434 1.00 84.19 354 GLU A CA 1
ATOM 2710 C C . GLU A 1 354 ? -24.654 7.814 20.356 1.00 84.19 354 GLU A C 1
ATOM 2712 O O . GLU A 1 354 ? -24.611 7.093 21.348 1.00 84.19 354 GLU A O 1
ATOM 2717 N N . TYR A 1 355 ? -24.076 7.483 19.197 1.00 84.38 355 TYR A N 1
ATOM 2718 C CA . TYR A 1 355 ? -23.498 6.165 18.898 1.00 84.38 355 TYR A CA 1
ATOM 2719 C C . TYR A 1 355 ? -21.999 6.236 18.571 1.00 84.38 355 TYR A C 1
ATOM 2721 O O . TYR A 1 355 ? -21.371 5.241 18.213 1.00 84.38 355 TYR A O 1
ATOM 2729 N N . CYS A 1 356 ? -21.388 7.411 18.690 1.00 83.75 356 CYS A N 1
ATOM 2730 C CA . CYS A 1 356 ? -20.003 7.646 18.314 1.00 83.75 356 CYS A CA 1
ATOM 2731 C C . CYS A 1 356 ? -19.289 8.465 19.388 1.00 83.75 356 CYS A C 1
ATOM 2733 O O . CYS A 1 356 ? -19.770 9.523 19.794 1.00 83.75 356 CYS A O 1
ATOM 2735 N N . ALA A 1 357 ? -18.119 7.996 19.831 1.00 79.00 357 ALA A N 1
ATOM 2736 C CA . ALA A 1 357 ? -17.352 8.681 20.868 1.00 79.00 357 ALA A CA 1
ATOM 2737 C C . ALA A 1 357 ? -16.789 10.022 20.366 1.00 79.00 357 ALA A C 1
ATOM 2739 O O . ALA A 1 357 ? -16.834 11.027 21.087 1.00 79.00 357 ALA A O 1
ATOM 2740 N N . LEU A 1 358 ? -16.288 10.061 19.122 1.00 76.00 358 LEU A N 1
ATOM 2741 C CA . LEU A 1 358 ? -15.682 11.275 18.575 1.00 76.00 358 LEU A CA 1
ATOM 2742 C C . LEU A 1 358 ? -16.727 12.248 18.013 1.00 76.00 358 LEU A C 1
ATOM 2744 O O . LEU A 1 358 ? -17.606 11.844 17.247 1.00 76.00 358 LEU A O 1
ATOM 2748 N N . PRO A 1 359 ? -16.589 13.552 18.306 1.00 66.94 359 PRO A N 1
ATOM 2749 C CA . PRO A 1 359 ? -17.464 14.577 17.758 1.00 66.94 359 PRO A CA 1
ATOM 2750 C C . PRO A 1 359 ? -17.361 14.643 16.226 1.00 66.94 359 PRO A C 1
ATOM 2752 O O . PRO A 1 359 ? -16.298 14.438 15.620 1.00 66.94 359 PRO A O 1
ATOM 2755 N N . LYS A 1 360 ? -18.481 14.982 15.572 1.00 65.81 360 LYS A N 1
ATOM 2756 C CA . LYS A 1 360 ? -18.471 15.352 14.151 1.00 65.81 360 LYS A CA 1
ATOM 2757 C C . LYS A 1 360 ? -17.605 16.602 14.001 1.00 65.81 360 LYS A C 1
ATOM 2759 O O . LYS A 1 360 ? -17.848 17.605 14.666 1.00 65.81 360 LYS A O 1
ATOM 2764 N N . ARG A 1 361 ? -16.623 16.578 13.091 1.00 61.53 361 ARG A N 1
ATOM 2765 C CA . ARG A 1 361 ? -15.918 17.812 12.714 1.00 61.53 361 ARG A CA 1
ATOM 2766 C C . ARG A 1 361 ? -16.958 18.815 12.214 1.00 61.53 361 ARG A C 1
ATOM 2768 O O . ARG A 1 361 ? -17.743 18.478 11.328 1.00 61.53 361 ARG A O 1
ATOM 2775 N N . LYS A 1 362 ? -16.939 20.033 12.765 1.00 53.44 362 LYS A N 1
ATOM 2776 C CA . LYS A 1 362 ? -17.732 21.181 12.306 1.00 53.44 362 LYS A CA 1
ATOM 2777 C C . LYS A 1 362 ? -17.238 21.629 10.925 1.00 53.44 362 LYS A C 1
ATOM 2779 O O . LYS A 1 362 ? -16.618 22.676 10.796 1.00 53.44 362 LYS A O 1
ATOM 2784 N N . THR A 1 363 ? -17.446 20.830 9.883 1.00 53.47 363 THR A N 1
ATOM 2785 C CA . THR A 1 363 ? -17.284 21.298 8.502 1.00 53.47 363 THR A CA 1
ATOM 2786 C C . THR A 1 363 ? -18.609 21.185 7.757 1.00 53.47 363 THR A C 1
ATOM 2788 O O . THR A 1 363 ? -19.276 20.154 7.837 1.00 53.47 363 THR A O 1
ATOM 2791 N N . PRO A 1 364 ? -19.037 22.239 7.039 1.00 45.22 364 PRO A N 1
ATOM 2792 C CA . PRO A 1 364 ? -20.466 22.531 6.909 1.00 45.22 364 PRO A CA 1
ATOM 2793 C C . PRO A 1 364 ? -21.166 21.811 5.751 1.00 45.22 364 PRO A C 1
ATOM 2795 O O . PRO A 1 364 ? -22.273 22.196 5.397 1.00 45.22 364 PRO A O 1
ATOM 2798 N N . ARG A 1 365 ? -20.527 20.844 5.073 1.00 46.94 365 ARG A N 1
ATOM 2799 C CA . ARG A 1 365 ? -20.962 20.482 3.710 1.00 46.94 365 ARG A CA 1
ATOM 2800 C C . ARG A 1 365 ? -21.294 19.022 3.420 1.00 46.94 365 ARG A C 1
ATOM 2802 O O . ARG A 1 365 ? -21.932 18.808 2.396 1.00 46.94 365 ARG A O 1
ATOM 2809 N N . ARG A 1 366 ? -20.943 18.028 4.248 1.00 49.53 366 ARG A N 1
ATOM 2810 C CA . ARG A 1 366 ? -21.324 16.614 4.007 1.00 49.53 366 ARG A CA 1
ATOM 2811 C C . ARG A 1 366 ? -21.422 15.806 5.307 1.00 49.53 366 ARG A C 1
ATOM 2813 O O . ARG A 1 366 ? -20.654 16.084 6.228 1.00 49.53 366 ARG A O 1
ATOM 2820 N N . PRO A 1 367 ? -22.309 14.793 5.391 1.00 55.03 367 PRO A N 1
ATOM 2821 C CA . PRO A 1 367 ? -22.245 13.808 6.463 1.00 55.03 367 PRO A CA 1
ATOM 2822 C C . PRO A 1 367 ? -20.884 13.100 6.414 1.00 55.03 367 PRO A C 1
ATOM 2824 O O . PRO A 1 367 ? -20.536 12.446 5.432 1.00 55.03 367 PRO A O 1
ATOM 2827 N N . HIS A 1 368 ? -20.087 13.274 7.470 1.00 61.78 368 HIS A N 1
ATOM 2828 C CA . HIS A 1 368 ? -18.798 12.600 7.621 1.00 61.78 368 HIS A CA 1
ATOM 2829 C C . HIS A 1 368 ? -19.028 11.177 8.104 1.00 61.78 368 HIS A C 1
ATOM 2831 O O . HIS A 1 368 ? -19.037 10.918 9.307 1.00 61.78 368 HIS A O 1
ATOM 2837 N N . TYR A 1 369 ? -19.219 10.253 7.169 1.00 68.94 369 TYR A N 1
ATOM 2838 C CA . TYR A 1 369 ? -19.137 8.837 7.492 1.00 68.94 369 TYR A CA 1
ATOM 2839 C C . TYR A 1 369 ? -17.667 8.444 7.635 1.00 68.94 369 TYR A C 1
ATOM 2841 O O . TYR A 1 369 ? -16.853 8.699 6.747 1.00 68.94 369 TYR A O 1
ATOM 2849 N N . ARG A 1 370 ? -17.318 7.857 8.779 1.00 78.56 370 ARG A N 1
ATOM 2850 C CA . ARG A 1 370 ? -15.975 7.351 9.058 1.00 78.56 370 ARG A CA 1
ATOM 2851 C C . ARG A 1 370 ? -16.082 5.860 9.297 1.00 78.56 370 ARG A C 1
ATOM 2853 O O . ARG A 1 370 ? -16.847 5.433 10.161 1.00 78.56 370 ARG A O 1
ATOM 2860 N N . PHE A 1 371 ? -15.297 5.099 8.550 1.00 85.56 371 PHE A N 1
ATOM 2861 C CA . PHE A 1 371 ? -15.302 3.649 8.623 1.00 85.56 371 PHE A CA 1
ATOM 2862 C C . PHE A 1 371 ? -13.886 3.104 8.722 1.00 85.56 371 PHE A C 1
ATOM 2864 O O . PHE A 1 371 ? -12.956 3.661 8.136 1.00 85.56 371 PHE A O 1
ATOM 2871 N N . ASP A 1 372 ? -13.769 2.000 9.444 1.00 88.31 372 ASP A N 1
ATOM 2872 C CA . ASP A 1 372 ? -12.566 1.192 9.538 1.00 88.31 372 ASP A CA 1
ATOM 2873 C C . ASP A 1 372 ? -12.733 -0.107 8.748 1.00 88.31 372 ASP A C 1
ATOM 2875 O O . ASP A 1 372 ? -13.839 -0.542 8.414 1.00 88.31 372 ASP A O 1
ATOM 2879 N N . VAL A 1 373 ? -11.599 -0.722 8.418 1.00 89.00 373 VAL A N 1
ATOM 2880 C CA . VAL A 1 373 ? -11.548 -1.961 7.641 1.00 89.00 373 VAL A CA 1
ATOM 2881 C C . VAL A 1 373 ? -11.503 -3.154 8.599 1.00 89.00 373 VAL A C 1
ATOM 2883 O O . VAL A 1 373 ? -10.544 -3.226 9.374 1.00 89.00 373 VAL A O 1
ATOM 2886 N N . PRO A 1 374 ? -12.437 -4.124 8.505 1.00 88.56 374 PRO A N 1
ATOM 2887 C CA . PRO A 1 374 ? -12.511 -5.264 9.421 1.00 88.56 374 PRO A CA 1
ATOM 2888 C C . PRO A 1 374 ? -11.176 -5.985 9.627 1.00 88.56 374 PRO A C 1
ATOM 2890 O O . PRO A 1 374 ? -10.702 -6.076 10.755 1.00 88.56 374 PRO A O 1
ATOM 2893 N N . ASN A 1 375 ? -10.495 -6.369 8.542 1.00 88.00 375 ASN A N 1
ATOM 2894 C CA . ASN A 1 375 ? -9.216 -7.088 8.613 1.00 88.00 375 ASN A CA 1
ATOM 2895 C C . ASN A 1 375 ? -8.124 -6.301 9.352 1.00 88.00 375 ASN A C 1
ATOM 2897 O O . ASN A 1 375 ? -7.272 -6.886 10.016 1.00 88.00 375 ASN A O 1
ATOM 2901 N N . SER A 1 376 ? -8.120 -4.968 9.228 1.00 86.44 376 SER A N 1
ATOM 2902 C CA . SER A 1 376 ? -7.142 -4.130 9.929 1.00 86.44 376 SER A CA 1
ATOM 2903 C C . SER A 1 376 ? -7.439 -4.084 11.423 1.00 86.44 376 SER A C 1
ATOM 2905 O O . SER A 1 376 ? -6.511 -4.149 12.227 1.00 86.44 376 SER A O 1
ATOM 2907 N N . THR A 1 377 ? -8.715 -3.969 11.786 1.00 89.00 377 THR A N 1
ATOM 2908 C CA . THR A 1 377 ? -9.171 -3.938 13.177 1.00 89.00 377 THR A CA 1
ATOM 2909 C C . THR A 1 377 ? -8.951 -5.289 13.853 1.00 89.00 377 THR A C 1
ATOM 2911 O O . THR A 1 377 ? -8.363 -5.348 14.928 1.00 89.00 377 THR A O 1
ATOM 2914 N N . GLU A 1 378 ? -9.320 -6.386 13.194 1.00 90.62 378 GLU A N 1
ATOM 2915 C CA . GLU A 1 378 ? -9.087 -7.746 13.681 1.00 90.62 378 GLU A CA 1
ATOM 2916 C C . GLU A 1 378 ? -7.591 -8.025 13.877 1.00 90.62 378 GLU A C 1
ATOM 2918 O O . GLU A 1 378 ? -7.175 -8.510 14.930 1.00 90.62 378 GLU A O 1
ATOM 2923 N N . ALA A 1 379 ? -6.756 -7.666 12.896 1.00 90.44 379 ALA A N 1
ATOM 2924 C CA . ALA A 1 379 ? -5.311 -7.827 13.012 1.00 90.44 379 ALA A CA 1
ATOM 2925 C C . ALA A 1 379 ? -4.728 -7.003 14.169 1.00 90.44 379 ALA A C 1
ATOM 2927 O O . ALA A 1 379 ? -3.784 -7.463 14.813 1.00 90.44 379 ALA A O 1
ATOM 2928 N N . ALA A 1 380 ? -5.269 -5.811 14.442 1.00 90.31 380 ALA A N 1
ATOM 2929 C CA . ALA A 1 380 ? -4.867 -5.005 15.589 1.00 90.31 380 ALA A CA 1
ATOM 2930 C C . ALA A 1 380 ? -5.204 -5.719 16.905 1.00 90.31 380 ALA A C 1
ATOM 2932 O O . ALA A 1 380 ? -4.309 -5.908 17.724 1.00 90.31 380 ALA A O 1
ATOM 2933 N N . PHE A 1 381 ? -6.438 -6.208 17.072 1.00 90.69 381 PHE A N 1
ATOM 2934 C CA . PHE A 1 381 ? -6.827 -6.983 18.253 1.00 90.69 381 PHE A CA 1
ATOM 2935 C C . PHE A 1 381 ? -5.964 -8.228 18.439 1.00 90.69 381 PHE A C 1
ATOM 2937 O O . PHE A 1 381 ? -5.362 -8.406 19.496 1.00 90.69 381 PHE A O 1
ATOM 2944 N N . ARG A 1 382 ? -5.833 -9.059 17.400 1.00 93.56 382 ARG A N 1
ATOM 2945 C CA . ARG A 1 382 ? -5.070 -10.312 17.466 1.00 93.56 382 ARG A CA 1
ATOM 2946 C C . ARG A 1 382 ? -3.615 -10.075 17.867 1.00 93.56 382 ARG A C 1
ATOM 2948 O O . ARG A 1 382 ? -3.083 -10.803 18.699 1.00 93.56 382 ARG A O 1
ATOM 2955 N N . LYS A 1 383 ? -2.966 -9.054 17.297 1.00 94.38 383 LYS A N 1
ATOM 2956 C CA . LYS A 1 383 ? -1.578 -8.706 17.637 1.00 94.38 383 LYS A CA 1
ATOM 2957 C C . LYS A 1 383 ? -1.457 -8.174 19.063 1.00 94.38 383 LYS A C 1
ATOM 2959 O O . LYS A 1 383 ? -0.539 -8.586 19.763 1.00 94.38 383 LYS A O 1
ATOM 2964 N N . SER A 1 384 ? -2.378 -7.317 19.502 1.00 91.69 384 SER A N 1
ATOM 2965 C CA . SER A 1 384 ? -2.386 -6.794 20.872 1.00 91.69 384 SER A CA 1
ATOM 2966 C C . SER A 1 384 ? -2.566 -7.907 21.904 1.00 91.69 384 SER A C 1
ATOM 2968 O O . SER A 1 384 ? -1.771 -8.006 22.835 1.00 91.69 384 SER A O 1
ATOM 2970 N N . PHE A 1 385 ? -3.539 -8.802 21.704 1.00 90.38 385 PHE A N 1
ATOM 2971 C CA . PHE A 1 385 ? -3.739 -9.952 22.588 1.00 90.38 385 PHE A CA 1
ATOM 2972 C C . PHE A 1 385 ? -2.551 -10.908 22.572 1.00 90.38 385 PHE A C 1
ATOM 2974 O O . PHE A 1 385 ? -2.155 -11.387 23.627 1.00 90.38 385 PHE A O 1
ATOM 2981 N N . ARG A 1 386 ? -1.918 -11.125 21.412 1.00 93.06 386 ARG A N 1
ATOM 2982 C CA . ARG A 1 386 ? -0.706 -11.946 21.335 1.00 93.06 386 ARG A CA 1
ATOM 2983 C C . ARG A 1 386 ? 0.443 -11.361 22.155 1.00 93.06 386 ARG A C 1
ATOM 2985 O O . ARG A 1 386 ? 1.159 -12.109 22.809 1.00 93.06 386 ARG A O 1
ATOM 2992 N N . VAL A 1 387 ? 0.635 -10.042 22.127 1.00 93.88 387 VAL A N 1
ATOM 2993 C CA . VAL A 1 387 ? 1.653 -9.383 22.961 1.00 93.88 387 VAL A CA 1
ATOM 2994 C C . VAL A 1 387 ? 1.313 -9.529 24.443 1.00 93.88 387 VAL A C 1
ATOM 2996 O O . VAL A 1 387 ? 2.197 -9.869 25.221 1.00 93.88 387 VAL A O 1
ATOM 2999 N N . LEU A 1 388 ? 0.050 -9.331 24.832 1.00 90.19 388 LEU A N 1
ATOM 3000 C CA . LEU A 1 388 ? -0.389 -9.520 26.219 1.00 90.19 388 LEU A CA 1
ATOM 3001 C C . LEU A 1 388 ? -0.161 -10.954 26.700 1.00 90.19 388 LEU A C 1
ATOM 3003 O O . LEU A 1 388 ? 0.414 -11.151 27.761 1.00 90.19 388 LEU A O 1
ATOM 3007 N N . GLU A 1 389 ? -0.544 -11.947 25.901 1.00 89.62 389 GLU A N 1
ATOM 3008 C CA . GLU A 1 389 ? -0.305 -13.363 26.186 1.00 89.62 389 GLU A CA 1
ATOM 3009 C C . GLU A 1 389 ? 1.192 -13.649 26.369 1.00 89.62 389 GLU A C 1
ATOM 3011 O O . GLU A 1 389 ? 1.584 -14.320 27.319 1.00 89.62 389 GLU A O 1
ATOM 3016 N N . LEU A 1 390 ? 2.048 -13.116 25.491 1.00 92.00 390 LEU A N 1
ATOM 3017 C CA . LEU A 1 390 ? 3.496 -13.266 25.626 1.00 92.00 390 LEU A CA 1
ATOM 3018 C C . LEU A 1 390 ? 4.003 -12.635 26.926 1.00 92.00 390 LEU A C 1
ATOM 3020 O O . LEU A 1 390 ? 4.754 -13.284 27.641 1.00 92.00 390 LEU A O 1
ATOM 3024 N N . LEU A 1 391 ? 3.580 -11.410 27.246 1.00 90.62 391 LEU A N 1
ATOM 3025 C CA . LEU A 1 391 ? 4.016 -10.690 28.446 1.00 90.62 391 LEU A CA 1
ATOM 3026 C C . LEU A 1 391 ? 3.556 -11.369 29.739 1.00 90.62 391 LEU A C 1
ATOM 3028 O O . LEU A 1 391 ? 4.350 -11.499 30.666 1.00 90.62 391 LEU A O 1
ATOM 3032 N N . LEU A 1 392 ? 2.306 -11.830 29.795 1.00 89.06 392 LEU A N 1
ATOM 3033 C CA . LEU A 1 392 ? 1.749 -12.516 30.965 1.00 89.06 392 LEU A CA 1
ATOM 3034 C C . LEU A 1 392 ? 2.409 -13.880 31.215 1.00 89.06 392 LEU A C 1
ATOM 3036 O O . LEU A 1 392 ? 2.423 -14.349 32.348 1.00 89.06 392 LEU A O 1
ATOM 3040 N N . ASN A 1 393 ? 3.000 -14.490 30.184 1.00 90.81 393 ASN A N 1
ATOM 3041 C CA . ASN A 1 393 ? 3.752 -15.740 30.296 1.00 90.81 393 ASN A CA 1
ATOM 3042 C C . ASN A 1 393 ? 5.236 -15.545 30.675 1.00 90.81 393 ASN A C 1
ATOM 3044 O O . ASN A 1 393 ? 5.955 -16.528 30.866 1.00 90.81 393 ASN A O 1
ATOM 3048 N N . ILE A 1 394 ? 5.729 -14.306 30.798 1.00 90.38 394 ILE A N 1
ATOM 3049 C CA . ILE A 1 394 ? 7.106 -14.044 31.242 1.00 90.38 394 ILE A CA 1
ATOM 3050 C C . ILE A 1 394 ? 7.162 -14.103 32.771 1.00 90.38 394 ILE A C 1
ATOM 3052 O O . ILE A 1 394 ? 6.851 -13.137 33.459 1.00 90.38 394 ILE A O 1
ATOM 3056 N N . GLY A 1 395 ? 7.636 -15.227 33.312 1.00 85.56 395 GLY A N 1
ATOM 3057 C CA . GLY A 1 395 ? 7.928 -15.351 34.748 1.00 85.56 395 GLY A CA 1
ATOM 3058 C C . GLY A 1 395 ? 9.273 -14.739 35.167 1.00 85.56 395 GLY A C 1
ATOM 3059 O O . GLY A 1 395 ? 9.460 -14.364 36.322 1.00 85.56 395 GLY A O 1
ATOM 3060 N N . LYS A 1 396 ? 10.232 -14.634 34.238 1.00 88.50 396 LYS A N 1
ATOM 3061 C CA . LYS A 1 396 ? 11.571 -14.079 34.477 1.00 88.50 396 LYS A CA 1
ATOM 3062 C C . LYS A 1 396 ? 12.136 -13.508 33.182 1.00 88.50 396 LYS A C 1
ATOM 3064 O O . LYS A 1 396 ? 12.012 -14.127 32.130 1.00 88.50 396 LYS A O 1
ATOM 3069 N N . TYR A 1 397 ? 12.805 -12.364 33.272 1.00 84.38 397 TYR A N 1
ATOM 3070 C CA . TYR A 1 397 ? 13.561 -11.773 32.171 1.00 84.38 397 TYR A CA 1
ATOM 3071 C C . TYR A 1 397 ? 15.008 -11.514 32.609 1.00 84.38 397 TYR A C 1
ATOM 3073 O O . TYR A 1 397 ? 15.303 -11.392 33.797 1.00 84.38 397 TYR A O 1
ATOM 3081 N N . THR A 1 398 ? 15.940 -11.483 31.660 1.00 86.50 398 THR A N 1
ATOM 3082 C CA . THR A 1 398 ? 17.345 -11.130 31.905 1.00 86.50 398 THR A CA 1
ATOM 3083 C C . THR A 1 398 ? 17.703 -10.012 30.947 1.00 86.50 398 THR A C 1
ATOM 3085 O O . THR A 1 398 ? 17.609 -10.180 29.734 1.00 86.50 398 THR A O 1
ATOM 3088 N N . ILE A 1 399 ? 18.048 -8.853 31.498 1.00 87.75 399 ILE A N 1
ATOM 3089 C CA . ILE A 1 399 ? 18.569 -7.729 30.724 1.00 87.75 399 ILE A CA 1
ATOM 3090 C C . ILE A 1 399 ? 20.082 -7.846 30.793 1.00 87.75 399 ILE A C 1
ATOM 3092 O O . ILE A 1 399 ? 20.631 -7.970 31.887 1.00 87.75 399 ILE A O 1
ATOM 3096 N N . ASN A 1 400 ? 20.752 -7.812 29.643 1.00 82.06 400 ASN A N 1
ATOM 3097 C CA . ASN A 1 400 ? 22.203 -7.704 29.624 1.00 82.06 400 ASN A CA 1
ATOM 3098 C C . ASN A 1 400 ? 22.576 -6.393 30.320 1.00 82.06 400 ASN A C 1
ATOM 3100 O O . ASN A 1 400 ? 22.329 -5.312 29.784 1.00 82.06 400 ASN A O 1
ATOM 3104 N N . SER A 1 401 ? 23.128 -6.481 31.528 1.00 73.56 401 SER A N 1
ATOM 3105 C CA . SER A 1 401 ? 23.767 -5.336 32.161 1.00 73.56 401 SER A CA 1
ATOM 3106 C C . SER A 1 401 ? 24.909 -4.915 31.251 1.00 73.56 401 SER A C 1
ATOM 3108 O O . SER A 1 401 ? 25.747 -5.753 30.909 1.00 73.56 401 SER A O 1
ATOM 3110 N N . ALA A 1 402 ? 24.925 -3.648 30.834 1.00 70.50 402 ALA A N 1
ATOM 3111 C CA . ALA A 1 402 ? 26.067 -3.089 30.132 1.00 70.50 402 ALA A CA 1
ATOM 3112 C C . ALA A 1 402 ? 27.321 -3.431 30.944 1.00 70.50 402 ALA A C 1
ATOM 3114 O O . ALA A 1 402 ? 27.415 -3.070 32.117 1.00 70.50 402 ALA A O 1
ATOM 3115 N N . SER A 1 403 ? 28.240 -4.185 30.347 1.00 59.66 403 SER A N 1
ATOM 3116 C CA . SER A 1 403 ? 29.585 -4.331 30.881 1.00 59.66 403 SER A CA 1
ATOM 3117 C C . SER A 1 403 ? 30.157 -2.921 30.972 1.00 59.66 403 SER A C 1
ATOM 3119 O O . SER A 1 403 ? 30.426 -2.306 29.940 1.00 59.66 403 SER A O 1
ATOM 3121 N N . SER A 1 404 ? 30.245 -2.383 32.186 1.00 50.88 404 SER A N 1
ATOM 3122 C CA . SER A 1 404 ? 30.976 -1.154 32.467 1.00 50.88 404 SER A CA 1
ATOM 3123 C C . SER A 1 404 ? 32.410 -1.363 31.990 1.00 50.88 404 SER A C 1
ATOM 3125 O O . SER A 1 404 ? 33.120 -2.199 32.556 1.00 50.88 404 SER A O 1
ATOM 3127 N N . ALA A 1 405 ? 32.760 -0.678 30.902 1.00 48.16 405 ALA A N 1
ATOM 3128 C CA . ALA A 1 405 ? 34.131 -0.509 30.444 1.00 48.16 405 ALA A CA 1
ATOM 3129 C C . ALA A 1 405 ? 34.917 0.358 31.432 1.00 48.16 405 ALA A C 1
ATOM 3131 O O . ALA A 1 405 ? 34.288 1.265 32.031 1.00 48.16 405 ALA A O 1
#

Organism: Globisporangium ultimum (strain ATCC 200006 / CBS 805.95 / DAOM BR144) (NCBI:txid431595)

Secondary structure (DSSP, 8-state):
--EEEEEEPPP-SS---EEEESEEEEPPGGGHHHHHHHHHHHHHHHHHHHSS--SSEEEES-EEEESS-B-HHHHH-TTS--GGG--EEEESS-B-HHHHHHHHHHHHHT--TT-----EEEE-S-HHHHHHHHHHHTPPEESSGGG--GGGSB-SEEEEEEEE-PPPPP-----------TT--SEEEEEEEPP-TT-TTS-S-SEEEEEE--SSHHHHHHHHHHHHHHHHHHHHHHHH---EETTTHHHHHHHHHHHHHHHHHS------TTS-----TTHHHHHHHHHHHHHHHHHHHHHHHHHHHTT--TT--HHHHHHHHHHHHHHHHHHHHHH-HHHHHHH--TTSTTT-SSPPP--TTS----EE-HHHHHHHHHHHHHHHHHHHT-S----------

InterPro domains:
  IPR002423 Chaperonin Cpn60/GroEL/TCP-1 family [PF00118] (120-329)
  IPR027409 GroEL-like apical domain superfamily [G3DSA:3.50.7.10] (128-196)
  IPR027410 TCP-1-like chaperonin intermediate domain superfamily [G3DSA:3.30.260.10] (197-240)
  IPR027413 GroEL-like equatorial domain superfamily [G3DSA:1.10.560.10] (241-331)

Nearest PDB structures (foldseek):
  1a6d-assembly1_B  TM=7.236E-01  e=2.213E-12  Thermoplasma acidophilum
  7wz3-assembly1_G  TM=6.657E-01  e=1.165E-10  Homo sapiens
  6ks8-assembly1_D  TM=6.885E-01  e=2.647E-09  Saccharomyces cerevisiae S288C
  7x3u-assembly1_G  TM=5.957E-01  e=3.366E-09  Homo sapiens
  4a13-assembly1_H  TM=5.446E-01  e=8.119E-08  Bos taurus

Foldseek 3Di:
DQAEAEAAEAADPDWDKDKFFAFKFFADPLCVVLVVVLQVVVQVLVCVVPVDRDQKDKDQWQEAFAAEEDELVLVVDPDADDCVSHAEYEYAYDDDPVNQVSQSVVQVVPCDSVDRGNRGYGYGPDPVRSVRLCVQQVAAYYHYSVPDHPNRTRRFMKMKGKDFADDDDDPDDDDPDPDPPPHHGRIIIGIHGDDDPVCPPDDRRSYMYIHTYYNDPVVSVVVSVVVVVVVVQVVLCVVVVDWAQDQLLNLLQLLLVLVVVLVVLPDDQPPDVPPDRDDDPVNPVSVVVSVVSNVSSVVSLQVSLVSQVVVPPPDDDSVNLSVLSVQLSVLSVVQCVPPHDVVCVVPPPSLDSSRHSHDDPPDPDDSDGDIGRPVVVVVVVVVVVVVVVVVVPDPDDDDPDPPDD

Solvent-accessible surface area (backbone atoms only — not comparable to full-atom values): 22940 Å² total; per-residue (Å²): 131,77,52,70,48,79,45,54,41,35,44,28,99,59,66,66,61,46,80,42,75,17,45,70,40,61,44,54,77,91,50,45,66,62,54,50,52,54,50,51,54,52,44,53,52,47,28,72,74,69,76,46,92,61,78,59,46,81,40,83,23,22,30,39,33,30,62,26,59,51,54,55,70,62,77,71,52,85,86,65,71,67,66,92,57,51,22,40,37,39,24,43,34,60,64,50,71,68,28,48,50,51,34,50,51,53,24,62,78,54,54,46,96,88,57,77,49,63,35,43,69,41,69,33,92,36,64,70,57,47,56,47,50,20,66,55,24,58,20,42,77,31,58,38,77,92,68,49,47,78,82,27,42,3,60,40,44,29,30,36,28,81,46,79,48,82,55,72,81,75,83,82,77,90,73,97,67,90,68,83,73,89,56,56,42,43,41,28,42,35,41,26,61,52,83,59,87,87,46,85,85,58,80,75,74,62,29,30,19,39,35,27,27,15,64,41,73,67,54,20,54,51,50,46,51,51,50,52,52,50,52,50,46,53,50,50,28,68,72,67,75,48,75,36,53,26,58,39,18,45,45,32,49,51,27,34,56,46,45,55,52,30,66,68,44,45,79,76,82,73,77,53,99,76,80,67,81,76,80,61,85,78,43,61,68,35,47,54,49,28,54,54,47,49,53,51,30,50,51,37,44,49,53,39,24,51,57,40,62,75,67,67,73,87,82,70,52,69,70,55,39,42,51,50,38,53,47,25,19,46,46,47,51,54,44,31,73,72,62,34,60,72,56,29,71,76,66,57,60,52,66,36,72,60,42,14,56,43,76,76,74,95,57,99,81,65,89,73,78,55,68,40,42,54,72,61,54,51,51,49,52,54,51,52,51,50,51,50,55,54,57,75,67,57,89,76,85,83,77,86,72,78,80,83,126

Radius of gyration: 31.38 Å; Cα contacts (8 Å, |Δi|>4): 586; chains: 1; bounding box: 70×52×98 Å

Sequence (405 aa):
MFATQILLGGQEGISSSCVFDGTLIPIASESHSCIRRVFQQHLQHEQKRMGSTTEFLDVRGGIVAIDGGFKSADLDAHGVTNLATIHLVFVSGDVDAQTMDSFANKAQQHNDETRPRVLLCVPVPSYQELASIARLSGAYMVQSWRELLPTAIGHKQIQVRLVEISSPERISDDDGMGVCNKYGSTLFLQVRRAQDVKAASMPRCLFKTLLVRGATQSEANELQQQVRKALHRILNTLQTGQLLPSSGAFLCACAAELRMHVDQLQPQYIATSNGNSAYLLEGHQSIESAIVLERIVDALSQLSATLLQNTGEDSMDLLHQVAKVRHVQRNYVDGIQSVGCEKFYAACPFSSAEYCALPKRKTPRRPHYRFDVPNSTEAAFRKSFRVLELLLNIGKYTINSASSA